Protein AF-A0AAD5X8Q6-F1 (afdb_monomer)

Foldseek 3Di:
DDKDAADPQKWKWKDFDPDPATDIGRIDDHDPRIAIAIEGQAFDWDWAWEWEAALVRFIKIKTKTWGKGFPPPPDPCLVRLQCRPQVVPDRYHVSSVVVVNVVLNVLLNVLRHVQRSVHHPVCCQVCVVVLQVLLQDDDDDDPDDDPPDSSNVSSVSSQVVQVSRSMGIHGMDTPHMGRPDPLDFDKDAADPQKWKWKDADPDPATDIDRIDTRHRGMDIFMDGQDWDKDWAWAWAAALVRAIWTKTKIWTKGQDPPDPVLVRLQCRPQTPDDPVVSVVVVNVVLRVQLNVLLRVLRSHHHPVCCVVVVVVSQVSSQVSSQVVVSSSRMGTPDMDIDDMGHDVPDCVVVVVVVVVVVVVVVVVVVVVVVVVVVVVVVVVVVVVVVVVVVVVVVVVVVVVVVVVVVVVVVVVVVVVVVVVVVVVVVVVVCVVVVVVVVVVVVVVVVVVVVVVVVVVVVVVVVVVVVVVVVVVVVVVVVVVVVVVVVVVVVVVVVVVVVVVVVVVVVVVVVVVVVLVVLCVVDPDNVVSVVVVCVVVVVVVVVVVVVVVVVVPDDDDDDDDDDDDDDDDDPPPVVVVVVVVVPVVVVVCCVVPVDDDDDVPDDDDDDDDDDDPDPPLVVLVVVCVLLVWDWPPVQSDDDPPDQKGKTWTWDAPPPRKTKIKIWIWGQDPPPGIDIDIFMDIPDPVVRVVSVVSVD

Solvent-accessible surface area (backbone atoms only — not comparable to full-atom values): 39535 Å² total; per-residue (Å²): 116,46,81,48,74,44,55,96,68,32,37,31,42,38,40,42,79,97,48,95,60,76,45,75,39,53,60,47,80,40,47,89,74,37,49,75,39,68,42,69,68,60,71,43,80,41,81,45,80,37,79,38,42,22,50,72,68,45,30,26,34,40,38,32,41,36,29,38,25,61,37,82,86,85,42,96,55,20,68,55,37,30,36,64,76,42,50,72,83,40,90,45,54,66,57,29,52,51,53,53,49,53,51,50,51,52,54,52,47,56,49,45,58,66,49,35,46,78,37,50,52,65,59,55,62,74,41,39,65,59,48,20,52,60,47,42,64,86,83,88,89,77,98,79,73,76,96,79,54,73,68,61,53,58,42,53,51,52,45,59,58,32,49,75,46,15,34,37,71,57,39,42,47,62,48,84,70,41,72,51,72,62,78,64,69,45,79,47,73,45,56,96,61,30,36,30,42,35,36,42,77,96,49,95,71,75,48,79,36,54,59,49,75,40,50,73,70,43,49,76,47,78,48,73,42,68,72,44,78,45,81,45,80,32,74,36,34,27,53,83,68,53,60,35,33,41,40,30,39,37,29,40,24,48,36,84,87,42,73,65,27,47,47,44,29,42,74,74,47,64,91,54,57,75,70,54,36,54,50,53,48,50,54,49,52,48,53,49,50,39,49,54,44,30,58,55,34,38,73,36,48,69,64,53,56,68,73,42,45,65,62,53,50,52,56,44,49,56,54,45,34,59,60,34,44,75,49,11,31,34,69,79,46,77,46,75,53,75,78,38,60,41,98,90,54,62,61,61,63,53,50,52,52,51,52,52,52,49,52,54,52,50,52,51,50,53,50,52,51,50,50,52,52,50,54,48,55,52,51,52,52,50,52,53,50,51,52,52,49,53,51,50,50,51,51,51,49,52,52,49,50,54,50,50,53,53,49,51,56,54,47,53,56,50,47,55,57,47,47,62,57,44,58,66,54,47,66,68,48,54,77,65,49,66,72,56,60,71,64,56,62,67,65,56,65,62,59,56,59,62,54,54,59,56,53,57,54,52,54,54,55,53,52,53,54,50,56,52,54,52,55,51,52,52,52,52,52,52,52,51,52,52,51,51,52,50,53,52,52,51,51,51,52,51,52,51,50,53,51,52,52,52,50,52,52,53,52,49,54,50,50,52,54,51,50,52,53,46,68,75,34,97,44,70,70,58,42,50,53,50,52,38,57,74,70,40,45,64,58,52,50,51,51,52,53,50,53,68,53,66,82,69,82,84,82,84,82,84,86,82,83,87,84,87,90,80,93,71,85,68,59,68,57,49,59,53,60,68,58,44,60,66,57,52,48,53,48,29,74,74,66,73,57,81,78,66,86,90,76,71,84,84,84,89,88,85,92,86,93,79,85,71,74,63,61,58,51,50,53,49,52,37,64,75,68,71,37,48,62,43,92,66,35,75,63,77,64,92,88,60,53,61,51,66,36,39,32,43,40,68,46,99,86,76,48,60,35,41,35,42,37,39,37,38,62,42,97,87,81,46,75,48,76,50,78,47,60,50,47,94,48,70,70,61,29,53,54,60,58,60,73,77,110

Sequence (693 aa):
MRYVIADPNQFLAVSGQGIRTVRVSKKALVWPTQRCVRFTALRLPHQINMDAISKDRVTFNMPCALTIGLDTESQADALGMYVANFVAGHSSQDAINAAVKANIVVIVQGAVNRFCPELPFQDIFEKRQQLAAKVGFLYYECNAWSLTSPPTQLANEIEQQLVQYGLRLFETNIQDIRPTGGKTLGYVNAHPDQFLAVTGNGIEDILIAKSHFKWPNQEVAVFSVEPITYEIDIEAMSQEKLAFYLPAVFTVSVDATSHDSLRLFARRFVGSDPSSIRQKMMVLIKGVAEGETRVLAASISIEELFQSRKAFQENVSGHIESELSKYGLKLENANIKELKDISGSEYFKYLRQKAHSAAINQSKVDVAEVDAKGTVGERERKLATEQTVARLDAETQAAKNVQTQAVVKSQAALDVLNAECNRQVLLAKLVTSNEVKIKETELQREVEKKRAEVNTERLRAENLAKTTVEAESIKLMATAKAFARQAEAEAELFVATKKAEAVKLTYKAQSEGLHEVLKAFDNPALAMQYLMLEKGLFQELAAQNAKAIQGLNPKISVWNTEGSSGSDSGKTLRDIFQTLPPLLATVTDQTSYVPPSWLQGGGQQAAIDVPPVAETAVTQIIDVLGMEACDNTATVKDKATTHTLLLAGIFVGGASVLVRCRMAYDAGSGVTLEIAARSLDAEVCERIVNSIV

Organism: NCBI:txid109957

Nearest PDB structures (foldseek):
  9bq2-assembly1_B  TM=3.849E-01  e=3.150E-14  Homo sapiens
  1win-assembly1_A  TM=8.628E-01  e=3.501E-07  Mus musc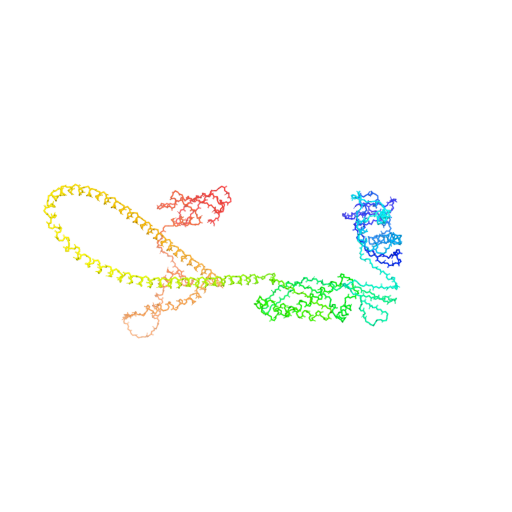ulus
  4fvj-assembly2_B  TM=7.955E-01  e=1.141E-05  Mus musculus
  1pzd-assembly1_A  TM=9.731E-01  e=7.552E-04  Bos taurus

InterPro domains:
  IPR001107 Band 7 domain [PF01145] (204-371)
  IPR009028 Coatomer/calthrin adaptor appendage, C-terminal subdomain [SSF55711] (615-692)
  IPR012295 TBP domain superfamily [G3DSA:3.30.310.10] (606-693)
  IPR027705 Flotillin family [PTHR13806] (187-493)
  IPR032154 Coatomer subunit gamma, C-terminal [PF16381] (615-692)
  IPR036013 Band 7/SPFH domain superfamily [G3DSA:3.30.479.30] (223-342)
  IPR036013 Band 7/SPFH domain superfamily [SSF117892] (215-355)

Secondary structure (DSSP, 8-state):
-EEEE--TTEEEEEEETT-SSPEEESEEEE-TTEEEEEEE---EEEEEEEEEE-TT--EEEEEEEEEEEE-TTT-TTHHHHHIIIIITT-SSHHHHHHHHHHHHHHHHHHHHHHHGGGS-HHHHHHTHHHHHHHHH--SS----S-TT-HHHHHHHHHHHHHHTTTEEEEEEEE---EE------EEEE--TTEEEEEEETT-SS-EEESEEEE-TTEEEEEEE---EEEEEEEEEE-TT--EEEEEEEEEEEE-SS-HHHHHHHHHHHBTB-HHHHHHHHHHHHHHHHHHHHHHHHHHS-HHHHHH-HHHHHHHHHHHHHHHHHTTTEEEEEEEE---EE-TT--HHHHHHHHHHHHHHHHHHHHHHHHHHHHHHHHHHHHHHHHHHHHHHHHHHHHHHHHHHHHHHHHHHHHHHHHHHHHHHHHHHHHHHHTTTHHHHHHHHHHHHHHHHHHHHHHHHHHHHHHHHHHHHHHHHHHHHHHHHHHHHHHHHHHHHHHHHHHHHHHHHHHHHHHHHHHHH-S-HHHHHHHHHHHTTHHHHHHHHHHHHHTT----------S------TTTHHHHHHHHHHHHHHHHHHHH-----TTS-------------HHHHHHHHHHHHHT-EESTTTTSPPTT-SEEEEEEEEE-TTS-EEEEEEEEEEETTTEEEEEEEEE-SSHHHHHHHHHTT-

pLDDT: mean 74.95, std 15.55, range [23.08, 94.69]

Radius of gyration: 59.09 Å; Cα contacts (8 Å, |Δi|>4): 735; chains: 1; bounding box: 150×82×158 Å

Mean predicted aligned error: 23.66 Å

Structure (mmCIF, N/CA/C/O backbone):
data_AF-A0AAD5X8Q6-F1
#
_entry.id   AF-A0AAD5X8Q6-F1
#
loop_
_atom_site.group_PDB
_atom_site.id
_atom_site.type_symbol
_atom_site.label_atom_id
_atom_site.label_alt_id
_atom_site.label_comp_id
_atom_site.label_asym_id
_atom_site.label_entity_id
_atom_site.label_seq_id
_atom_site.pdbx_PDB_ins_code
_atom_site.Cartn_x
_atom_site.Cartn_y
_atom_site.Cartn_z
_atom_site.occupancy
_atom_site.B_iso_or_equiv
_atom_site.auth_seq_id
_atom_site.auth_comp_id
_atom_site.auth_asym_id
_atom_site.auth_atom_id
_atom_site.pdbx_PDB_model_num
ATOM 1 N N . MET A 1 1 ? 48.170 -50.054 -26.835 1.00 79.19 1 MET A N 1
ATOM 2 C CA . MET A 1 1 ? 46.748 -49.800 -27.160 1.00 79.19 1 MET A CA 1
ATOM 3 C C . MET A 1 1 ? 46.139 -48.952 -26.066 1.00 79.19 1 MET A C 1
ATOM 5 O O . MET A 1 1 ? 46.602 -49.046 -24.937 1.00 79.19 1 MET A O 1
ATOM 9 N N . ARG A 1 2 ? 45.143 -48.124 -26.381 1.00 85.44 2 ARG A N 1
ATOM 10 C CA . ARG A 1 2 ? 44.417 -47.323 -25.387 1.00 85.44 2 ARG A CA 1
ATOM 11 C C . ARG A 1 2 ? 42.944 -47.704 -25.421 1.00 85.44 2 ARG A C 1
ATOM 13 O O . ARG A 1 2 ? 42.343 -47.697 -26.490 1.00 85.44 2 ARG A O 1
ATOM 20 N N . TYR A 1 3 ? 42.382 -48.058 -24.271 1.00 88.31 3 TYR A N 1
ATOM 21 C CA . TYR A 1 3 ? 40.942 -48.245 -24.133 1.00 88.31 3 TYR A CA 1
ATOM 22 C C . TYR A 1 3 ? 40.310 -46.894 -23.809 1.00 88.31 3 TYR A C 1
ATOM 24 O O . TYR A 1 3 ? 40.706 -46.240 -22.846 1.00 88.31 3 TYR A O 1
ATOM 32 N N . VAL A 1 4 ? 39.383 -46.451 -24.651 1.00 85.69 4 VAL A N 1
ATOM 33 C CA . VAL A 1 4 ? 38.754 -45.134 -24.549 1.00 85.69 4 VAL A CA 1
ATOM 34 C C . VAL A 1 4 ? 37.253 -45.330 -24.403 1.00 85.69 4 VAL A C 1
ATOM 36 O O . VAL A 1 4 ? 36.642 -46.087 -25.157 1.00 85.69 4 VAL A O 1
ATOM 39 N N . ILE A 1 5 ? 36.668 -44.639 -23.430 1.00 86.31 5 ILE A N 1
ATOM 40 C CA . ILE A 1 5 ? 35.226 -44.567 -23.195 1.00 86.31 5 ILE A CA 1
ATOM 41 C C . ILE A 1 5 ? 34.799 -43.124 -23.493 1.00 86.31 5 ILE A C 1
ATOM 43 O O . ILE A 1 5 ? 35.538 -42.187 -23.177 1.00 86.31 5 ILE A O 1
ATOM 47 N N . ALA A 1 6 ? 33.665 -42.955 -24.167 1.00 83.06 6 ALA A N 1
ATOM 48 C CA . ALA A 1 6 ? 33.033 -41.660 -24.385 1.00 83.06 6 ALA A CA 1
ATOM 49 C C . ALA A 1 6 ? 32.001 -41.359 -23.296 1.00 83.06 6 ALA A C 1
ATOM 51 O O . ALA A 1 6 ? 31.344 -42.264 -22.780 1.00 83.06 6 ALA A O 1
ATOM 52 N N . ASP A 1 7 ? 31.831 -40.071 -23.018 1.00 81.75 7 ASP A N 1
ATOM 53 C CA . ASP A 1 7 ? 30.790 -39.563 -22.131 1.00 81.75 7 ASP A CA 1
ATOM 54 C C . ASP A 1 7 ? 29.380 -39.853 -22.687 1.00 81.75 7 ASP A C 1
ATOM 56 O O . ASP A 1 7 ? 29.222 -40.087 -23.895 1.00 81.75 7 ASP A O 1
ATOM 60 N N . PRO A 1 8 ? 28.320 -39.802 -21.854 1.00 77.62 8 PRO A N 1
ATOM 61 C CA . PRO A 1 8 ? 26.951 -40.121 -22.276 1.00 77.62 8 PRO A CA 1
ATOM 62 C C . PRO A 1 8 ? 26.493 -39.376 -23.539 1.00 77.62 8 PRO A C 1
ATOM 64 O O . PRO A 1 8 ? 25.847 -39.968 -24.405 1.00 77.62 8 PRO A O 1
ATOM 67 N N . ASN A 1 9 ? 26.932 -38.126 -23.713 1.00 76.25 9 ASN A N 1
ATOM 68 C CA . ASN A 1 9 ? 26.558 -37.264 -24.840 1.00 76.25 9 ASN A CA 1
ATOM 69 C C . ASN A 1 9 ? 27.573 -37.283 -26.004 1.00 76.25 9 ASN A C 1
ATOM 71 O O . ASN A 1 9 ? 27.384 -36.586 -27.002 1.00 76.25 9 ASN A O 1
ATOM 75 N N . GLN A 1 10 ? 28.640 -38.083 -25.904 1.00 81.31 10 GLN A N 1
ATOM 76 C CA . GLN A 1 10 ? 29.717 -38.168 -26.895 1.00 81.31 10 GLN A CA 1
ATOM 77 C C . GLN A 1 10 ? 29.806 -39.548 -27.551 1.00 81.31 10 GLN A C 1
ATOM 79 O O . GLN A 1 10 ? 29.418 -40.565 -26.978 1.00 81.31 10 GLN A O 1
ATOM 84 N N . PHE A 1 11 ? 30.362 -39.593 -28.754 1.00 84.19 11 PHE A N 1
ATOM 85 C CA . PHE A 1 11 ? 30.679 -40.808 -29.492 1.00 84.19 11 PHE A CA 1
ATOM 86 C C . PHE A 1 11 ? 32.157 -40.815 -29.886 1.00 84.19 11 PHE A C 1
ATOM 88 O O . PHE A 1 11 ? 32.777 -39.768 -30.063 1.00 84.19 11 PHE A O 1
ATOM 95 N N . LEU A 1 12 ? 32.731 -42.012 -30.008 1.00 84.06 12 LEU A N 1
ATOM 96 C CA . LEU A 1 12 ? 34.085 -42.218 -30.511 1.00 84.06 12 LEU A CA 1
ATOM 97 C C . LEU A 1 12 ? 34.007 -42.620 -31.976 1.00 84.06 12 LEU A C 1
ATOM 99 O O . LEU A 1 12 ? 33.410 -43.649 -32.290 1.00 84.06 12 LEU A O 1
ATOM 103 N N . ALA A 1 13 ? 34.646 -41.848 -32.847 1.00 84.31 13 ALA A N 1
ATOM 104 C CA . ALA A 1 13 ? 34.925 -42.230 -34.223 1.00 84.31 13 ALA A CA 1
ATOM 105 C C . ALA A 1 13 ? 36.361 -42.755 -34.313 1.00 84.31 13 ALA A C 1
ATOM 107 O O . ALA A 1 13 ? 37.311 -42.016 -34.048 1.00 84.31 13 ALA A O 1
ATOM 108 N N . VAL A 1 14 ? 36.521 -44.029 -34.675 1.00 84.44 14 VAL A N 1
ATOM 109 C CA . VAL A 1 14 ? 37.829 -44.676 -34.841 1.00 84.44 14 VAL A CA 1
ATOM 110 C C . VAL A 1 14 ? 38.092 -44.944 -36.319 1.00 84.44 14 VAL A C 1
ATOM 112 O O . VAL A 1 14 ? 37.301 -45.609 -36.990 1.00 84.44 14 VAL A O 1
ATOM 115 N N . SER A 1 15 ? 39.220 -44.447 -36.818 1.00 80.75 15 SER A N 1
ATOM 116 C CA . SER A 1 15 ? 39.680 -44.614 -38.199 1.00 80.75 15 SER A CA 1
ATOM 117 C C . SER A 1 15 ? 41.157 -45.024 -38.234 1.00 80.75 15 SER A C 1
ATOM 119 O O . SER A 1 15 ? 41.902 -44.777 -37.288 1.00 80.75 15 SER A O 1
ATOM 121 N N . GLY A 1 16 ? 41.611 -45.685 -39.302 1.00 78.50 16 GLY A N 1
ATOM 122 C CA . GLY A 1 16 ? 43.019 -46.067 -39.472 1.00 78.50 16 GLY A CA 1
ATOM 123 C C . GLY A 1 16 ? 43.219 -47.505 -39.945 1.00 78.50 16 GLY A C 1
ATOM 124 O O . GLY A 1 16 ? 42.324 -48.126 -40.513 1.00 78.50 16 GLY A O 1
ATOM 125 N N . GLN A 1 17 ? 44.422 -48.039 -39.728 1.00 73.88 17 GLN A N 1
ATOM 126 C CA . GLN A 1 17 ? 44.832 -49.330 -40.282 1.00 73.88 17 GLN A CA 1
ATOM 127 C C . GLN A 1 17 ? 43.925 -50.483 -39.801 1.00 73.88 17 GLN A C 1
ATOM 129 O O . GLN A 1 17 ? 43.665 -50.630 -38.604 1.00 73.88 17 GLN A O 1
ATOM 134 N N . GLY A 1 18 ? 43.436 -51.292 -40.751 1.00 69.88 18 GLY A N 1
ATOM 135 C CA . GLY A 1 18 ? 42.524 -52.421 -40.507 1.00 69.88 18 GLY A CA 1
ATOM 136 C C . GLY A 1 18 ? 41.030 -52.068 -40.488 1.00 69.88 18 GLY A C 1
ATOM 137 O O . GLY A 1 18 ? 40.200 -52.964 -40.365 1.00 69.88 18 GLY A O 1
ATOM 138 N N . ILE A 1 19 ? 40.672 -50.791 -40.639 1.00 72.12 19 ILE A N 1
ATOM 139 C CA . ILE A 1 19 ? 39.292 -50.300 -40.618 1.00 72.12 19 ILE A CA 1
ATOM 140 C C . ILE A 1 19 ? 38.987 -49.658 -41.985 1.00 72.12 19 ILE A C 1
ATOM 142 O O . ILE A 1 19 ? 39.560 -48.626 -42.321 1.00 72.12 19 ILE A O 1
ATOM 146 N N . ARG A 1 20 ? 38.117 -50.287 -42.797 1.00 62.72 20 ARG A N 1
ATOM 147 C CA . ARG A 1 20 ? 37.765 -49.799 -44.154 1.00 62.72 20 ARG A CA 1
ATOM 148 C C . ARG A 1 20 ? 36.814 -48.593 -44.142 1.00 62.72 20 ARG A C 1
ATOM 150 O O . ARG A 1 20 ? 36.899 -47.757 -45.030 1.00 62.72 20 ARG A O 1
ATOM 157 N N . THR A 1 21 ? 35.939 -48.501 -43.143 1.00 71.31 21 THR A N 1
ATOM 158 C CA . THR A 1 21 ? 34.989 -47.397 -42.911 1.00 71.31 21 THR A CA 1
ATOM 159 C C . THR A 1 21 ? 35.084 -46.940 -41.463 1.00 71.31 21 THR A C 1
ATOM 161 O O . THR A 1 21 ? 35.412 -47.741 -40.596 1.00 71.31 21 THR A O 1
ATOM 164 N N . VAL A 1 22 ? 34.811 -45.668 -41.164 1.00 75.25 22 VAL A N 1
ATOM 165 C CA . VAL A 1 22 ? 34.949 -45.157 -39.791 1.00 75.25 22 VAL A CA 1
ATOM 166 C C . VAL A 1 22 ? 34.022 -45.911 -38.832 1.00 75.25 22 VAL A C 1
ATOM 168 O O . VAL A 1 22 ? 32.821 -46.016 -39.066 1.00 75.25 22 VAL A O 1
ATOM 171 N N . ARG A 1 23 ? 34.577 -46.430 -37.731 1.00 79.12 23 ARG A N 1
ATOM 172 C CA . ARG A 1 23 ? 33.820 -47.175 -36.719 1.00 79.12 23 ARG A CA 1
ATOM 173 C C . ARG A 1 23 ? 33.366 -46.237 -35.603 1.00 79.12 23 ARG A C 1
ATOM 175 O O . ARG A 1 23 ? 34.208 -45.678 -34.902 1.00 79.12 23 ARG A O 1
ATOM 182 N N . VAL A 1 24 ? 32.054 -46.123 -35.394 1.00 82.88 24 VAL A N 1
ATOM 183 C CA . VAL A 1 24 ? 31.457 -45.318 -34.314 1.00 82.88 24 VAL A CA 1
ATOM 184 C C . VAL A 1 24 ? 31.116 -46.207 -33.118 1.00 82.88 24 VAL A C 1
ATOM 186 O O . VAL A 1 24 ? 30.528 -47.273 -33.279 1.00 82.88 24 VAL A O 1
ATOM 189 N N . SER A 1 25 ? 31.502 -45.813 -31.903 1.00 82.00 25 SER A N 1
ATOM 190 C CA . SER A 1 25 ? 31.177 -46.569 -30.682 1.00 82.00 25 SER A CA 1
ATOM 191 C C . SER A 1 25 ? 31.221 -45.696 -29.424 1.00 82.00 25 SER A C 1
ATOM 193 O O . SER A 1 25 ? 31.864 -44.652 -29.407 1.00 82.00 25 SER A O 1
ATOM 195 N N . LYS A 1 26 ? 30.560 -46.123 -28.340 1.00 84.69 26 LYS A N 1
ATOM 196 C CA . LYS A 1 26 ? 30.690 -45.484 -27.012 1.00 84.69 26 LYS A CA 1
ATOM 197 C C . LYS A 1 26 ? 31.966 -45.892 -26.270 1.00 84.69 26 LYS A C 1
ATOM 199 O O . LYS A 1 26 ? 32.408 -45.200 -25.361 1.00 84.69 26 LYS A O 1
ATOM 204 N N . LYS A 1 27 ? 32.552 -47.027 -26.645 1.00 86.00 27 LYS A N 1
ATOM 205 C CA . LYS A 1 27 ? 33.776 -47.575 -26.061 1.00 86.00 27 LYS A CA 1
ATOM 206 C C . LYS A 1 27 ? 34.576 -48.276 -27.149 1.00 86.00 27 LYS A C 1
ATOM 208 O O . LYS A 1 27 ? 34.015 -49.081 -27.892 1.00 86.00 27 LYS A O 1
ATOM 213 N N . ALA A 1 28 ? 35.865 -47.976 -27.239 1.00 83.75 28 ALA A N 1
ATOM 214 C CA . ALA A 1 28 ? 36.737 -48.528 -28.265 1.00 83.75 28 ALA A CA 1
ATOM 215 C C . ALA A 1 28 ? 38.128 -48.841 -27.721 1.00 83.75 28 ALA A C 1
ATOM 217 O O . ALA A 1 28 ? 38.700 -48.085 -26.935 1.00 83.75 28 ALA A O 1
ATOM 218 N N . LEU A 1 29 ? 38.695 -49.945 -28.203 1.00 86.12 29 LEU A N 1
ATOM 219 C CA . LEU A 1 29 ? 40.112 -50.244 -28.059 1.00 86.12 29 LEU A CA 1
ATOM 220 C C . LEU A 1 29 ? 40.849 -49.680 -29.277 1.00 86.12 29 LEU A C 1
ATOM 222 O O . LEU A 1 29 ? 40.627 -50.132 -30.398 1.00 86.12 29 LEU A O 1
ATOM 226 N N . VAL A 1 30 ? 41.704 -48.685 -29.051 1.00 84.31 30 VAL A N 1
ATOM 227 C CA . VAL A 1 30 ? 42.394 -47.932 -30.103 1.00 84.31 30 VAL A CA 1
ATOM 228 C C . VAL A 1 30 ? 43.845 -48.395 -30.204 1.00 84.31 30 VAL A C 1
ATOM 230 O O . VAL A 1 30 ? 44.607 -48.377 -29.223 1.00 84.31 30 VAL A O 1
ATOM 233 N N . TRP A 1 31 ? 44.235 -48.821 -31.403 1.00 85.62 31 TRP A N 1
ATOM 234 C CA . TRP A 1 31 ? 45.608 -49.214 -31.716 1.00 85.62 31 TRP A CA 1
ATOM 235 C C . TRP A 1 31 ? 46.506 -47.987 -31.957 1.00 85.62 31 TRP A C 1
ATOM 237 O O . TRP A 1 31 ? 45.997 -46.943 -32.350 1.00 85.62 31 TRP A O 1
ATOM 247 N N . PRO A 1 32 ? 47.838 -48.071 -31.759 1.00 82.12 32 PRO A N 1
ATOM 248 C CA . PRO A 1 32 ? 48.743 -46.932 -31.979 1.00 82.12 32 PRO A CA 1
ATOM 249 C C . PRO A 1 32 ? 48.704 -46.352 -33.403 1.00 82.12 32 PRO A C 1
ATOM 251 O O . PRO A 1 32 ? 48.961 -45.170 -33.589 1.00 82.12 32 PRO A O 1
ATOM 254 N N . THR A 1 33 ? 48.367 -47.176 -34.399 1.00 82.69 33 THR A N 1
ATOM 255 C CA . THR A 1 33 ? 48.218 -46.782 -35.810 1.00 82.69 33 THR A CA 1
ATOM 256 C C . THR A 1 33 ? 46.799 -46.317 -36.167 1.00 82.69 33 THR A C 1
ATOM 258 O O . THR A 1 33 ? 46.525 -46.001 -37.326 1.00 82.69 33 THR A O 1
ATOM 261 N N . GLN A 1 34 ? 45.884 -46.273 -35.193 1.00 84.69 34 GLN A N 1
ATOM 262 C CA . GLN A 1 34 ? 44.506 -45.816 -35.360 1.00 84.69 34 GLN A CA 1
ATOM 263 C C . GLN A 1 34 ? 44.300 -44.451 -34.702 1.00 84.69 34 GLN A C 1
ATOM 265 O O . GLN A 1 34 ? 44.846 -44.146 -33.643 1.00 84.69 34 GLN A O 1
ATOM 270 N N . ARG A 1 35 ? 43.472 -43.626 -35.339 1.00 81.12 35 ARG A N 1
ATOM 271 C CA . ARG A 1 35 ? 43.008 -42.337 -34.833 1.00 81.12 35 ARG A CA 1
ATOM 272 C C . ARG A 1 35 ? 41.651 -42.526 -34.172 1.00 81.12 35 ARG A C 1
ATOM 274 O O . ARG A 1 35 ? 40.803 -43.249 -34.684 1.00 81.12 35 ARG A O 1
ATOM 281 N N . CYS A 1 36 ? 41.452 -41.871 -33.036 1.00 84.19 36 CYS A N 1
ATOM 282 C CA . CYS A 1 36 ? 40.184 -41.858 -32.320 1.00 84.19 36 CYS A CA 1
ATOM 283 C C . CYS A 1 36 ? 39.815 -40.412 -32.009 1.00 84.19 36 CYS A C 1
ATOM 285 O O . CYS A 1 36 ? 40.567 -39.727 -31.316 1.00 84.19 36 CYS A O 1
ATOM 287 N N . VAL A 1 37 ? 38.661 -39.972 -32.500 1.00 83.94 37 VAL A N 1
ATOM 288 C CA . VAL A 1 37 ? 38.129 -38.625 -32.278 1.00 83.94 37 VAL A CA 1
ATOM 289 C C . VAL A 1 37 ? 36.862 -38.740 -31.442 1.00 83.94 37 VAL A C 1
ATOM 291 O O . VAL A 1 37 ? 35.986 -39.552 -31.746 1.00 83.94 37 VAL A O 1
ATOM 294 N N . ARG A 1 38 ? 36.777 -37.952 -30.365 1.00 85.06 38 ARG A N 1
ATOM 295 C CA . ARG A 1 38 ? 35.533 -37.792 -29.607 1.00 85.06 38 ARG A CA 1
ATOM 296 C C . ARG A 1 38 ? 34.710 -36.708 -30.276 1.00 85.06 38 ARG A C 1
ATOM 298 O O . ARG A 1 38 ? 35.248 -35.633 -30.525 1.00 85.06 38 ARG A O 1
ATOM 305 N N . PHE A 1 39 ? 33.437 -36.981 -30.527 1.00 83.00 39 PHE A N 1
ATOM 306 C CA . PHE A 1 39 ? 32.521 -35.966 -31.020 1.00 83.00 39 PHE A CA 1
ATOM 307 C C . PHE A 1 39 ? 31.185 -35.997 -30.294 1.00 83.00 39 PHE A C 1
ATOM 309 O O . PHE A 1 39 ? 30.732 -37.043 -29.828 1.00 83.00 39 PHE A O 1
ATOM 316 N N . THR A 1 40 ? 30.565 -34.830 -30.178 1.00 79.12 40 THR A N 1
ATOM 317 C CA . THR A 1 40 ? 29.311 -34.646 -29.444 1.00 79.12 40 THR A CA 1
ATOM 318 C C . THR A 1 40 ? 28.139 -34.615 -30.416 1.00 79.12 40 THR A C 1
ATOM 320 O O . THR A 1 40 ? 28.202 -33.920 -31.426 1.00 79.12 40 THR A O 1
ATOM 323 N N . ALA A 1 41 ? 27.062 -35.336 -30.102 1.00 66.38 41 ALA A N 1
ATOM 324 C CA . ALA A 1 41 ? 25.862 -35.415 -30.941 1.00 66.38 41 ALA A CA 1
ATOM 325 C C . ALA A 1 41 ? 24.751 -34.432 -30.517 1.00 66.38 41 ALA A C 1
ATOM 327 O O . ALA A 1 41 ? 23.567 -34.741 -30.618 1.00 66.38 41 ALA A O 1
ATOM 328 N N . LEU A 1 42 ? 25.123 -33.269 -29.977 1.00 66.19 42 LEU A N 1
ATOM 329 C CA . LEU A 1 42 ? 24.161 -32.270 -29.508 1.00 66.19 42 LEU A CA 1
ATOM 330 C C . LEU A 1 42 ? 23.581 -31.475 -30.680 1.00 66.19 42 LEU A C 1
ATOM 332 O O . LEU A 1 42 ? 24.275 -31.180 -31.652 1.00 66.19 42 LEU A O 1
ATOM 336 N N . ARG A 1 43 ? 22.316 -31.076 -30.535 1.00 77.31 43 ARG A N 1
ATOM 337 C CA . ARG A 1 43 ? 21.697 -30.039 -31.364 1.00 77.31 43 ARG A CA 1
ATOM 338 C C . ARG A 1 43 ? 22.384 -28.717 -31.033 1.00 77.31 43 ARG A C 1
ATOM 340 O O . ARG A 1 43 ? 22.344 -28.285 -29.881 1.00 77.31 43 ARG A O 1
ATOM 347 N N . LEU A 1 44 ? 23.050 -28.111 -32.008 1.00 75.50 44 LEU A N 1
ATOM 348 C CA . LEU A 1 44 ? 23.796 -26.874 -31.808 1.00 75.50 44 LEU A CA 1
ATOM 349 C C . LEU A 1 44 ? 23.073 -25.717 -32.507 1.00 75.50 44 LEU A C 1
ATOM 351 O O . LEU A 1 44 ? 22.738 -25.837 -33.688 1.00 75.50 44 LEU A O 1
ATOM 355 N N . PRO A 1 45 ? 22.851 -24.587 -31.814 1.00 80.19 45 PRO A N 1
ATOM 356 C CA . PRO A 1 45 ? 22.348 -23.383 -32.451 1.00 80.19 45 PRO A CA 1
ATOM 357 C C . PRO A 1 45 ? 23.460 -22.742 -33.286 1.00 80.19 45 PRO A C 1
ATOM 359 O O . PRO A 1 45 ? 24.608 -22.609 -32.851 1.00 80.19 45 PRO A O 1
ATOM 362 N N . HIS A 1 46 ? 23.136 -22.347 -34.508 1.00 81.31 46 HIS A N 1
ATOM 363 C CA . HIS A 1 46 ? 24.030 -21.686 -35.445 1.00 81.31 46 HIS A CA 1
ATOM 364 C C . HIS A 1 46 ? 23.407 -20.365 -35.872 1.00 81.31 46 HIS A C 1
ATOM 366 O O . HIS A 1 46 ? 22.337 -20.338 -36.473 1.00 81.31 46 HIS A O 1
ATOM 372 N N . GLN A 1 47 ? 24.094 -19.268 -35.562 1.00 80.94 47 GLN A N 1
ATOM 373 C CA . GLN A 1 47 ? 23.751 -17.948 -36.079 1.00 80.94 47 GLN A CA 1
ATOM 374 C C . GLN A 1 47 ? 24.470 -17.727 -37.408 1.00 80.94 47 GLN A C 1
ATOM 376 O O . GLN A 1 47 ? 25.701 -17.847 -37.490 1.00 80.94 47 GLN A O 1
ATOM 381 N N . ILE A 1 48 ? 23.688 -17.440 -38.443 1.00 81.56 48 ILE A N 1
ATOM 382 C CA . ILE A 1 48 ? 24.144 -17.243 -39.813 1.00 81.56 48 ILE A CA 1
ATOM 383 C C . ILE A 1 48 ? 23.516 -15.956 -40.331 1.00 81.56 48 ILE A C 1
ATOM 385 O O . ILE A 1 48 ? 22.303 -15.797 -40.276 1.00 81.56 48 ILE A O 1
ATOM 389 N N . ASN A 1 49 ? 24.343 -15.062 -40.861 1.00 79.94 49 ASN A N 1
ATOM 390 C CA . ASN A 1 49 ? 23.869 -13.884 -41.574 1.00 79.94 49 ASN A CA 1
ATOM 391 C C . ASN A 1 49 ? 23.904 -14.192 -43.063 1.00 79.94 49 ASN A C 1
ATOM 393 O O . ASN A 1 49 ? 24.940 -14.621 -43.574 1.00 79.94 49 ASN A O 1
ATOM 397 N N . MET A 1 50 ? 22.773 -14.001 -43.727 1.00 77.94 50 MET A N 1
ATOM 398 C CA . MET A 1 50 ? 22.586 -14.374 -45.121 1.00 77.94 50 MET A CA 1
ATOM 399 C C . MET A 1 50 ? 22.249 -13.144 -45.938 1.00 77.94 50 MET A C 1
ATOM 401 O O . MET A 1 50 ? 21.359 -12.394 -45.553 1.00 77.94 50 MET A O 1
ATOM 405 N N . ASP A 1 51 ? 22.904 -12.951 -47.074 1.00 79.88 51 ASP A N 1
ATOM 406 C CA . ASP A 1 51 ? 22.586 -11.838 -47.969 1.00 79.88 51 ASP A CA 1
ATOM 407 C C . ASP A 1 51 ? 21.777 -12.354 -49.155 1.00 79.88 51 ASP A C 1
ATOM 409 O O . ASP A 1 51 ? 22.190 -13.299 -49.820 1.00 79.88 51 ASP A O 1
ATOM 413 N N . ALA A 1 52 ? 20.623 -11.756 -49.428 1.00 78.12 52 ALA A N 1
ATOM 414 C CA . ALA A 1 52 ? 19.724 -12.204 -50.483 1.00 78.12 52 ALA A CA 1
ATOM 415 C C . ALA A 1 52 ? 19.154 -11.029 -51.278 1.00 78.12 52 ALA A C 1
ATOM 417 O O . ALA A 1 52 ? 19.195 -9.872 -50.852 1.00 78.12 52 ALA A O 1
ATOM 418 N N . ILE A 1 53 ? 18.627 -11.339 -52.461 1.00 81.56 53 ILE A N 1
ATOM 419 C CA . ILE A 1 53 ? 17.997 -10.373 -53.360 1.00 81.56 53 ILE A CA 1
ATOM 420 C C . ILE A 1 53 ? 16.553 -10.810 -53.578 1.00 81.56 53 ILE A C 1
ATOM 422 O O . ILE A 1 53 ? 16.302 -11.944 -53.981 1.00 81.56 53 ILE A O 1
ATOM 426 N N . SER A 1 54 ? 15.608 -9.913 -53.302 1.00 80.12 54 SER A N 1
ATOM 427 C CA . SER A 1 54 ? 14.190 -10.116 -53.615 1.00 80.12 54 SER A CA 1
ATOM 428 C C . SER A 1 54 ? 13.914 -9.898 -55.109 1.00 80.12 54 SER A C 1
ATOM 430 O O . SER A 1 54 ? 14.678 -9.214 -55.795 1.00 80.12 54 SER A O 1
ATOM 432 N N . LYS A 1 55 ? 12.772 -10.390 -55.607 1.00 79.00 55 LYS A N 1
ATOM 433 C CA . LYS A 1 55 ? 12.202 -10.035 -56.919 1.00 79.00 55 LYS A CA 1
ATOM 434 C C . LYS A 1 55 ? 12.206 -8.528 -57.201 1.00 79.00 55 LYS A C 1
ATOM 436 O O . LYS A 1 55 ? 12.464 -8.117 -58.331 1.00 79.00 55 LYS A O 1
ATOM 441 N N . ASP A 1 56 ? 12.016 -7.710 -56.165 1.00 76.94 56 ASP A N 1
ATOM 442 C CA . ASP A 1 56 ? 12.009 -6.242 -56.254 1.00 76.94 56 ASP A CA 1
ATOM 443 C C . ASP A 1 56 ? 13.420 -5.630 -56.362 1.00 76.94 56 ASP A C 1
ATOM 445 O O . ASP A 1 56 ? 13.597 -4.418 -56.253 1.00 76.94 56 ASP A O 1
ATOM 449 N N . ARG A 1 57 ? 14.452 -6.465 -56.554 1.00 74.31 57 ARG A N 1
ATOM 450 C CA . ARG A 1 57 ? 15.880 -6.099 -56.548 1.00 74.31 57 ARG A CA 1
ATOM 451 C C . ARG A 1 57 ? 16.343 -5.428 -55.253 1.00 74.31 57 ARG A C 1
ATOM 453 O O . ARG A 1 57 ? 17.375 -4.759 -55.230 1.00 74.31 57 ARG A O 1
ATOM 460 N N . VAL A 1 58 ? 15.606 -5.639 -54.165 1.00 72.06 58 VAL A N 1
ATOM 461 C CA . VAL A 1 58 ? 16.014 -5.224 -52.824 1.00 72.06 58 VAL A CA 1
ATOM 462 C C . VAL A 1 58 ? 17.018 -6.243 -52.303 1.00 72.06 58 VAL A C 1
ATOM 464 O O . VAL A 1 58 ? 16.683 -7.415 -52.130 1.00 72.06 58 VAL A O 1
ATOM 467 N N . THR A 1 59 ? 18.246 -5.791 -52.066 1.00 78.12 59 THR A N 1
ATOM 468 C CA . THR A 1 59 ? 19.254 -6.529 -51.304 1.00 78.12 59 THR A CA 1
ATOM 469 C C . THR A 1 59 ? 18.913 -6.442 -49.823 1.00 78.12 59 THR A C 1
ATOM 471 O O . THR A 1 59 ? 18.693 -5.353 -49.290 1.00 78.12 59 THR A O 1
ATOM 474 N N . PHE A 1 60 ? 18.864 -7.578 -49.138 1.00 77.69 60 PHE A N 1
ATOM 475 C CA . PHE A 1 60 ? 18.584 -7.638 -47.709 1.00 77.69 60 PHE A CA 1
ATOM 476 C C . PHE A 1 60 ? 19.457 -8.673 -47.011 1.00 77.69 60 PHE A C 1
ATOM 478 O O . PHE A 1 60 ? 19.792 -9.707 -47.584 1.00 77.69 60 PHE A O 1
ATOM 485 N N . ASN A 1 61 ? 19.818 -8.373 -45.769 1.00 80.62 61 ASN A N 1
ATOM 486 C CA . ASN A 1 61 ? 20.442 -9.304 -44.855 1.00 80.62 61 ASN A CA 1
ATOM 487 C C . ASN A 1 61 ? 19.350 -9.962 -44.010 1.00 80.62 61 ASN A C 1
ATOM 489 O O . ASN A 1 61 ? 18.496 -9.293 -43.419 1.00 80.62 61 ASN A O 1
ATOM 493 N N . MET A 1 62 ? 19.389 -11.283 -43.977 1.00 78.94 62 MET A N 1
ATOM 494 C CA . MET A 1 62 ? 18.512 -12.149 -43.219 1.00 78.94 62 MET A CA 1
ATOM 495 C C . MET A 1 62 ? 19.359 -12.882 -42.167 1.00 78.94 62 MET A C 1
ATOM 497 O O . MET A 1 62 ? 19.987 -13.899 -42.475 1.00 78.94 62 MET A O 1
ATOM 501 N N . PRO A 1 63 ? 19.421 -12.363 -40.930 1.00 79.88 63 PRO A N 1
ATOM 502 C CA . PRO A 1 63 ? 20.015 -13.090 -39.820 1.00 79.88 63 PRO A CA 1
ATOM 503 C C . PRO A 1 63 ? 19.110 -14.264 -39.422 1.00 79.88 63 PRO A C 1
ATOM 505 O O . PRO A 1 63 ? 17.946 -14.088 -39.063 1.00 79.88 63 PRO A O 1
ATOM 508 N N . CYS A 1 64 ? 19.651 -15.476 -39.468 1.00 78.31 64 CYS A N 1
ATOM 509 C CA . CYS A 1 64 ? 18.962 -16.723 -39.157 1.00 78.31 64 CYS A CA 1
ATOM 510 C C . CYS A 1 64 ? 19.652 -17.429 -37.988 1.00 78.31 64 CYS A C 1
ATOM 512 O O . CYS A 1 64 ? 20.865 -17.646 -38.002 1.00 78.31 64 CYS A O 1
ATOM 514 N N . ALA A 1 65 ? 18.872 -17.839 -36.989 1.00 81.19 65 ALA A N 1
ATOM 515 C CA . ALA A 1 65 ? 19.297 -18.776 -35.959 1.00 81.19 65 ALA A CA 1
ATOM 516 C C . ALA A 1 65 ? 18.707 -20.156 -36.273 1.00 81.19 65 ALA A C 1
ATOM 518 O O . ALA A 1 65 ? 17.492 -20.339 -36.253 1.00 81.19 65 ALA A O 1
ATOM 519 N N . LEU A 1 66 ? 19.573 -21.115 -36.595 1.00 81.50 66 LEU A N 1
ATOM 520 C CA . LEU A 1 66 ? 19.199 -22.476 -36.977 1.00 81.50 66 LEU A CA 1
ATOM 521 C C . LEU A 1 66 ? 19.690 -23.454 -35.911 1.00 81.50 66 LEU A C 1
ATOM 523 O O . LEU A 1 66 ? 20.877 -23.464 -35.593 1.00 81.50 66 LEU A O 1
ATOM 527 N N . THR A 1 67 ? 18.815 -24.305 -35.391 1.00 82.69 67 THR A N 1
ATOM 528 C CA . THR A 1 67 ? 19.204 -25.406 -34.506 1.00 82.69 67 THR A CA 1
ATOM 529 C C . THR A 1 67 ? 19.334 -26.669 -35.341 1.00 82.69 67 THR A C 1
ATOM 531 O O . THR A 1 67 ? 18.333 -27.231 -35.786 1.00 82.69 67 THR A O 1
ATOM 534 N N . ILE A 1 68 ? 20.570 -27.113 -35.572 1.00 80.75 68 ILE A N 1
ATOM 535 C CA . ILE A 1 68 ? 20.875 -28.267 -36.426 1.00 80.75 68 ILE A CA 1
ATOM 536 C C . ILE A 1 68 ? 21.563 -29.338 -35.584 1.00 80.75 68 ILE A C 1
ATOM 538 O O . ILE A 1 68 ? 22.366 -29.045 -34.696 1.00 80.75 68 ILE A O 1
ATOM 542 N N . GLY A 1 69 ? 21.226 -30.596 -35.839 1.00 80.12 69 GLY A N 1
ATOM 543 C CA . GLY A 1 69 ? 21.822 -31.729 -35.144 1.00 80.12 69 GLY A CA 1
ATOM 544 C C . GLY A 1 69 ? 21.766 -33.005 -35.969 1.00 80.12 69 GLY A C 1
ATOM 545 O O . GLY A 1 69 ? 21.263 -33.019 -37.088 1.00 80.12 69 GLY A O 1
ATOM 546 N N . LEU A 1 70 ? 22.293 -34.082 -35.399 1.00 77.06 70 LEU A N 1
ATOM 547 C CA . LEU A 1 70 ? 22.229 -35.415 -35.990 1.00 77.06 70 LEU A CA 1
ATOM 548 C C . LEU A 1 70 ? 20.798 -35.957 -35.954 1.00 77.06 70 LEU A C 1
ATOM 550 O O . LEU A 1 70 ? 20.125 -35.869 -34.925 1.00 77.06 70 LEU A O 1
ATOM 554 N N . ASP A 1 71 ? 20.361 -36.557 -37.058 1.00 71.19 71 ASP A N 1
ATOM 555 C CA . ASP A 1 71 ? 19.056 -37.213 -37.141 1.00 71.19 71 ASP A CA 1
ATOM 556 C C . ASP A 1 71 ? 19.124 -38.633 -36.569 1.00 71.19 71 ASP A C 1
ATOM 558 O O . ASP A 1 71 ? 19.295 -39.617 -37.287 1.00 71.19 71 ASP A O 1
ATOM 562 N N . THR A 1 72 ? 19.058 -38.747 -35.244 1.00 64.31 72 THR A N 1
ATOM 563 C CA . THR A 1 72 ? 19.134 -40.048 -34.560 1.00 64.31 72 THR A CA 1
ATOM 564 C C . THR A 1 72 ? 17.819 -40.828 -34.576 1.00 64.31 72 THR A C 1
ATOM 566 O O . THR A 1 72 ? 17.808 -41.983 -34.162 1.00 64.31 72 THR A O 1
ATOM 569 N N . GLU A 1 73 ? 16.717 -40.210 -35.007 1.00 63.12 73 GLU A N 1
ATOM 570 C CA . GLU A 1 73 ? 15.364 -40.777 -34.917 1.00 63.12 73 GLU A CA 1
ATOM 571 C C . GLU A 1 73 ? 14.870 -41.357 -36.252 1.00 63.12 73 GLU A C 1
ATOM 573 O O . GLU A 1 73 ? 14.160 -42.360 -36.243 1.00 63.12 73 GLU A O 1
ATOM 578 N N . SER A 1 74 ? 15.252 -40.765 -37.392 1.00 57.75 74 SER A N 1
ATOM 579 C CA . SER A 1 74 ? 14.683 -41.111 -38.708 1.00 57.75 74 SER A CA 1
ATOM 580 C C . SER A 1 74 ? 15.525 -42.094 -39.537 1.00 57.75 74 SER A C 1
ATOM 582 O O . SER A 1 74 ? 14.975 -42.904 -40.284 1.00 57.75 74 SER A O 1
ATOM 584 N N . GLN A 1 75 ? 16.861 -42.065 -39.427 1.00 60.22 75 GLN A N 1
ATOM 585 C CA . GLN A 1 75 ? 17.747 -42.879 -40.273 1.00 60.22 75 GLN A CA 1
ATOM 586 C C . GLN A 1 75 ? 18.851 -43.591 -39.486 1.00 60.22 75 GLN A C 1
ATOM 588 O O . GLN A 1 75 ? 19.675 -42.970 -38.819 1.00 60.22 75 GLN A O 1
ATOM 593 N N . ALA A 1 76 ? 18.928 -44.915 -39.651 1.00 57.81 76 ALA A N 1
ATOM 594 C CA . ALA A 1 76 ? 19.910 -45.765 -38.975 1.00 57.81 76 ALA A CA 1
ATOM 595 C C . ALA A 1 76 ? 21.377 -45.475 -39.369 1.00 57.81 76 ALA A C 1
ATOM 597 O O . ALA A 1 76 ? 22.279 -45.809 -38.602 1.00 57.81 76 ALA A O 1
ATOM 598 N N . ASP A 1 77 ? 21.622 -44.843 -40.526 1.00 68.75 77 ASP A N 1
ATOM 599 C CA . ASP A 1 77 ? 22.970 -44.580 -41.067 1.00 68.75 77 ASP A CA 1
ATOM 600 C C . ASP A 1 77 ? 23.381 -43.088 -41.041 1.00 68.75 77 ASP A C 1
ATOM 602 O O . ASP A 1 77 ? 24.469 -42.722 -41.488 1.00 68.75 77 ASP A O 1
ATOM 606 N N . ALA A 1 78 ? 22.561 -42.202 -40.454 1.00 73.81 78 ALA A N 1
ATOM 607 C CA . ALA A 1 78 ? 22.858 -40.763 -40.372 1.00 73.81 78 ALA A CA 1
ATOM 608 C C . ALA A 1 78 ? 24.181 -40.477 -39.636 1.00 73.81 78 ALA A C 1
ATOM 610 O O . ALA A 1 78 ? 24.973 -39.621 -40.037 1.00 73.81 78 ALA A O 1
ATOM 611 N N . LEU A 1 79 ? 24.468 -41.258 -38.588 1.00 75.50 79 LEU A N 1
ATOM 612 C CA . LEU A 1 79 ? 25.740 -41.203 -37.866 1.00 75.50 79 LEU A CA 1
ATOM 613 C C . LEU A 1 79 ? 26.930 -41.601 -38.750 1.00 75.50 79 LEU A C 1
ATOM 615 O O . LEU A 1 79 ? 28.000 -41.009 -38.619 1.00 75.50 79 LEU A O 1
ATOM 619 N N . GLY A 1 80 ? 26.760 -42.578 -39.645 1.00 75.38 80 GLY A N 1
ATOM 620 C CA . GLY A 1 80 ? 27.797 -43.004 -40.584 1.00 75.38 80 GLY A CA 1
ATOM 621 C C . GLY A 1 80 ? 28.130 -41.905 -41.591 1.00 75.38 80 GLY A C 1
ATOM 622 O O . GLY A 1 80 ? 29.302 -41.571 -41.775 1.00 75.38 80 GLY A O 1
ATOM 623 N N . MET A 1 81 ? 27.100 -41.281 -42.166 1.00 77.62 81 MET A N 1
ATOM 624 C CA . MET A 1 81 ? 27.231 -40.190 -43.139 1.00 77.62 81 MET A CA 1
ATOM 625 C C . MET A 1 81 ? 27.890 -38.946 -42.532 1.00 77.62 81 MET A C 1
ATOM 627 O O . MET A 1 81 ? 28.839 -38.402 -43.102 1.00 77.62 81 MET A O 1
ATOM 631 N N . TYR A 1 82 ? 27.461 -38.533 -41.337 1.00 82.38 82 TYR A N 1
ATOM 632 C CA . TYR A 1 82 ? 28.063 -37.400 -40.632 1.00 82.38 82 TYR A CA 1
ATOM 633 C C . TYR A 1 82 ? 29.536 -37.648 -40.293 1.00 82.38 82 TYR A C 1
ATOM 635 O O . TYR A 1 82 ? 30.398 -36.781 -40.465 1.00 82.38 82 TYR A O 1
ATOM 643 N N . VAL A 1 83 ? 29.851 -38.862 -39.838 1.00 79.62 83 VAL A N 1
ATOM 644 C CA . VAL A 1 83 ? 31.218 -39.229 -39.476 1.00 79.62 83 VAL A CA 1
ATOM 645 C C . VAL A 1 83 ? 32.119 -39.320 -40.706 1.00 79.62 83 VAL A C 1
ATOM 647 O O . VAL A 1 83 ? 33.261 -38.864 -40.639 1.00 79.62 83 VAL A O 1
ATOM 650 N N . ALA A 1 84 ? 31.619 -39.841 -41.827 1.00 78.56 84 ALA A N 1
ATOM 651 C CA . ALA A 1 84 ? 32.352 -39.888 -43.088 1.00 78.56 84 ALA A CA 1
ATOM 652 C C . ALA A 1 84 ? 32.651 -38.484 -43.641 1.00 78.56 84 ALA A C 1
ATOM 654 O O . ALA A 1 84 ? 33.779 -38.227 -44.059 1.00 78.56 84 ALA A O 1
ATOM 655 N N . ASN A 1 85 ? 31.675 -37.574 -43.590 1.00 80.56 85 ASN A N 1
ATOM 656 C CA . ASN A 1 85 ? 31.788 -36.242 -44.186 1.00 80.56 85 ASN A CA 1
ATOM 657 C C . ASN A 1 85 ? 32.550 -35.234 -43.311 1.00 80.56 85 ASN A C 1
ATOM 659 O O . ASN A 1 85 ? 33.310 -34.424 -43.839 1.0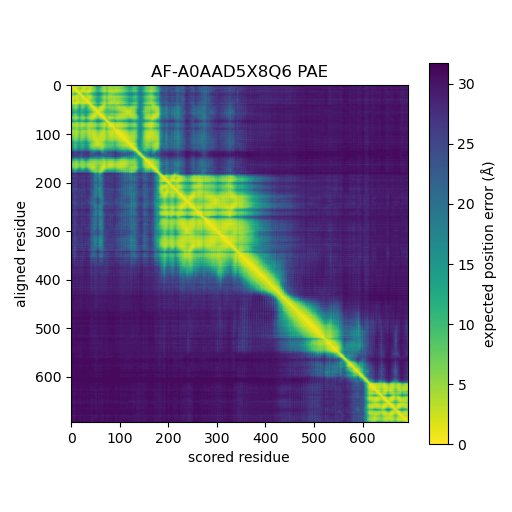0 80.56 85 ASN A O 1
ATOM 663 N N . PHE A 1 86 ? 32.377 -35.274 -41.985 1.00 82.31 86 PHE A N 1
ATOM 664 C CA . PHE A 1 86 ? 32.935 -34.250 -41.092 1.00 82.31 86 PHE A CA 1
ATOM 665 C C . PHE A 1 86 ? 33.978 -34.782 -40.112 1.00 82.31 86 PHE A C 1
ATOM 667 O O . PHE A 1 86 ? 35.000 -34.136 -39.899 1.00 82.31 86 PHE A O 1
ATOM 674 N N . VAL A 1 87 ? 33.768 -35.955 -39.513 1.00 79.75 87 VAL A N 1
ATOM 675 C CA . VAL A 1 87 ? 34.621 -36.424 -38.403 1.00 79.75 87 VAL A CA 1
ATOM 676 C C . VAL A 1 87 ? 35.902 -37.105 -38.898 1.00 79.75 87 VAL A C 1
ATOM 678 O O . VAL A 1 87 ? 36.952 -36.965 -38.278 1.00 79.75 87 VAL A O 1
ATOM 681 N N . ALA A 1 88 ? 35.860 -37.806 -40.035 1.00 71.56 88 ALA A N 1
ATOM 682 C CA . ALA A 1 88 ? 36.994 -38.573 -40.562 1.00 71.56 88 ALA A CA 1
ATOM 683 C C . ALA A 1 88 ? 38.224 -37.714 -40.920 1.00 71.56 88 ALA A C 1
ATOM 685 O O . ALA A 1 88 ? 39.357 -38.193 -40.832 1.00 71.56 88 ALA A O 1
ATOM 686 N N . GLY A 1 89 ? 37.997 -36.460 -41.326 1.00 72.19 89 GLY A N 1
ATOM 687 C CA . GLY A 1 89 ? 39.031 -35.535 -41.800 1.00 72.19 89 GLY A CA 1
ATOM 688 C C . GLY A 1 89 ? 39.580 -34.562 -40.751 1.00 72.19 89 GLY A C 1
ATOM 689 O O . GLY A 1 89 ? 40.584 -33.907 -41.018 1.00 72.19 89 GLY A O 1
ATOM 690 N N . HIS A 1 90 ? 38.969 -34.470 -39.566 1.00 80.69 90 HIS A N 1
ATOM 691 C CA . HIS A 1 90 ? 39.264 -33.418 -38.587 1.00 80.69 90 HIS A CA 1
ATOM 692 C C . HIS A 1 90 ? 39.729 -33.996 -37.245 1.00 80.69 90 HIS A C 1
ATOM 694 O O . HIS A 1 90 ? 39.247 -35.027 -36.784 1.00 80.69 90 HIS A O 1
ATOM 700 N N . SER A 1 91 ? 40.699 -33.334 -36.611 1.00 71.38 91 SER A N 1
ATOM 701 C CA . SER A 1 91 ? 41.349 -33.813 -35.382 1.00 71.38 91 SER A CA 1
ATOM 702 C C . SER A 1 91 ? 40.710 -33.301 -34.084 1.00 71.38 91 SER A C 1
ATOM 704 O O . SER A 1 91 ? 40.973 -33.877 -33.029 1.00 71.38 91 SER A O 1
ATOM 706 N N . SER A 1 92 ? 39.881 -32.252 -34.137 1.00 79.44 92 SER A N 1
ATOM 707 C CA . SER A 1 92 ? 39.245 -31.624 -32.970 1.00 79.44 92 SER A CA 1
ATOM 708 C C . SER A 1 92 ? 37.751 -31.363 -33.185 1.00 79.44 92 SER A C 1
ATOM 710 O O . SER A 1 92 ? 37.296 -31.178 -34.315 1.00 79.44 92 SER A O 1
ATOM 712 N N . GLN A 1 93 ? 36.989 -31.306 -32.086 1.00 79.31 93 GLN A N 1
ATOM 713 C CA . GLN A 1 93 ? 35.556 -30.993 -32.118 1.00 79.31 93 GLN A CA 1
ATOM 714 C C . GLN A 1 93 ? 35.280 -29.593 -32.682 1.00 79.31 93 GLN A C 1
ATOM 716 O O . GLN A 1 93 ? 34.316 -29.417 -33.420 1.00 79.31 93 GLN A O 1
ATOM 721 N N . ASP A 1 94 ? 36.134 -28.611 -32.393 1.00 78.75 94 ASP A N 1
ATOM 722 C CA . ASP A 1 94 ? 35.963 -27.246 -32.902 1.00 78.75 94 ASP A CA 1
ATOM 723 C C . ASP A 1 94 ? 36.153 -27.176 -34.419 1.00 78.75 94 ASP A C 1
ATOM 725 O O . ASP A 1 94 ? 35.411 -26.472 -35.102 1.00 78.75 94 ASP A O 1
ATOM 729 N N . ALA A 1 95 ? 37.088 -27.961 -34.966 1.00 80.69 95 ALA A N 1
ATOM 730 C CA . ALA A 1 95 ? 37.280 -28.069 -36.408 1.00 80.69 95 ALA A CA 1
ATOM 731 C C . ALA A 1 95 ? 36.081 -28.750 -37.089 1.00 80.69 95 ALA A C 1
ATOM 733 O O . ALA A 1 95 ? 35.646 -28.305 -38.149 1.00 80.69 95 ALA A O 1
ATOM 734 N N . ILE A 1 96 ? 35.500 -29.774 -36.451 1.00 81.25 96 ILE A N 1
ATOM 735 C CA . ILE A 1 96 ? 34.263 -30.421 -36.913 1.00 81.25 96 ILE A CA 1
ATOM 736 C C . ILE A 1 96 ? 33.107 -29.412 -36.908 1.00 81.25 96 ILE A C 1
ATOM 738 O O . ILE A 1 96 ? 32.443 -29.246 -37.926 1.00 81.25 96 ILE A O 1
ATOM 742 N N . ASN A 1 97 ? 32.902 -28.687 -35.804 1.00 82.88 97 ASN A N 1
ATOM 743 C CA . ASN A 1 97 ? 31.846 -27.680 -35.684 1.00 82.88 97 ASN A CA 1
ATOM 744 C C . ASN A 1 97 ? 32.009 -26.551 -36.719 1.00 82.88 97 ASN A C 1
ATOM 746 O O . ASN A 1 97 ? 31.024 -26.100 -37.299 1.00 82.88 97 ASN A O 1
ATOM 750 N N . ALA A 1 98 ? 33.242 -26.108 -36.981 1.00 82.06 98 ALA A N 1
ATOM 751 C CA . ALA A 1 98 ? 33.530 -25.095 -37.992 1.00 82.06 98 ALA A CA 1
ATOM 752 C C . ALA A 1 98 ? 33.241 -25.597 -39.418 1.00 82.06 98 ALA A C 1
ATOM 754 O O . ALA A 1 98 ? 32.629 -24.871 -40.201 1.00 82.06 98 ALA A O 1
ATOM 755 N N . ALA A 1 99 ? 33.624 -26.837 -39.742 1.00 82.75 99 ALA A N 1
ATOM 756 C CA . ALA A 1 99 ? 33.344 -27.455 -41.039 1.00 82.75 99 ALA A CA 1
ATOM 757 C C . ALA A 1 99 ? 31.836 -27.669 -41.265 1.00 82.75 99 ALA A C 1
ATOM 759 O O . ALA A 1 99 ? 31.316 -27.369 -42.340 1.00 82.75 99 ALA A O 1
ATOM 760 N N . VAL A 1 100 ? 31.122 -28.122 -40.231 1.00 84.19 100 VAL A N 1
ATOM 761 C CA . VAL A 1 100 ? 29.658 -28.256 -40.236 1.00 84.19 100 VAL A CA 1
ATOM 762 C C . VAL A 1 100 ? 29.001 -26.896 -40.457 1.00 84.19 100 VAL A C 1
ATOM 764 O O . VAL A 1 100 ? 28.191 -26.752 -41.373 1.00 84.19 100 VAL A O 1
ATOM 767 N N . LYS A 1 101 ? 29.411 -25.867 -39.702 1.00 84.31 101 LYS A N 1
ATOM 768 C CA . LYS A 1 101 ? 28.911 -24.498 -39.873 1.00 84.31 101 LYS A CA 1
ATOM 769 C C . LYS A 1 101 ? 29.153 -23.979 -41.293 1.00 84.31 101 LYS A C 1
ATOM 771 O O . LYS A 1 101 ? 28.232 -23.429 -41.885 1.00 84.31 101 LYS A O 1
ATOM 776 N N . ALA A 1 102 ? 30.348 -24.168 -41.853 1.00 84.44 102 ALA A N 1
ATOM 777 C CA . ALA A 1 102 ? 30.676 -23.712 -43.204 1.00 84.44 102 ALA A CA 1
ATOM 778 C C . ALA A 1 102 ? 29.777 -24.358 -44.275 1.00 84.44 102 ALA A C 1
ATOM 780 O O . ALA A 1 102 ? 29.230 -23.648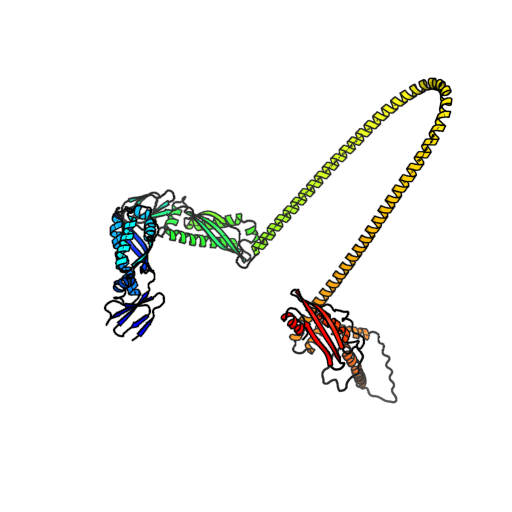 -45.117 1.00 84.44 102 ALA A O 1
ATOM 781 N N . ASN A 1 103 ? 29.557 -25.675 -44.206 1.00 85.50 103 ASN A N 1
ATOM 782 C CA . ASN A 1 103 ? 28.685 -26.371 -45.158 1.00 85.50 103 ASN A CA 1
ATOM 783 C C . ASN A 1 103 ? 27.215 -25.965 -45.008 1.00 85.50 103 ASN A C 1
ATOM 785 O O . ASN A 1 103 ? 26.540 -25.755 -46.012 1.00 8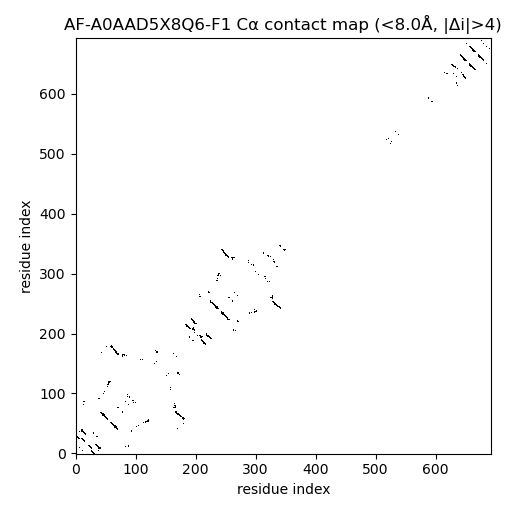5.50 103 ASN A O 1
ATOM 789 N N . ILE A 1 104 ? 26.727 -25.789 -43.776 1.00 84.00 104 ILE A N 1
ATOM 790 C CA . ILE A 1 104 ? 25.361 -25.308 -43.526 1.00 84.00 104 ILE A CA 1
ATOM 791 C C . ILE A 1 104 ? 25.166 -23.915 -44.131 1.00 84.00 104 ILE A C 1
ATOM 793 O O . ILE A 1 104 ? 24.171 -23.688 -44.812 1.00 84.00 104 ILE A O 1
ATOM 797 N N . VAL A 1 105 ? 26.119 -22.996 -43.937 1.00 83.94 105 VAL A N 1
ATOM 798 C CA . VAL A 1 105 ? 26.049 -21.651 -44.532 1.00 83.94 105 VAL A CA 1
ATOM 799 C C . VAL A 1 105 ? 25.908 -21.748 -46.050 1.00 83.94 105 VAL A C 1
ATOM 801 O O . VAL A 1 105 ? 25.030 -21.103 -46.610 1.00 83.94 105 VAL A O 1
ATOM 804 N N . VAL A 1 106 ? 26.707 -22.588 -46.715 1.00 85.06 106 VAL A N 1
ATOM 805 C CA . VAL A 1 106 ? 26.646 -22.762 -48.177 1.00 85.06 106 VAL A CA 1
ATOM 806 C C . VAL A 1 106 ? 25.305 -23.344 -48.635 1.00 85.06 106 VAL A C 1
ATOM 808 O O . VAL A 1 106 ? 24.715 -22.822 -49.579 1.00 85.06 106 VAL A O 1
ATOM 811 N N . ILE A 1 107 ? 24.808 -24.389 -47.966 1.00 82.94 107 ILE A N 1
ATOM 812 C CA . ILE A 1 107 ? 23.534 -25.057 -48.286 1.00 82.94 107 ILE A CA 1
ATOM 813 C C . ILE A 1 107 ? 22.372 -24.070 -48.174 1.00 82.94 107 ILE A C 1
ATOM 815 O O . ILE A 1 107 ? 21.627 -23.852 -49.132 1.00 82.94 107 ILE A O 1
ATOM 819 N N . VAL A 1 108 ? 22.252 -23.419 -47.016 1.00 80.12 108 VAL A N 1
ATOM 820 C CA . VAL A 1 108 ? 21.137 -22.513 -46.739 1.00 80.12 108 VAL A CA 1
ATOM 821 C C . VAL A 1 108 ? 21.247 -21.279 -47.643 1.00 80.12 108 VAL A C 1
ATOM 823 O O . VAL A 1 108 ? 20.251 -20.877 -48.238 1.00 80.12 108 VAL A O 1
ATOM 826 N N . GLN A 1 109 ? 22.449 -20.719 -47.848 1.00 81.94 109 GLN A N 1
ATOM 827 C CA . GLN A 1 109 ? 22.663 -19.562 -48.733 1.00 81.94 109 GLN A CA 1
ATOM 828 C C . GLN A 1 109 ? 22.347 -19.891 -50.191 1.00 81.94 109 GLN A C 1
ATOM 830 O O . GLN A 1 109 ? 21.753 -19.075 -50.893 1.00 81.94 109 GLN A O 1
ATOM 835 N N . GLY A 1 110 ? 22.694 -21.095 -50.645 1.00 81.50 110 GLY A N 1
ATOM 836 C CA . GLY A 1 110 ? 22.361 -21.581 -51.978 1.00 81.50 110 GLY A CA 1
ATOM 837 C C . GLY A 1 110 ? 20.858 -21.768 -52.196 1.00 81.50 110 GLY A C 1
ATOM 838 O O . GLY A 1 110 ? 20.380 -21.519 -53.303 1.00 81.50 110 GLY A O 1
ATOM 839 N N . ALA A 1 111 ? 20.110 -22.191 -51.174 1.00 76.94 111 ALA A N 1
ATOM 840 C CA . ALA A 1 111 ? 18.650 -22.296 -51.230 1.00 76.94 111 ALA A CA 1
ATOM 841 C C . ALA A 1 111 ? 17.982 -20.908 -51.227 1.00 76.94 111 ALA A C 1
ATOM 843 O O . ALA A 1 111 ? 17.162 -20.601 -52.092 1.00 76.94 111 ALA A O 1
ATOM 844 N N . VAL A 1 112 ? 18.409 -20.026 -50.320 1.00 77.06 112 VAL A N 1
ATOM 845 C CA . VAL A 1 112 ? 17.912 -18.645 -50.210 1.00 77.06 112 VAL A CA 1
ATOM 846 C C . VAL A 1 112 ? 18.166 -17.855 -51.499 1.00 77.06 112 VAL A C 1
ATOM 848 O O . VAL A 1 112 ? 17.253 -17.210 -52.010 1.00 77.06 112 VAL A O 1
ATOM 851 N N . ASN A 1 113 ? 19.355 -17.970 -52.100 1.00 80.56 113 ASN A N 1
ATOM 852 C CA . ASN A 1 113 ? 19.684 -17.288 -53.358 1.00 80.56 113 ASN A CA 1
ATOM 853 C C . ASN A 1 113 ? 18.868 -17.769 -54.563 1.00 80.56 113 ASN A C 1
ATOM 855 O O . ASN A 1 113 ? 18.731 -17.023 -55.529 1.00 80.56 113 ASN A O 1
ATOM 859 N N . ARG A 1 114 ? 18.348 -19.000 -54.533 1.00 77.88 114 ARG A N 1
ATOM 860 C CA . ARG A 1 114 ? 17.492 -19.530 -55.602 1.00 77.88 114 ARG A CA 1
ATOM 861 C C . ARG A 1 114 ? 16.034 -19.116 -55.426 1.00 77.88 114 ARG A C 1
ATOM 863 O O . ARG A 1 114 ? 15.368 -18.840 -56.412 1.00 77.88 114 ARG A O 1
ATOM 870 N N . PHE A 1 115 ? 15.573 -19.010 -54.184 1.00 74.44 115 PHE A N 1
ATOM 871 C CA . PHE A 1 115 ? 14.166 -18.775 -53.869 1.00 74.44 115 PHE A CA 1
ATOM 872 C C . PHE A 1 115 ? 13.795 -17.295 -53.697 1.00 74.44 115 PHE A C 1
ATOM 874 O O . PHE A 1 115 ? 12.760 -16.846 -54.186 1.00 74.44 115 PHE A O 1
ATOM 881 N N . CYS A 1 116 ? 14.633 -16.499 -53.023 1.00 73.81 116 CYS A N 1
ATOM 882 C CA . CYS A 1 116 ? 14.342 -15.083 -52.765 1.00 73.81 116 CYS A CA 1
ATOM 883 C C . CYS A 1 116 ? 14.100 -14.231 -54.027 1.00 73.81 116 CYS A C 1
ATOM 885 O O . CYS A 1 116 ? 13.227 -13.360 -53.966 1.00 73.81 116 CYS A O 1
ATOM 887 N N . PRO A 1 117 ? 14.764 -14.476 -55.177 1.00 79.56 117 PRO A N 1
ATOM 888 C CA . PRO A 1 117 ? 14.491 -13.733 -56.408 1.00 79.56 117 PRO A CA 1
ATOM 889 C C . PRO A 1 117 ? 13.083 -13.935 -56.989 1.00 79.56 117 PRO A C 1
ATOM 891 O O . PRO A 1 117 ? 12.654 -13.144 -57.829 1.00 79.56 117 PRO A O 1
ATOM 894 N N . GLU A 1 118 ? 12.348 -14.968 -56.568 1.00 76.44 118 GLU A N 1
ATOM 895 C CA . GLU A 1 118 ? 11.007 -15.265 -57.086 1.00 76.44 118 GLU A CA 1
ATOM 896 C C . GLU A 1 118 ? 9.890 -14.506 -56.347 1.00 76.44 118 GLU A C 1
ATOM 898 O O . GLU A 1 118 ? 8.780 -14.371 -56.873 1.00 76.44 118 GLU A O 1
ATOM 903 N N . LEU A 1 119 ? 10.179 -13.961 -55.158 1.00 73.50 119 LEU A N 1
ATOM 904 C CA . LEU A 1 119 ? 9.195 -13.344 -54.264 1.00 73.50 119 LEU A CA 1
ATOM 905 C C . LEU A 1 119 ? 9.429 -11.837 -54.059 1.00 73.50 119 LEU A C 1
ATOM 907 O O . LEU A 1 119 ? 10.580 -11.407 -53.904 1.00 73.50 119 LEU A O 1
ATOM 911 N N . PRO A 1 120 ? 8.355 -11.022 -54.018 1.00 78.50 120 PRO A N 1
ATOM 912 C CA . PRO A 1 120 ? 8.459 -9.609 -53.664 1.00 78.50 120 PRO A CA 1
ATOM 913 C C . PRO A 1 120 ? 8.861 -9.445 -52.191 1.00 78.50 120 PRO A C 1
ATOM 915 O O . PRO A 1 120 ? 8.573 -10.297 -51.347 1.00 78.50 120 PRO A O 1
ATOM 918 N N . PHE A 1 121 ? 9.542 -8.346 -51.871 1.00 74.75 121 PHE A N 1
ATOM 919 C CA . PHE A 1 121 ? 10.185 -8.148 -50.569 1.00 74.75 121 PHE A CA 1
ATOM 920 C C . PHE A 1 121 ? 9.152 -8.056 -49.446 1.00 74.75 121 PHE A C 1
ATOM 922 O O . PHE A 1 121 ? 9.359 -8.595 -48.361 1.00 74.75 121 PHE A O 1
ATOM 929 N N . GLN A 1 122 ? 8.007 -7.438 -49.737 1.00 75.75 122 GLN A N 1
ATOM 930 C CA . GLN A 1 122 ? 6.905 -7.302 -48.790 1.00 75.75 122 GLN A CA 1
ATOM 931 C C . GLN A 1 122 ? 6.354 -8.665 -48.344 1.00 75.75 122 GLN A C 1
ATOM 933 O O . GLN A 1 122 ? 6.169 -8.882 -47.150 1.00 75.75 122 GLN A O 1
ATOM 938 N N . ASP A 1 123 ? 6.175 -9.613 -49.273 1.00 74.38 123 ASP A N 1
ATOM 939 C CA . ASP A 1 123 ? 5.725 -10.971 -48.940 1.00 74.38 123 ASP A CA 1
ATOM 940 C C . ASP A 1 123 ? 6.747 -11.707 -48.068 1.00 74.38 123 ASP A C 1
ATOM 942 O O . ASP A 1 123 ? 6.373 -12.407 -47.125 1.00 74.38 123 ASP A O 1
ATOM 946 N N . ILE A 1 124 ? 8.039 -11.538 -48.369 1.00 71.25 124 ILE A N 1
ATOM 947 C CA . ILE A 1 124 ? 9.135 -12.126 -47.588 1.00 71.25 124 ILE A CA 1
ATOM 948 C C . ILE A 1 124 ? 9.124 -11.558 -46.163 1.00 71.25 124 ILE A C 1
ATOM 950 O O . ILE A 1 124 ? 9.267 -12.309 -45.197 1.00 71.25 124 ILE A O 1
ATOM 954 N N . PHE A 1 125 ? 8.920 -10.247 -46.020 1.00 72.62 125 PHE A N 1
ATOM 955 C CA . PHE A 1 125 ? 8.893 -9.575 -44.727 1.00 72.62 125 PHE A CA 1
ATOM 956 C C . PHE A 1 125 ? 7.666 -9.971 -43.900 1.00 72.62 125 PHE A C 1
ATOM 958 O O . PHE A 1 125 ? 7.811 -10.363 -42.742 1.00 72.62 125 PHE A O 1
ATOM 965 N N . GLU A 1 126 ? 6.462 -9.929 -44.471 1.00 71.06 126 GLU A N 1
ATOM 966 C CA . GLU A 1 126 ? 5.220 -10.250 -43.756 1.00 71.06 126 GLU A CA 1
ATOM 967 C C . GLU A 1 126 ? 5.152 -11.724 -43.344 1.00 71.06 126 GLU A C 1
ATOM 969 O O . GLU A 1 126 ? 4.769 -12.042 -42.217 1.00 71.06 126 GLU A O 1
ATOM 974 N N . LYS A 1 127 ? 5.590 -12.639 -44.215 1.00 69.50 127 LYS A N 1
ATOM 975 C CA . LYS A 1 127 ? 5.494 -14.086 -43.971 1.00 69.50 127 LYS A CA 1
ATOM 976 C C . LYS A 1 127 ? 6.730 -14.673 -43.286 1.00 69.50 127 LYS A C 1
ATOM 978 O O . LYS A 1 127 ? 6.795 -15.888 -43.122 1.00 69.50 127 LYS A O 1
ATOM 983 N N . ARG A 1 128 ? 7.683 -13.856 -42.814 1.00 67.81 128 ARG A N 1
ATOM 984 C CA . ARG A 1 128 ? 8.951 -14.323 -42.208 1.00 67.81 128 ARG A CA 1
ATO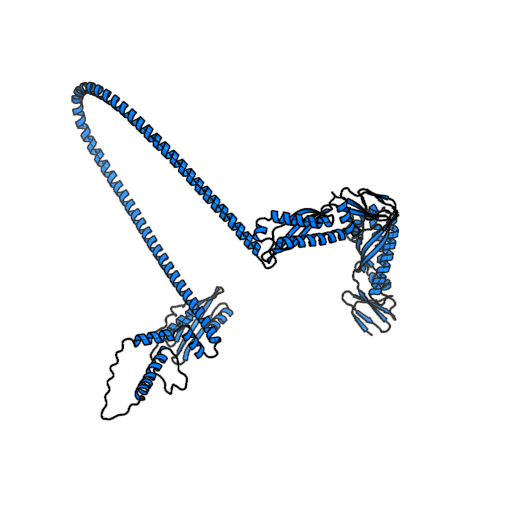M 985 C C . ARG A 1 128 ? 8.770 -15.276 -41.023 1.00 67.81 128 ARG A C 1
ATOM 987 O O . ARG A 1 128 ? 9.455 -16.290 -40.944 1.00 67.81 128 ARG A O 1
ATOM 994 N N . GLN A 1 129 ? 7.805 -15.006 -40.140 1.00 62.25 129 GLN A N 1
ATOM 995 C CA . GLN A 1 129 ? 7.508 -15.886 -39.001 1.00 62.25 129 GLN A CA 1
ATOM 996 C C . GLN A 1 129 ? 6.816 -17.183 -39.434 1.00 62.25 129 GLN A C 1
ATOM 998 O O . GLN A 1 129 ? 7.097 -18.239 -38.878 1.00 62.25 129 GLN A O 1
ATOM 1003 N N . GLN A 1 130 ? 5.957 -17.132 -40.456 1.00 62.41 130 GLN A N 1
ATOM 1004 C CA . GLN A 1 130 ? 5.327 -18.330 -41.024 1.00 62.41 130 GLN A CA 1
ATOM 1005 C C . GLN A 1 130 ? 6.354 -19.215 -41.739 1.00 62.41 130 GLN A C 1
ATOM 1007 O O . GLN A 1 130 ? 6.260 -20.438 -41.684 1.00 62.41 130 GLN A O 1
ATOM 1012 N N . LEU A 1 131 ? 7.346 -18.595 -42.380 1.00 60.69 131 LEU A N 1
ATOM 1013 C CA . LEU A 1 131 ? 8.469 -19.259 -43.033 1.00 60.69 131 LEU A CA 1
ATOM 1014 C C . LEU A 1 131 ? 9.373 -19.939 -41.992 1.00 60.69 131 LEU A C 1
ATOM 1016 O O . LEU A 1 131 ? 9.714 -21.101 -42.166 1.00 60.69 131 LEU A O 1
ATOM 1020 N N . ALA A 1 132 ? 9.651 -19.272 -40.868 1.00 57.12 132 ALA A N 1
ATOM 1021 C CA . ALA A 1 132 ? 10.381 -19.844 -39.734 1.00 57.12 132 ALA A CA 1
ATOM 1022 C C . ALA A 1 132 ? 9.612 -20.985 -39.026 1.00 57.12 132 ALA A C 1
ATOM 1024 O O . ALA A 1 132 ? 10.200 -22.000 -38.660 1.00 57.12 132 ALA A O 1
ATOM 1025 N N . ALA A 1 133 ? 8.290 -20.857 -38.871 1.00 50.84 133 ALA A N 1
ATOM 1026 C CA . ALA A 1 133 ? 7.458 -21.860 -38.200 1.00 50.84 133 ALA A CA 1
ATOM 1027 C C . ALA A 1 133 ? 7.264 -23.139 -39.036 1.00 50.84 133 ALA A C 1
ATOM 1029 O O . ALA A 1 133 ? 7.307 -24.241 -38.492 1.00 50.84 133 ALA A O 1
ATOM 1030 N N . LYS A 1 134 ? 7.098 -23.018 -40.363 1.00 53.28 134 LYS A N 1
ATOM 1031 C CA . LYS A 1 134 ? 6.942 -24.176 -41.269 1.00 53.28 134 LYS A CA 1
ATOM 1032 C C . LYS A 1 134 ? 8.194 -25.046 -41.377 1.00 53.28 134 LYS A C 1
ATOM 1034 O O . LYS A 1 134 ? 8.078 -26.212 -41.726 1.00 53.28 134 LYS A O 1
ATOM 1039 N N . VAL A 1 135 ? 9.364 -24.485 -41.087 1.00 49.16 135 VAL A N 1
ATOM 1040 C CA . VAL A 1 135 ? 10.654 -25.184 -41.138 1.00 49.16 135 VAL A CA 1
ATOM 1041 C C . VAL A 1 135 ? 10.939 -25.954 -39.830 1.00 49.16 135 VAL A C 1
ATOM 1043 O O . VAL A 1 135 ? 11.767 -26.854 -39.820 1.00 49.16 135 VAL A O 1
ATOM 1046 N N . GLY A 1 136 ? 10.233 -25.655 -38.729 1.00 41.38 136 GLY A N 1
ATOM 1047 C CA . GLY A 1 136 ? 10.380 -26.362 -37.445 1.00 41.38 136 GLY A CA 1
ATOM 1048 C C . GLY A 1 136 ? 9.418 -27.538 -37.217 1.00 41.38 136 GLY A C 1
ATOM 1049 O O . GLY A 1 136 ? 9.644 -28.339 -36.315 1.00 41.38 136 GLY A O 1
ATOM 1050 N N . PHE A 1 137 ? 8.347 -27.668 -38.009 1.00 40.06 137 PHE A N 1
ATOM 1051 C CA . PHE A 1 137 ? 7.282 -28.654 -37.776 1.00 40.06 137 PHE A CA 1
ATOM 1052 C C . PHE A 1 137 ? 6.865 -29.378 -39.056 1.00 40.06 137 PHE A C 1
ATOM 1054 O O . PHE A 1 137 ? 5.839 -29.053 -39.644 1.00 40.06 137 PHE A O 1
ATOM 1061 N N . LEU A 1 138 ? 7.609 -30.411 -39.457 1.00 35.31 138 LEU A N 1
ATOM 1062 C CA . LEU A 1 138 ? 7.088 -31.449 -40.352 1.00 35.31 138 LEU A CA 1
ATOM 1063 C C . LEU A 1 138 ? 7.660 -32.824 -39.978 1.00 35.31 138 LEU A C 1
ATOM 1065 O O . LEU A 1 138 ? 8.685 -33.262 -40.480 1.00 35.31 138 LEU A O 1
ATOM 1069 N N . TYR A 1 139 ? 6.983 -33.507 -39.059 1.00 35.22 139 TYR A N 1
ATOM 1070 C CA . TYR A 1 139 ? 6.392 -34.829 -39.290 1.00 35.22 139 TYR A CA 1
ATOM 1071 C C . TYR A 1 139 ? 5.433 -35.078 -38.121 1.00 35.22 139 TYR A C 1
ATOM 1073 O O . TYR A 1 139 ? 5.826 -34.914 -36.973 1.00 35.22 139 TYR A O 1
ATOM 1081 N N . TYR A 1 140 ? 4.203 -35.471 -38.440 1.00 32.81 140 TYR A N 1
ATOM 1082 C CA . TYR A 1 140 ? 3.017 -35.589 -37.580 1.00 32.81 140 TYR A CA 1
ATOM 1083 C C . TYR A 1 140 ? 2.154 -34.319 -37.494 1.00 32.81 140 TYR A C 1
ATOM 1085 O O . TYR A 1 140 ? 2.488 -33.334 -36.855 1.00 32.81 140 TYR A O 1
ATOM 1093 N N . GLU A 1 141 ? 1.007 -34.427 -38.173 1.00 34.50 141 GLU A N 1
ATOM 1094 C CA . GLU A 1 141 ? -0.157 -33.533 -38.180 1.00 34.50 141 GLU A CA 1
ATOM 1095 C C . GLU A 1 141 ? -0.057 -32.244 -39.005 1.00 34.50 141 GLU A C 1
ATOM 1097 O O . GLU A 1 141 ? 0.131 -31.159 -38.477 1.00 34.50 141 GLU A O 1
ATOM 1102 N N . CYS A 1 142 ? -0.304 -32.357 -40.317 1.00 26.59 142 CYS A N 1
ATOM 1103 C CA . CYS A 1 142 ? -1.066 -31.351 -41.075 1.00 26.59 142 CYS A CA 1
ATOM 1104 C C . CYS A 1 142 ? -1.564 -31.942 -42.410 1.00 26.59 142 CYS A C 1
ATOM 1106 O O . CYS A 1 142 ? -1.130 -31.568 -43.497 1.00 26.59 142 CYS A O 1
ATOM 1108 N N . ASN A 1 143 ? -2.530 -32.863 -42.330 1.00 33.50 143 ASN A N 1
ATOM 1109 C CA . ASN A 1 143 ? -3.471 -33.109 -43.425 1.00 33.50 143 ASN A CA 1
ATOM 1110 C C . ASN A 1 143 ? -4.502 -31.972 -43.434 1.00 33.50 143 ASN A C 1
ATOM 1112 O O . ASN A 1 143 ? -5.605 -32.163 -42.942 1.00 33.50 143 ASN A O 1
ATOM 1116 N N . ALA A 1 144 ? -4.126 -30.787 -43.921 1.00 33.47 144 ALA A N 1
ATOM 1117 C CA . ALA A 1 144 ? -5.043 -29.759 -44.431 1.00 33.47 144 ALA A CA 1
ATOM 1118 C C . ALA A 1 144 ? -4.264 -28.482 -44.781 1.00 33.47 144 ALA A C 1
ATOM 1120 O O . ALA A 1 144 ? -4.261 -27.529 -44.016 1.00 33.47 144 ALA A O 1
ATOM 1121 N N . TRP A 1 145 ? -3.601 -28.464 -45.937 1.00 29.61 145 TRP A N 1
ATOM 1122 C CA . TRP A 1 145 ? -3.497 -27.312 -46.846 1.00 29.61 145 TRP A CA 1
ATOM 1123 C C . TRP A 1 145 ? -2.646 -27.724 -48.048 1.00 29.61 145 TRP A C 1
ATOM 1125 O O . TRP A 1 145 ? -1.671 -28.459 -47.918 1.00 29.61 145 TRP A O 1
ATOM 1135 N N . SER A 1 146 ? -3.072 -27.308 -49.237 1.00 32.53 146 SER A N 1
ATOM 1136 C CA . SER A 1 146 ? -2.515 -27.708 -50.530 1.00 32.53 146 SER A CA 1
ATOM 1137 C C . SER A 1 146 ? -0.986 -27.614 -50.577 1.00 32.53 146 SER A C 1
ATOM 1139 O O . SER A 1 146 ? -0.415 -26.572 -50.253 1.00 32.53 146 SER A O 1
ATOM 1141 N N . LEU A 1 147 ? -0.348 -28.682 -51.068 1.00 35.59 147 LEU A N 1
ATOM 1142 C CA . LEU A 1 147 ? 1.097 -28.872 -51.291 1.00 35.59 147 LEU A CA 1
ATOM 1143 C C . LEU A 1 147 ? 1.785 -27.830 -52.215 1.00 35.59 147 LEU A C 1
ATOM 1145 O O . LEU A 1 147 ? 2.911 -28.033 -52.657 1.00 35.59 147 LEU A O 1
ATOM 1149 N N . THR A 1 148 ? 1.129 -26.717 -52.534 1.00 40.72 148 THR A N 1
ATOM 1150 C CA . THR A 1 148 ? 1.509 -25.753 -53.577 1.00 40.72 148 THR A CA 1
ATOM 1151 C C . THR A 1 148 ? 1.850 -24.359 -53.047 1.00 40.72 148 THR A C 1
ATOM 1153 O O . THR A 1 148 ? 1.993 -23.429 -53.836 1.00 40.72 148 THR A O 1
ATOM 1156 N N . SER A 1 149 ? 2.012 -24.173 -51.730 1.00 48.56 149 SER A N 1
ATOM 1157 C CA . SER A 1 149 ? 2.510 -22.893 -51.207 1.00 48.56 149 SER A CA 1
ATOM 1158 C C . SER A 1 149 ? 4.049 -22.823 -51.278 1.00 48.56 149 SER A C 1
ATOM 1160 O O . SER A 1 149 ? 4.702 -23.711 -50.718 1.00 48.56 149 SER A O 1
ATOM 1162 N N . PRO A 1 150 ? 4.638 -21.755 -51.851 1.00 49.19 150 PRO A N 1
ATOM 1163 C CA . PRO A 1 150 ? 6.084 -21.619 -52.053 1.00 49.19 150 PRO A CA 1
ATOM 1164 C C . PRO A 1 150 ? 6.971 -21.774 -50.791 1.00 49.19 150 PRO A C 1
ATOM 1166 O O . PRO A 1 150 ? 8.026 -22.393 -50.911 1.00 49.19 150 PRO A O 1
ATOM 1169 N N . PRO A 1 151 ? 6.598 -21.340 -49.561 1.00 49.09 151 PRO A N 1
ATOM 1170 C CA . PRO A 1 151 ? 7.504 -21.451 -48.405 1.00 49.09 151 PRO A CA 1
ATOM 1171 C C . PRO A 1 151 ? 7.766 -22.893 -47.940 1.00 49.09 151 PRO A C 1
ATOM 1173 O O . PRO A 1 151 ? 8.764 -23.149 -47.276 1.00 49.09 151 PRO A O 1
ATOM 1176 N N . THR A 1 152 ? 6.900 -23.848 -48.289 1.00 55.44 152 THR A N 1
ATOM 1177 C CA . THR A 1 152 ? 7.074 -25.260 -47.911 1.00 55.44 152 THR A CA 1
ATOM 1178 C C . THR A 1 152 ? 8.121 -25.964 -48.786 1.00 55.44 152 THR A C 1
ATOM 1180 O O . THR A 1 152 ? 8.714 -26.950 -48.364 1.00 55.44 152 THR A O 1
ATOM 1183 N N . GLN A 1 153 ? 8.393 -25.446 -49.989 1.00 62.34 153 GLN A N 1
ATOM 1184 C CA . GLN A 1 153 ? 9.375 -26.025 -50.912 1.00 62.34 153 GLN A CA 1
ATOM 1185 C C . GLN A 1 153 ? 10.819 -25.741 -50.476 1.00 62.34 153 GLN A C 1
ATOM 1187 O O . GLN A 1 153 ? 11.642 -26.651 -50.509 1.00 62.34 153 GLN A O 1
ATOM 1192 N N . LEU A 1 154 ? 11.108 -24.524 -49.995 1.00 63.66 154 LEU A N 1
ATOM 1193 C CA . LEU A 1 154 ? 12.441 -24.150 -49.502 1.00 63.66 154 LEU A CA 1
ATOM 1194 C C . LEU A 1 154 ? 12.854 -24.971 -48.271 1.00 63.66 154 LEU A C 1
ATOM 1196 O O . LEU A 1 154 ? 13.991 -25.429 -48.194 1.00 63.66 154 LEU A O 1
ATOM 1200 N N . ALA A 1 155 ? 11.925 -25.194 -47.336 1.00 63.56 155 ALA A N 1
ATOM 1201 C CA . ALA A 1 155 ? 12.161 -26.034 -46.161 1.00 63.56 155 ALA A CA 1
ATOM 1202 C C . ALA A 1 155 ? 12.537 -27.469 -46.569 1.00 63.56 155 ALA A C 1
ATOM 1204 O O . ALA A 1 155 ? 13.571 -27.987 -46.148 1.00 63.56 155 ALA A O 1
ATOM 1205 N N . ASN A 1 156 ? 11.747 -28.061 -47.471 1.00 67.38 156 ASN A N 1
ATOM 1206 C CA . ASN A 1 156 ? 11.972 -29.413 -47.976 1.00 67.38 156 ASN A CA 1
ATOM 1207 C C . ASN A 1 156 ? 13.294 -29.540 -48.751 1.00 67.38 156 ASN A C 1
ATOM 1209 O O . ASN A 1 156 ? 13.958 -30.569 -48.652 1.00 67.38 156 ASN A O 1
ATOM 1213 N N . GLU A 1 157 ? 13.699 -28.521 -49.516 1.00 72.12 157 GLU A N 1
ATOM 1214 C CA . GLU A 1 157 ? 14.975 -28.544 -50.242 1.00 72.12 157 GLU A CA 1
ATOM 1215 C C . GLU A 1 157 ? 16.177 -28.499 -49.288 1.00 72.12 157 GLU A C 1
ATOM 1217 O O . GLU A 1 157 ? 17.119 -29.280 -49.446 1.00 72.12 157 GLU A O 1
ATOM 1222 N N . ILE A 1 158 ? 16.140 -27.628 -48.272 1.00 74.75 158 ILE A N 1
ATOM 1223 C CA . ILE A 1 158 ? 17.208 -27.532 -47.267 1.00 74.75 158 ILE A CA 1
ATOM 1224 C C . ILE A 1 158 ? 17.320 -28.846 -46.490 1.00 74.75 158 ILE A C 1
ATOM 1226 O O . ILE A 1 158 ? 18.426 -29.360 -46.318 1.00 74.75 158 ILE A O 1
ATOM 1230 N N . GLU A 1 159 ? 16.196 -29.426 -46.065 1.00 73.94 159 GLU A N 1
ATOM 1231 C CA . GLU A 1 159 ? 16.192 -30.725 -45.389 1.00 73.94 159 GLU A CA 1
ATOM 1232 C C . GLU A 1 159 ? 16.762 -31.837 -46.277 1.00 73.94 159 GLU A C 1
ATOM 1234 O O . GLU A 1 159 ? 17.636 -32.581 -45.833 1.00 73.94 159 GLU A O 1
ATOM 1239 N N . GLN A 1 160 ? 16.361 -31.919 -47.551 1.00 78.88 160 GLN A N 1
ATOM 1240 C CA . GLN A 1 160 ? 16.901 -32.912 -48.488 1.00 78.88 160 GLN A CA 1
ATOM 1241 C C . GLN A 1 160 ? 18.420 -32.797 -48.662 1.00 78.88 160 GLN A C 1
ATOM 1243 O O . GLN A 1 160 ? 19.108 -33.817 -48.745 1.00 78.88 160 GLN A O 1
ATOM 1248 N N . GLN A 1 161 ? 18.957 -31.574 -48.703 1.00 81.38 161 GLN A N 1
ATOM 1249 C CA . GLN A 1 161 ? 20.399 -31.352 -48.796 1.00 81.38 161 GLN A CA 1
ATOM 1250 C C . GLN A 1 161 ? 21.121 -31.703 -47.487 1.00 81.38 161 GLN A C 1
ATOM 1252 O O . GLN A 1 161 ? 22.191 -32.306 -47.533 1.00 81.38 161 GLN A O 1
ATOM 1257 N N . LEU A 1 162 ? 20.541 -31.397 -46.322 1.00 82.50 162 LEU A N 1
ATOM 1258 C CA . LEU A 1 162 ? 21.132 -31.716 -45.015 1.00 82.50 162 LEU A CA 1
ATOM 1259 C C . LEU A 1 162 ? 21.161 -33.224 -44.718 1.00 82.50 162 LEU A C 1
ATOM 1261 O O . LEU A 1 162 ? 22.138 -33.713 -44.142 1.00 82.50 162 LEU A O 1
ATOM 1265 N N . VAL A 1 163 ? 20.158 -33.979 -45.178 1.00 81.25 163 VAL A N 1
ATOM 1266 C CA . VAL A 1 163 ? 20.099 -35.442 -45.010 1.00 81.25 163 VAL A CA 1
ATOM 1267 C C . VAL A 1 163 ? 21.290 -36.139 -45.681 1.00 81.25 163 VAL A C 1
ATOM 1269 O O . VAL A 1 163 ? 21.827 -37.095 -45.124 1.00 81.25 163 VAL A O 1
ATOM 1272 N N . GLN A 1 164 ? 21.805 -35.618 -46.804 1.00 80.94 164 GLN A N 1
ATOM 1273 C CA . GLN A 1 164 ? 23.022 -36.143 -47.458 1.00 80.94 164 GLN A CA 1
ATOM 1274 C C . GLN A 1 164 ? 24.281 -36.045 -46.579 1.00 80.94 164 GLN A C 1
ATOM 1276 O O . GLN A 1 164 ? 25.279 -36.729 -46.817 1.00 80.94 164 GLN A O 1
ATOM 1281 N N . TYR A 1 165 ? 24.227 -35.218 -45.538 1.00 82.75 165 TYR A N 1
ATOM 1282 C CA . TYR A 1 165 ? 25.289 -35.025 -44.563 1.00 82.75 165 TYR A CA 1
ATOM 1283 C C . TYR A 1 165 ? 24.984 -35.665 -43.198 1.00 82.75 165 TYR A C 1
ATOM 1285 O O . TYR A 1 165 ? 25.783 -35.520 -42.272 1.00 82.75 165 TYR A O 1
ATOM 1293 N N . GLY A 1 166 ? 23.861 -36.384 -43.064 1.00 78.25 166 GLY A N 1
ATOM 1294 C CA . GLY A 1 166 ? 23.399 -36.965 -41.799 1.00 78.25 166 GLY A CA 1
ATOM 1295 C C . GLY A 1 166 ? 22.872 -35.932 -40.794 1.00 78.25 166 GLY A C 1
ATOM 1296 O O . GLY A 1 166 ? 22.826 -36.208 -39.594 1.00 78.25 166 GLY A O 1
ATOM 1297 N N . LEU A 1 167 ? 22.518 -34.731 -41.261 1.00 83.50 167 LEU A N 1
ATOM 1298 C CA . LEU A 1 167 ? 22.057 -33.612 -40.440 1.00 83.50 167 LEU A CA 1
ATOM 1299 C C . LEU A 1 167 ? 20.556 -33.377 -40.616 1.00 83.50 167 LEU A C 1
ATOM 1301 O O . LEU A 1 167 ? 20.010 -33.570 -41.700 1.00 83.50 167 LEU A O 1
ATOM 1305 N N . ARG A 1 168 ? 19.912 -32.884 -39.558 1.00 80.25 168 ARG A N 1
ATOM 1306 C CA . ARG A 1 168 ? 18.518 -32.440 -39.558 1.00 80.25 168 ARG A CA 1
ATOM 1307 C C . ARG A 1 168 ? 18.376 -31.072 -38.910 1.00 80.25 168 ARG A C 1
ATOM 1309 O O . ARG A 1 168 ? 19.063 -30.739 -37.940 1.00 80.25 168 ARG A O 1
ATOM 1316 N N . LEU A 1 169 ? 17.466 -30.291 -39.476 1.00 77.50 169 LEU A N 1
ATOM 1317 C CA . LEU A 1 169 ? 17.042 -28.997 -38.973 1.00 77.50 169 LEU A CA 1
ATOM 1318 C C . LEU A 1 169 ? 15.912 -29.210 -37.957 1.00 77.50 169 LEU A C 1
ATOM 1320 O O . LEU A 1 169 ? 14.938 -29.890 -38.257 1.00 77.50 169 LEU A O 1
ATOM 1324 N N . PHE A 1 170 ? 16.074 -28.697 -36.739 1.00 74.88 170 PHE A N 1
ATOM 1325 C CA . PHE A 1 170 ? 15.099 -28.876 -35.654 1.00 74.88 170 PHE A CA 1
ATOM 1326 C C . PHE A 1 170 ? 14.285 -27.617 -35.387 1.00 74.88 170 PHE A C 1
ATOM 1328 O O . PHE A 1 170 ? 13.105 -27.695 -35.073 1.00 74.88 170 PHE A O 1
ATOM 1335 N N . GLU A 1 171 ? 14.923 -26.455 -35.477 1.00 69.94 171 GLU A N 1
ATOM 1336 C CA . GLU A 1 171 ? 14.269 -25.179 -35.231 1.00 69.94 171 GLU A CA 1
ATOM 1337 C C . GLU A 1 171 ? 14.918 -24.110 -36.097 1.00 69.94 171 GLU A C 1
ATOM 1339 O O . GLU A 1 171 ? 16.140 -24.095 -36.277 1.00 69.94 171 GLU A O 1
ATOM 1344 N N . THR A 1 172 ? 14.099 -23.198 -36.609 1.00 71.00 172 THR A N 1
ATOM 1345 C CA . THR A 1 172 ? 14.585 -22.006 -37.293 1.00 71.00 172 THR A CA 1
ATOM 1346 C C . THR A 1 172 ? 13.902 -20.780 -36.758 1.00 71.00 172 THR A C 1
ATOM 1348 O O . THR A 1 172 ? 12.677 -20.718 -36.690 1.00 71.00 172 THR A O 1
ATOM 1351 N N . ASN A 1 173 ? 14.708 -19.782 -36.440 1.00 70.94 173 ASN A N 1
ATOM 1352 C CA . ASN A 1 173 ? 14.243 -18.469 -36.066 1.00 70.94 173 ASN A CA 1
ATOM 1353 C C . ASN A 1 173 ? 14.895 -17.449 -36.997 1.00 70.94 173 ASN A C 1
ATOM 1355 O O . ASN A 1 173 ? 16.106 -17.218 -36.948 1.00 70.94 173 ASN A O 1
ATOM 1359 N N . ILE A 1 174 ? 14.083 -16.875 -37.879 1.00 69.69 174 ILE A N 1
ATOM 1360 C CA . ILE A 1 174 ? 14.500 -15.784 -38.752 1.00 69.69 174 ILE A CA 1
ATOM 1361 C C . ILE A 1 174 ? 14.352 -14.494 -37.944 1.00 69.69 174 ILE A C 1
ATOM 1363 O O . ILE A 1 174 ? 13.243 -14.111 -37.566 1.00 69.69 174 ILE A O 1
ATOM 1367 N N . GLN A 1 175 ? 15.479 -13.847 -37.659 1.00 67.56 175 GLN A N 1
ATOM 1368 C CA . GLN A 1 175 ? 15.515 -12.549 -36.996 1.00 67.56 175 GLN A CA 1
ATOM 1369 C C . GLN A 1 175 ? 15.144 -11.431 -37.983 1.00 67.56 175 GLN A C 1
ATOM 1371 O O . GLN A 1 175 ? 14.879 -11.670 -39.161 1.00 67.56 175 GLN A O 1
ATOM 1376 N N . ASP A 1 176 ? 15.068 -10.197 -37.487 1.00 66.19 176 ASP A N 1
ATOM 1377 C CA . ASP A 1 176 ? 14.543 -9.078 -38.264 1.00 66.19 176 ASP A CA 1
ATOM 1378 C C . ASP A 1 176 ? 15.366 -8.836 -39.541 1.00 66.19 176 ASP A C 1
ATOM 1380 O O . ASP A 1 176 ? 16.577 -8.597 -39.487 1.00 66.19 176 ASP A O 1
ATOM 1384 N N . ILE A 1 177 ? 14.694 -8.939 -40.690 1.00 67.75 177 ILE A N 1
ATOM 1385 C CA . ILE A 1 177 ? 15.302 -8.815 -42.015 1.00 67.75 177 ILE A CA 1
ATOM 1386 C C . ILE A 1 177 ? 15.607 -7.342 -42.248 1.00 67.75 177 ILE A C 1
ATOM 1388 O O . ILE A 1 177 ? 14.707 -6.502 -42.222 1.00 67.75 177 ILE A O 1
ATOM 1392 N N . ARG A 1 178 ? 16.873 -7.022 -42.512 1.00 65.19 178 ARG A N 1
ATOM 1393 C CA . ARG A 1 178 ? 17.299 -5.646 -42.770 1.00 65.19 178 ARG A CA 1
ATOM 1394 C C . ARG A 1 178 ? 17.574 -5.477 -44.254 1.00 65.19 178 ARG A C 1
ATOM 1396 O O . ARG A 1 178 ? 18.381 -6.230 -44.789 1.00 65.19 178 ARG A O 1
ATOM 1403 N N . PRO A 1 179 ? 16.980 -4.494 -44.944 1.00 66.38 179 PRO A N 1
ATOM 1404 C CA . PRO A 1 179 ? 17.420 -4.162 -46.289 1.00 66.38 179 PRO A CA 1
ATOM 1405 C C . PRO A 1 179 ? 18.868 -3.657 -46.230 1.00 66.38 179 PRO A C 1
ATOM 1407 O O . PRO A 1 179 ? 19.168 -2.623 -45.632 1.00 66.38 179 PRO A O 1
ATOM 1410 N N . THR A 1 180 ? 19.777 -4.392 -46.859 1.00 57.34 180 THR A N 1
ATOM 1411 C CA . THR A 1 180 ? 21.187 -4.037 -46.981 1.00 57.34 180 THR A CA 1
ATOM 1412 C C . THR A 1 180 ? 21.312 -3.141 -48.191 1.00 57.34 180 THR A C 1
ATOM 1414 O O . THR A 1 180 ? 21.620 -3.591 -49.289 1.00 57.34 180 THR A O 1
ATOM 1417 N N . GLY A 1 181 ? 20.988 -1.866 -47.991 1.00 48.66 181 GLY A N 1
ATOM 1418 C CA . GLY A 1 181 ? 21.441 -0.760 -48.827 1.00 48.66 181 GLY A CA 1
ATOM 1419 C C . GLY A 1 181 ? 21.432 -0.993 -50.339 1.00 48.66 181 GLY A C 1
ATOM 1420 O O . GLY A 1 181 ? 22.478 -0.901 -50.976 1.00 48.66 181 GLY A O 1
ATOM 1421 N N . GLY A 1 182 ? 20.254 -1.148 -50.940 1.00 43.00 182 GLY A N 1
ATOM 1422 C CA . GLY A 1 182 ? 20.057 -0.551 -52.256 1.00 43.00 182 GLY A CA 1
ATOM 1423 C C . GLY A 1 182 ? 20.082 0.970 -52.081 1.00 43.00 182 GLY A C 1
ATOM 1424 O O . GLY A 1 182 ? 19.241 1.519 -51.369 1.00 43.00 182 GLY A O 1
ATOM 1425 N N . LYS A 1 183 ? 21.043 1.674 -52.694 1.00 47.50 183 LYS A N 1
ATOM 1426 C CA . LYS A 1 183 ? 21.033 3.146 -52.822 1.00 47.50 183 LYS A CA 1
ATOM 1427 C C . LYS A 1 183 ? 19.922 3.576 -53.789 1.00 47.50 183 LYS A C 1
ATOM 1429 O O . LYS A 1 183 ? 20.186 4.165 -54.832 1.00 47.50 183 LYS A O 1
ATOM 1434 N N . THR A 1 184 ? 18.683 3.210 -53.501 1.00 49.16 184 THR A N 1
ATOM 1435 C CA . THR A 1 184 ? 17.538 3.535 -54.342 1.00 49.16 184 THR A CA 1
ATOM 1436 C C . THR A 1 184 ? 17.004 4.902 -53.949 1.00 49.16 184 THR A C 1
ATOM 1438 O O . THR A 1 184 ? 16.629 5.129 -52.797 1.00 49.16 184 THR A O 1
ATOM 1441 N N . LEU A 1 185 ? 16.983 5.801 -54.932 1.00 54.97 185 LEU A N 1
ATOM 1442 C CA . LEU A 1 185 ? 16.167 7.011 -54.925 1.00 54.97 185 LEU A CA 1
ATOM 1443 C C . LEU A 1 185 ? 14.707 6.615 -54.706 1.00 54.97 185 LEU A C 1
ATOM 1445 O O . LEU A 1 185 ? 14.202 5.726 -55.392 1.00 54.97 185 LEU A O 1
ATOM 1449 N N . GLY A 1 186 ? 14.033 7.258 -53.761 1.00 65.56 186 GLY A N 1
ATOM 1450 C CA . GLY A 1 186 ? 12.648 6.928 -53.456 1.00 65.56 186 GLY A CA 1
ATOM 1451 C C . GLY A 1 186 ? 12.011 7.918 -52.496 1.00 65.56 186 GLY A C 1
ATOM 1452 O O . GLY A 1 186 ? 12.682 8.521 -51.659 1.00 65.56 186 GLY A O 1
ATOM 1453 N N . TYR A 1 187 ? 10.702 8.089 -52.632 1.00 73.00 187 TYR A N 1
ATOM 1454 C CA . TYR A 1 187 ? 9.904 8.878 -51.705 1.00 73.00 187 TYR A CA 1
ATOM 1455 C C . TYR A 1 187 ? 9.511 8.002 -50.513 1.00 73.00 187 TYR A C 1
ATOM 1457 O O . TYR A 1 187 ? 8.973 6.912 -50.704 1.00 73.00 187 TYR A O 1
ATOM 1465 N N . VAL A 1 188 ? 9.820 8.454 -49.297 1.00 75.12 188 VAL A N 1
ATOM 1466 C CA . VAL A 1 188 ? 9.540 7.721 -48.058 1.00 75.12 188 VAL A CA 1
ATOM 1467 C C . VAL A 1 188 ? 8.519 8.511 -47.251 1.00 75.12 188 VAL A C 1
ATOM 1469 O O . VAL A 1 188 ? 8.724 9.694 -46.979 1.00 75.12 188 VAL A O 1
ATOM 1472 N N . ASN A 1 189 ? 7.436 7.842 -46.857 1.00 78.75 189 ASN A N 1
ATOM 1473 C CA . ASN A 1 189 ? 6.362 8.405 -46.042 1.00 78.75 189 ASN A CA 1
ATOM 1474 C C . ASN A 1 189 ? 6.325 7.717 -44.680 1.00 78.75 189 ASN A C 1
ATOM 1476 O O . ASN A 1 189 ? 6.403 6.491 -44.610 1.00 78.75 189 ASN A O 1
ATOM 1480 N N . ALA A 1 190 ? 6.176 8.499 -43.613 1.00 81.62 190 ALA A N 1
ATOM 1481 C CA . ALA A 1 190 ? 5.914 7.988 -42.276 1.00 81.62 190 ALA A CA 1
ATOM 1482 C C . ALA A 1 190 ? 4.410 7.808 -42.029 1.00 81.62 190 ALA A C 1
ATOM 1484 O O . ALA A 1 190 ? 3.581 8.553 -42.560 1.00 81.62 190 ALA A O 1
ATOM 1485 N N . HIS A 1 191 ? 4.070 6.841 -41.175 1.00 79.12 191 HIS A N 1
ATOM 1486 C CA . HIS A 1 191 ? 2.724 6.702 -40.617 1.00 79.12 191 HIS A CA 1
ATOM 1487 C C . HIS A 1 191 ? 2.347 7.958 -39.798 1.00 79.12 191 HIS A C 1
ATOM 1489 O O . HIS A 1 191 ? 3.250 8.625 -39.281 1.00 79.12 191 HIS A O 1
ATOM 1495 N N . PRO A 1 192 ? 1.051 8.291 -39.622 1.00 82.00 192 PRO A N 1
ATOM 1496 C CA . PRO A 1 192 ? 0.605 9.385 -38.753 1.00 82.00 192 PRO A CA 1
ATOM 1497 C C . PRO A 1 192 ? 1.302 9.467 -37.386 1.00 82.00 192 PRO A C 1
ATOM 1499 O O . PRO A 1 192 ? 1.647 10.567 -36.960 1.00 82.00 192 PRO A O 1
ATOM 1502 N N . ASP A 1 193 ? 1.628 8.331 -36.774 1.00 82.88 193 ASP A N 1
ATOM 1503 C CA . ASP A 1 193 ? 2.228 8.247 -35.429 1.00 82.88 193 ASP A CA 1
ATOM 1504 C C . ASP A 1 193 ? 3.769 8.219 -35.442 1.00 82.88 193 ASP A C 1
ATOM 1506 O O . ASP A 1 193 ? 4.421 8.101 -34.406 1.00 82.88 193 ASP A O 1
ATOM 1510 N N . GLN A 1 194 ? 4.374 8.324 -36.628 1.00 86.06 194 GLN A N 1
ATOM 1511 C CA . GLN A 1 194 ? 5.813 8.195 -36.845 1.00 86.06 194 GLN A CA 1
ATOM 1512 C C . GLN A 1 194 ? 6.407 9.447 -37.488 1.00 86.06 194 GLN A C 1
ATOM 1514 O O . GLN A 1 194 ? 5.723 10.221 -38.162 1.00 86.06 194 GLN A O 1
ATOM 1519 N N . PHE A 1 195 ? 7.708 9.640 -37.302 1.00 88.44 195 PHE A N 1
ATOM 1520 C CA . PHE A 1 195 ? 8.487 10.666 -37.987 1.00 88.44 195 PHE A CA 1
ATOM 1521 C C . PHE A 1 195 ? 9.734 10.056 -38.621 1.00 88.44 195 PHE A C 1
ATOM 1523 O O . PHE A 1 195 ? 10.269 9.045 -38.159 1.00 88.44 195 PHE A O 1
ATOM 1530 N N . LEU A 1 196 ? 10.183 10.683 -39.704 1.00 87.44 196 LEU A N 1
ATOM 1531 C CA . LEU A 1 196 ? 11.429 10.353 -40.379 1.00 87.44 196 LEU A CA 1
ATOM 1532 C C . LEU A 1 196 ? 12.523 11.263 -39.832 1.00 87.44 196 LEU A C 1
ATOM 1534 O O . LEU A 1 196 ? 12.372 12.480 -39.883 1.00 87.44 196 LEU A O 1
ATOM 1538 N N . ALA A 1 197 ? 13.621 10.683 -39.363 1.00 88.00 197 ALA A N 1
ATOM 1539 C CA . ALA A 1 197 ? 14.888 11.375 -39.177 1.00 88.00 197 ALA A CA 1
ATOM 1540 C C . ALA A 1 197 ? 15.777 11.089 -40.388 1.00 88.00 197 ALA A C 1
ATOM 1542 O O . ALA A 1 197 ? 16.064 9.930 -40.701 1.00 88.00 197 ALA A O 1
ATOM 1543 N N . VAL A 1 198 ? 16.194 12.145 -41.076 1.00 87.00 198 VAL A N 1
ATOM 1544 C CA . VAL A 1 198 ? 17.015 12.063 -42.281 1.00 87.00 198 VAL A CA 1
ATOM 1545 C C . VAL A 1 198 ? 18.393 12.635 -41.993 1.00 87.00 198 VAL A C 1
ATOM 1547 O O . VAL A 1 198 ? 18.519 13.757 -41.497 1.00 87.00 198 VAL A O 1
ATOM 1550 N N . THR A 1 199 ? 19.419 11.864 -42.334 1.00 83.62 199 THR A N 1
ATOM 1551 C CA . THR A 1 199 ? 20.834 12.222 -42.207 1.00 83.62 199 THR A CA 1
ATOM 1552 C C . THR A 1 199 ? 21.562 11.957 -43.527 1.00 83.62 199 THR A C 1
ATOM 1554 O O . THR A 1 199 ? 21.085 11.211 -44.384 1.00 83.62 199 THR A O 1
ATOM 1557 N N . GLY A 1 200 ? 22.720 12.584 -43.733 1.00 81.00 200 GLY A N 1
ATOM 1558 C CA . GLY A 1 200 ? 23.570 12.347 -44.904 1.00 81.00 200 GLY A CA 1
ATOM 1559 C C . GLY A 1 200 ? 23.754 13.574 -45.792 1.00 81.00 200 GLY A C 1
ATOM 1560 O O . GLY A 1 200 ? 23.629 14.712 -45.346 1.00 81.00 200 GLY A O 1
ATOM 1561 N N . ASN A 1 201 ? 24.111 13.347 -47.058 1.00 78.94 201 ASN A N 1
ATOM 1562 C CA . ASN A 1 201 ? 24.612 14.410 -47.931 1.00 78.94 201 ASN A CA 1
ATOM 1563 C C . ASN A 1 201 ? 23.599 15.567 -48.103 1.00 78.94 201 ASN A C 1
ATOM 1565 O O . ASN A 1 201 ? 22.447 15.333 -48.477 1.00 78.94 201 ASN A O 1
ATOM 1569 N N . GLY A 1 202 ? 24.044 16.804 -47.847 1.00 74.81 202 GLY A N 1
ATOM 1570 C CA . GLY A 1 202 ? 23.229 18.026 -47.919 1.00 74.81 202 GLY A CA 1
ATOM 1571 C C . GLY A 1 202 ? 22.447 18.389 -46.647 1.00 74.81 202 GLY A C 1
ATOM 1572 O O . GLY A 1 202 ? 21.692 19.357 -46.676 1.00 74.81 202 GLY A O 1
ATOM 1573 N N . ILE A 1 203 ? 22.607 17.643 -45.548 1.00 82.06 203 ILE A N 1
ATOM 1574 C CA . ILE A 1 203 ? 21.974 17.920 -44.249 1.00 82.06 203 ILE A CA 1
ATOM 1575 C C . ILE A 1 203 ? 23.080 18.020 -43.192 1.00 82.06 203 ILE A C 1
ATOM 1577 O O . ILE A 1 203 ? 23.862 17.087 -43.033 1.00 82.06 203 ILE A O 1
ATOM 1581 N N . GLU A 1 204 ? 23.159 19.148 -42.481 1.00 71.44 204 GLU A N 1
ATOM 1582 C CA . GLU A 1 204 ? 24.263 19.419 -41.541 1.00 71.44 204 GLU A CA 1
ATOM 1583 C C . GLU A 1 204 ? 24.143 18.686 -40.196 1.00 71.44 204 GLU A C 1
ATOM 1585 O O . GLU A 1 204 ? 25.157 18.435 -39.554 1.00 71.44 204 GLU A O 1
ATOM 1590 N N . ASP A 1 205 ? 22.932 18.330 -39.758 1.00 79.19 205 ASP A N 1
ATOM 1591 C CA . ASP A 1 205 ? 22.719 17.647 -38.474 1.00 79.19 205 ASP A CA 1
ATOM 1592 C C . ASP A 1 205 ? 21.655 16.547 -38.627 1.00 79.19 205 ASP A C 1
ATOM 1594 O O . ASP A 1 205 ? 21.987 15.413 -38.964 1.00 79.19 205 ASP A O 1
ATOM 1598 N N . ILE A 1 206 ? 20.365 16.861 -38.454 1.00 85.06 206 ILE A N 1
ATOM 1599 C CA . ILE A 1 206 ? 19.249 15.924 -38.656 1.00 85.06 206 ILE A CA 1
ATOM 1600 C C . ILE A 1 206 ? 18.038 16.711 -39.158 1.00 85.06 206 ILE A C 1
ATOM 1602 O O . ILE A 1 206 ? 17.679 17.730 -38.567 1.00 85.06 206 ILE A O 1
ATOM 1606 N N . LEU A 1 207 ? 17.396 16.230 -40.225 1.00 86.62 207 LEU A N 1
ATOM 1607 C CA . LEU A 1 207 ? 16.128 16.766 -40.723 1.00 86.62 207 LEU A CA 1
ATOM 1608 C C . LEU A 1 207 ? 14.977 15.855 -40.289 1.00 86.62 207 LEU A C 1
ATOM 1610 O O . LEU A 1 207 ? 15.052 14.643 -40.484 1.00 86.62 207 LEU A O 1
ATOM 1614 N N . ILE A 1 208 ? 13.904 16.432 -39.744 1.00 88.44 208 ILE A N 1
ATOM 1615 C CA . ILE A 1 208 ? 12.720 15.675 -39.320 1.00 88.44 208 ILE A CA 1
ATOM 1616 C C . ILE A 1 208 ? 11.551 15.995 -40.233 1.00 88.44 208 ILE A C 1
ATOM 1618 O O . ILE A 1 208 ? 11.191 17.158 -40.402 1.00 88.44 208 ILE A O 1
ATOM 1622 N N . ALA A 1 209 ? 10.942 14.965 -40.810 1.00 86.69 209 ALA A N 1
ATOM 1623 C CA . ALA A 1 209 ? 9.837 15.138 -41.741 1.00 86.69 209 ALA A CA 1
ATOM 1624 C C . ALA A 1 209 ? 8.806 14.009 -41.624 1.00 86.69 209 ALA A C 1
ATOM 1626 O O . ALA A 1 209 ? 9.122 12.891 -41.220 1.00 86.69 209 ALA A O 1
ATOM 1627 N N . LYS A 1 210 ? 7.555 14.291 -42.007 1.00 85.56 210 LYS A N 1
ATOM 1628 C CA . LYS A 1 210 ? 6.517 13.258 -42.198 1.00 85.56 210 LYS A CA 1
ATOM 1629 C C . LYS A 1 210 ? 6.669 12.529 -43.531 1.00 85.56 210 LYS A C 1
ATOM 1631 O O . LYS A 1 210 ? 6.318 11.361 -43.649 1.00 85.56 210 LYS A O 1
ATOM 1636 N N . SER A 1 211 ? 7.208 13.215 -44.526 1.00 82.69 211 SER A N 1
ATOM 1637 C CA . SER A 1 211 ? 7.554 12.646 -45.819 1.00 82.69 211 SER A CA 1
ATOM 1638 C C . SER A 1 211 ? 8.836 13.292 -46.314 1.00 82.69 211 SER A C 1
ATOM 1640 O O . SER A 1 211 ? 9.045 14.490 -46.124 1.00 82.69 211 SER A O 1
ATOM 1642 N N . HIS A 1 212 ? 9.722 12.499 -46.908 1.00 82.75 212 HIS A N 1
ATOM 1643 C CA . HIS A 1 212 ? 10.975 13.013 -47.448 1.00 82.75 212 HIS A CA 1
ATOM 1644 C C . HIS A 1 212 ? 11.409 12.226 -48.674 1.00 82.75 212 HIS A C 1
ATOM 1646 O O . HIS A 1 212 ? 11.255 11.004 -48.753 1.00 82.75 212 HIS A O 1
ATOM 1652 N N . PHE A 1 213 ? 11.981 12.938 -49.640 1.00 82.88 213 PHE A N 1
ATOM 1653 C CA . PHE A 1 213 ? 12.581 12.317 -50.808 1.00 82.88 213 PHE A CA 1
ATOM 1654 C C . PHE A 1 213 ? 14.016 11.899 -50.482 1.00 82.88 213 PHE A C 1
ATOM 1656 O O . PHE A 1 213 ? 14.888 12.743 -50.273 1.00 82.88 213 PHE A O 1
ATOM 1663 N N . LYS A 1 214 ? 14.260 10.588 -50.423 1.00 80.69 214 LYS A N 1
ATOM 1664 C CA . LYS A 1 214 ? 15.563 10.026 -50.071 1.00 80.69 214 LYS A CA 1
ATOM 1665 C C . LYS A 1 214 ? 16.523 10.132 -51.253 1.00 80.69 214 LYS A C 1
ATOM 1667 O O . LYS A 1 214 ? 16.353 9.446 -52.265 1.00 80.69 214 LYS A O 1
ATOM 1672 N N . TRP A 1 215 ? 17.561 10.951 -51.099 1.00 79.56 215 TRP A N 1
ATOM 1673 C CA . TRP A 1 215 ? 18.641 11.061 -52.080 1.00 79.56 215 TRP A CA 1
ATOM 1674 C C . TRP A 1 215 ? 19.702 9.954 -51.912 1.00 79.56 215 TRP A C 1
ATOM 1676 O O . TRP A 1 215 ? 19.852 9.388 -50.825 1.00 79.56 215 TRP A O 1
ATOM 1686 N N . PRO A 1 216 ? 20.483 9.631 -52.962 1.00 67.38 216 PRO A N 1
ATOM 1687 C CA . PRO A 1 216 ? 21.619 8.725 -52.856 1.00 67.38 216 PRO A CA 1
ATOM 1688 C C . PRO A 1 216 ? 22.616 9.251 -51.815 1.00 67.38 216 PRO A C 1
ATOM 1690 O O . PRO A 1 216 ? 23.022 10.408 -51.877 1.00 67.38 216 PRO A O 1
ATOM 1693 N N . ASN A 1 217 ? 23.027 8.390 -50.880 1.00 73.69 217 ASN A N 1
ATOM 1694 C CA . ASN A 1 217 ? 23.845 8.729 -49.701 1.00 73.69 217 ASN A CA 1
ATOM 1695 C C . ASN A 1 217 ? 23.120 9.549 -48.607 1.00 73.69 217 ASN A C 1
ATOM 1697 O O . ASN A 1 217 ? 23.784 10.191 -47.792 1.00 73.69 217 ASN A O 1
ATOM 1701 N N . GLN A 1 218 ? 21.784 9.519 -48.569 1.00 79.56 218 GLN A N 1
ATOM 1702 C CA . GLN A 1 218 ? 21.010 9.873 -47.376 1.00 79.56 218 GLN A CA 1
ATOM 1703 C C . GLN A 1 218 ? 20.506 8.612 -46.670 1.00 79.56 218 GLN A C 1
ATOM 1705 O O . GLN A 1 218 ? 20.059 7.652 -47.308 1.00 79.56 218 GLN A O 1
ATOM 1710 N N . GLU A 1 219 ? 20.560 8.629 -45.346 1.00 78.38 219 GLU A N 1
ATOM 1711 C CA . GLU A 1 219 ? 19.969 7.627 -44.473 1.00 78.38 219 GLU A CA 1
ATOM 1712 C C . GLU A 1 219 ? 18.663 8.181 -43.906 1.00 78.38 219 GLU A C 1
ATOM 1714 O O . GLU A 1 219 ? 18.572 9.342 -43.515 1.00 78.38 219 GLU A O 1
ATOM 1719 N N . VAL A 1 220 ? 17.621 7.353 -43.925 1.00 79.75 220 VAL A N 1
ATOM 1720 C CA . VAL A 1 220 ? 16.299 7.703 -43.402 1.00 79.75 220 VAL A CA 1
ATOM 1721 C C . VAL A 1 220 ? 15.964 6.660 -42.359 1.00 79.75 220 VAL A C 1
ATOM 1723 O O . VAL A 1 220 ? 15.906 5.472 -42.680 1.00 79.75 220 VAL A O 1
ATOM 1726 N N . ALA A 1 221 ? 15.751 7.105 -41.131 1.00 81.44 221 ALA A N 1
ATOM 1727 C CA . ALA A 1 221 ? 15.367 6.260 -40.019 1.00 81.44 221 ALA A CA 1
ATOM 1728 C C . ALA A 1 221 ? 13.998 6.694 -39.493 1.00 81.44 221 ALA A C 1
ATOM 1730 O O . ALA A 1 221 ? 13.725 7.881 -39.323 1.00 81.44 221 ALA A O 1
ATOM 1731 N N . VAL A 1 222 ? 13.125 5.719 -39.263 1.00 82.94 222 VAL A N 1
ATOM 1732 C CA . VAL A 1 222 ? 11.757 5.941 -38.791 1.00 82.94 222 VAL A CA 1
ATOM 1733 C C . VAL A 1 222 ? 11.728 5.750 -37.279 1.00 82.94 222 VAL A C 1
ATOM 1735 O O . VAL A 1 222 ? 12.264 4.760 -36.780 1.00 82.94 222 VAL A O 1
ATOM 1738 N N . PHE A 1 223 ? 11.087 6.660 -36.549 1.00 85.81 223 PHE A N 1
ATOM 1739 C CA . PHE A 1 223 ? 10.813 6.486 -35.121 1.00 85.81 223 PHE A CA 1
ATOM 1740 C C . PHE A 1 223 ? 9.353 6.812 -34.788 1.00 85.81 223 PHE A C 1
ATOM 1742 O O . PHE A 1 223 ? 8.729 7.644 -35.448 1.00 85.81 223 PHE A O 1
ATOM 1749 N N . SER A 1 224 ? 8.807 6.115 -33.787 1.00 84.75 224 SER A N 1
ATOM 1750 C CA . SER A 1 224 ? 7.428 6.290 -33.310 1.00 84.75 224 SER A CA 1
ATOM 1751 C C . SER A 1 224 ? 7.367 7.307 -32.175 1.00 84.75 224 SER A C 1
ATOM 1753 O O . SER A 1 224 ? 8.293 7.385 -31.366 1.00 84.75 224 SER A O 1
ATOM 1755 N N . VAL A 1 225 ? 6.269 8.059 -32.122 1.00 87.19 225 VAL A N 1
ATOM 1756 C CA . VAL A 1 225 ? 5.953 9.029 -31.060 1.00 87.19 225 VAL A CA 1
ATOM 1757 C C . VAL A 1 225 ? 4.901 8.482 -30.086 1.00 87.19 225 VAL A C 1
ATOM 1759 O O . VAL A 1 225 ? 4.537 9.143 -29.119 1.00 87.19 225 VAL A O 1
ATOM 1762 N N . GLU A 1 226 ? 4.439 7.251 -30.307 1.00 86.56 226 GLU A N 1
ATOM 1763 C CA . GLU A 1 226 ? 3.455 6.587 -29.454 1.00 86.56 226 GLU A CA 1
ATOM 1764 C C . GLU A 1 226 ? 3.884 6.574 -27.969 1.00 86.56 226 GLU A C 1
ATOM 1766 O O . GLU A 1 226 ? 5.048 6.275 -27.671 1.00 86.56 226 GLU A O 1
ATOM 1771 N N . PRO A 1 227 ? 2.969 6.895 -27.033 1.00 90.50 227 PRO A N 1
ATOM 1772 C CA . PRO A 1 227 ? 3.263 6.882 -25.608 1.00 90.50 227 PRO A CA 1
ATOM 1773 C C . PRO A 1 227 ? 3.572 5.467 -25.122 1.00 90.50 227 PRO A C 1
ATOM 1775 O O . PRO A 1 227 ? 2.839 4.516 -25.389 1.00 90.50 227 PRO A O 1
ATOM 1778 N N . ILE A 1 228 ? 4.653 5.337 -24.354 1.00 89.75 228 ILE A N 1
ATOM 1779 C CA . ILE A 1 228 ? 5.075 4.068 -23.764 1.00 89.75 228 ILE A CA 1
ATOM 1780 C C . ILE A 1 228 ? 4.952 4.167 -22.248 1.00 89.75 228 ILE A C 1
ATOM 1782 O O . ILE A 1 228 ? 5.433 5.115 -21.623 1.00 89.75 228 ILE A O 1
ATOM 1786 N N . THR A 1 229 ? 4.325 3.157 -21.654 1.00 93.00 229 THR A N 1
ATOM 1787 C CA . THR A 1 229 ? 4.199 3.031 -20.205 1.00 93.00 229 THR A CA 1
ATOM 1788 C C . THR A 1 229 ? 5.371 2.242 -19.624 1.00 93.00 229 THR A C 1
ATOM 1790 O O . THR A 1 229 ? 5.668 1.130 -20.060 1.00 93.00 229 THR A O 1
ATOM 1793 N N . TYR A 1 230 ? 6.013 2.810 -18.608 1.00 91.19 230 TYR A N 1
ATOM 1794 C CA . TYR A 1 230 ? 7.115 2.227 -17.856 1.00 91.19 230 TYR A CA 1
ATOM 1795 C C . TYR A 1 230 ? 6.696 2.051 -16.400 1.00 91.19 230 TYR A C 1
ATOM 1797 O O . TYR A 1 230 ? 6.318 3.015 -15.733 1.00 91.19 230 TYR A O 1
ATOM 1805 N N . GLU A 1 231 ? 6.784 0.823 -15.899 1.00 92.12 231 GLU A N 1
ATOM 1806 C CA . GLU A 1 231 ? 6.639 0.537 -14.473 1.00 92.12 231 GLU A CA 1
ATOM 1807 C C . GLU A 1 231 ? 8.022 0.520 -13.824 1.00 92.12 231 GLU A C 1
ATOM 1809 O O . GLU A 1 231 ? 8.922 -0.193 -14.275 1.00 92.12 231 GLU A O 1
ATOM 1814 N N . ILE A 1 232 ? 8.206 1.343 -12.795 1.00 90.81 232 ILE A N 1
ATOM 1815 C CA . ILE A 1 232 ? 9.491 1.543 -12.133 1.00 90.81 232 ILE A CA 1
ATOM 1816 C C . ILE A 1 232 ? 9.271 1.491 -10.628 1.00 90.81 232 ILE A C 1
ATOM 1818 O O . ILE A 1 232 ? 8.486 2.262 -10.077 1.00 90.81 232 ILE A O 1
ATOM 1822 N N . ASP A 1 233 ? 10.001 0.603 -9.965 1.00 90.62 233 ASP A N 1
ATOM 1823 C CA . ASP A 1 233 ? 10.071 0.558 -8.511 1.00 90.62 233 ASP A CA 1
ATOM 1824 C C . ASP A 1 233 ? 11.266 1.394 -8.054 1.00 90.62 233 ASP A C 1
ATOM 1826 O O . ASP A 1 233 ? 12.417 1.042 -8.317 1.00 90.62 233 ASP A O 1
ATOM 1830 N N . ILE A 1 234 ? 10.985 2.525 -7.408 1.00 90.44 234 ILE A N 1
ATOM 1831 C CA . ILE A 1 234 ? 12.002 3.474 -6.952 1.00 90.44 234 ILE A CA 1
ATOM 1832 C C . ILE A 1 234 ? 12.293 3.225 -5.474 1.00 90.44 234 ILE A C 1
ATOM 1834 O O . ILE A 1 234 ? 11.376 3.181 -4.655 1.00 90.44 234 ILE A O 1
ATOM 1838 N N . GLU A 1 235 ? 13.571 3.109 -5.122 1.00 90.25 235 GLU A N 1
ATOM 1839 C CA . GLU A 1 235 ? 14.024 3.030 -3.731 1.00 90.25 235 GLU A CA 1
ATOM 1840 C C . GLU A 1 235 ? 14.522 4.396 -3.241 1.00 90.25 235 GLU A C 1
ATOM 1842 O O . GLU A 1 235 ? 15.469 4.978 -3.798 1.00 90.25 235 GLU A O 1
ATOM 1847 N N . ALA A 1 236 ? 13.881 4.902 -2.186 1.00 89.50 236 ALA A N 1
ATOM 1848 C CA . ALA A 1 236 ? 14.153 6.213 -1.610 1.00 89.50 236 ALA A CA 1
ATOM 1849 C C . ALA A 1 236 ? 14.182 6.172 -0.074 1.00 89.50 236 ALA A C 1
ATOM 1851 O O . ALA A 1 236 ? 13.740 5.210 0.553 1.00 89.50 236 ALA A O 1
ATOM 1852 N N . MET A 1 237 ? 14.722 7.233 0.530 1.00 90.25 237 MET A N 1
ATOM 1853 C CA . MET A 1 237 ? 14.740 7.435 1.979 1.00 90.25 237 MET A CA 1
ATOM 1854 C C . MET A 1 237 ? 14.075 8.767 2.318 1.00 90.25 237 MET A C 1
ATOM 1856 O O . MET A 1 237 ? 14.315 9.754 1.624 1.00 90.25 237 MET A O 1
ATOM 1860 N N . SER A 1 238 ? 13.257 8.787 3.371 1.00 90.94 238 SER A N 1
ATOM 1861 C CA . SER A 1 238 ? 12.645 10.013 3.893 1.00 90.94 238 SER A CA 1
ATOM 1862 C C . SER A 1 238 ? 13.658 10.885 4.645 1.00 90.94 238 SER A C 1
ATOM 1864 O O . SER A 1 238 ? 14.777 10.450 4.943 1.00 90.94 238 SER A O 1
ATOM 1866 N N . GLN A 1 239 ? 13.242 12.094 5.034 1.00 93.38 239 GLN A N 1
ATOM 1867 C CA . GLN A 1 239 ? 14.017 12.977 5.918 1.00 93.38 239 GLN A CA 1
ATOM 1868 C C . GLN A 1 239 ? 14.443 12.295 7.236 1.00 93.38 239 GLN A C 1
ATOM 1870 O O . GLN A 1 239 ? 15.537 12.532 7.750 1.00 93.38 239 GLN A O 1
ATOM 1875 N N . GLU A 1 240 ? 13.610 11.393 7.757 1.00 89.88 240 GLU A N 1
ATOM 1876 C CA . GLU A 1 240 ? 13.847 10.631 8.993 1.00 89.88 240 GLU A CA 1
ATOM 1877 C C . GLU A 1 240 ? 14.733 9.393 8.785 1.00 89.88 240 GLU A C 1
ATOM 1879 O O . GLU A 1 240 ? 14.927 8.598 9.703 1.00 89.88 240 GLU A O 1
ATOM 1884 N N . LYS A 1 241 ? 15.291 9.225 7.578 1.00 88.75 241 LYS A N 1
ATOM 1885 C CA . LYS A 1 241 ? 16.090 8.064 7.156 1.00 88.75 241 LYS A CA 1
ATOM 1886 C C . LYS A 1 241 ? 15.307 6.750 7.141 1.00 88.75 241 LYS A C 1
ATOM 1888 O O . LYS A 1 241 ? 15.903 5.677 7.230 1.00 88.75 241 LYS A O 1
ATOM 1893 N N . LEU A 1 242 ? 13.985 6.820 6.991 1.00 88.88 242 LEU A N 1
ATOM 1894 C CA . LEU A 1 242 ? 13.173 5.636 6.749 1.00 88.88 242 LEU A CA 1
ATOM 1895 C C . LEU A 1 242 ? 13.217 5.302 5.260 1.00 88.88 242 LEU A C 1
ATOM 1897 O O . LEU A 1 242 ? 12.845 6.119 4.419 1.00 88.88 242 LEU A O 1
ATOM 1901 N N . ALA A 1 243 ? 13.698 4.107 4.943 1.00 89.50 243 ALA A N 1
ATOM 1902 C CA . ALA A 1 243 ? 13.827 3.637 3.576 1.00 89.50 243 ALA A CA 1
ATOM 1903 C C . ALA A 1 243 ? 12.523 2.963 3.112 1.00 89.50 243 ALA A C 1
ATOM 1905 O O . ALA A 1 243 ? 11.900 2.214 3.867 1.00 89.50 243 ALA A O 1
ATOM 1906 N N . PHE A 1 244 ? 12.089 3.255 1.885 1.00 90.12 244 PHE A N 1
ATOM 1907 C CA . PHE A 1 244 ? 10.814 2.790 1.340 1.00 90.12 244 PHE A CA 1
ATOM 1908 C C . PHE A 1 244 ? 10.864 2.562 -0.174 1.00 90.12 244 PHE A C 1
ATOM 1910 O O . PHE A 1 244 ? 11.672 3.157 -0.892 1.00 90.12 244 PHE A O 1
ATOM 1917 N N . TYR A 1 245 ? 9.949 1.720 -0.656 1.00 90.81 245 TYR A N 1
ATOM 1918 C CA . TYR A 1 245 ? 9.712 1.487 -2.076 1.00 90.81 245 TYR A CA 1
ATOM 1919 C C . TYR A 1 245 ? 8.526 2.309 -2.572 1.00 90.81 245 TYR A C 1
ATOM 1921 O O . TYR A 1 245 ? 7.418 2.241 -2.030 1.00 90.81 245 TYR A O 1
ATOM 1929 N N . LEU A 1 246 ? 8.760 3.047 -3.651 1.00 90.31 246 LEU A N 1
ATOM 1930 C CA . LEU A 1 246 ? 7.763 3.815 -4.375 1.00 90.31 246 LEU A CA 1
ATOM 1931 C C . LEU A 1 246 ? 7.540 3.185 -5.758 1.00 90.31 246 LEU A C 1
ATOM 1933 O O . LEU A 1 246 ? 8.270 3.495 -6.701 1.00 90.31 246 LEU A O 1
ATOM 1937 N N . PRO A 1 247 ? 6.542 2.301 -5.902 1.00 91.12 247 PRO A N 1
ATOM 1938 C CA . PRO A 1 247 ? 6.149 1.809 -7.210 1.00 91.12 247 PRO A CA 1
ATOM 1939 C C . PRO A 1 247 ? 5.481 2.943 -7.993 1.00 91.12 247 PRO A C 1
ATOM 1941 O O . PRO A 1 247 ? 4.495 3.521 -7.535 1.00 91.12 247 PRO A O 1
ATOM 1944 N N . ALA A 1 248 ? 5.989 3.266 -9.175 1.00 90.88 248 ALA A N 1
ATOM 1945 C CA . ALA A 1 248 ? 5.461 4.320 -10.030 1.00 90.88 248 ALA A CA 1
ATOM 1946 C C . ALA A 1 248 ? 5.272 3.822 -11.465 1.00 90.88 248 ALA A C 1
ATOM 1948 O O . ALA A 1 248 ? 6.005 2.969 -11.963 1.00 90.88 248 ALA A O 1
ATOM 1949 N N . VAL A 1 249 ? 4.247 4.349 -12.123 1.00 92.62 249 VAL A N 1
ATOM 1950 C CA . VAL A 1 249 ? 3.920 4.057 -13.515 1.00 92.62 249 VAL A CA 1
ATOM 1951 C C . VAL A 1 249 ? 3.972 5.365 -14.281 1.00 92.62 249 VAL A C 1
ATOM 1953 O O . VAL A 1 249 ? 3.149 6.254 -14.056 1.00 92.62 249 VAL A O 1
ATOM 1956 N N . PHE A 1 250 ? 4.942 5.483 -15.178 1.00 92.94 250 PHE A N 1
ATOM 1957 C CA . PHE A 1 250 ? 5.155 6.669 -15.995 1.00 92.94 250 PHE A CA 1
ATOM 1958 C C . PHE A 1 250 ? 4.768 6.373 -17.436 1.00 92.94 250 PHE A C 1
ATOM 1960 O O . PHE A 1 250 ? 5.230 5.397 -18.017 1.00 92.94 250 PHE A O 1
ATOM 1967 N N . THR A 1 251 ? 3.934 7.217 -18.025 1.00 93.38 251 THR A N 1
ATOM 1968 C CA . THR A 1 251 ? 3.627 7.192 -19.455 1.00 93.38 251 THR A CA 1
ATOM 1969 C C . THR A 1 251 ? 4.393 8.328 -20.106 1.00 93.38 251 THR A C 1
ATOM 1971 O O . THR A 1 251 ? 4.134 9.500 -19.823 1.00 93.38 251 THR A O 1
ATOM 1974 N N . VAL A 1 252 ? 5.383 7.965 -20.918 1.00 93.06 252 VAL A N 1
ATOM 1975 C CA . VAL A 1 252 ? 6.332 8.895 -21.533 1.00 93.06 252 VAL A CA 1
ATOM 1976 C C . VAL A 1 252 ? 6.223 8.774 -23.046 1.00 93.06 252 VAL A C 1
ATOM 1978 O O . VAL A 1 252 ? 6.255 7.668 -23.589 1.00 93.06 252 VAL A O 1
ATOM 1981 N N . SER A 1 253 ? 6.125 9.911 -23.721 1.00 90.69 253 SER A N 1
ATOM 1982 C CA . SER A 1 253 ? 6.104 10.022 -25.179 1.00 90.69 253 SER A CA 1
ATOM 1983 C C . SER A 1 253 ? 7.195 10.981 -25.652 1.00 90.69 253 SER A C 1
ATOM 1985 O O . SER A 1 253 ? 7.864 11.648 -24.858 1.00 90.69 253 SER A O 1
ATOM 1987 N N . VAL A 1 254 ? 7.435 11.018 -26.960 1.00 89.81 254 VAL A N 1
ATOM 1988 C CA . VAL A 1 254 ? 8.275 12.063 -27.559 1.00 89.81 254 VAL A CA 1
ATOM 1989 C C . VAL A 1 254 ? 7.404 13.304 -27.738 1.00 89.81 254 VAL A C 1
ATOM 1991 O O . VAL A 1 254 ? 6.266 13.195 -28.188 1.00 89.81 254 VAL A O 1
ATOM 1994 N N . ASP A 1 255 ? 7.904 14.492 -27.403 1.00 89.06 255 ASP A N 1
ATOM 1995 C CA . ASP A 1 255 ? 7.099 15.703 -27.577 1.00 89.06 255 ASP A CA 1
ATOM 1996 C C . ASP A 1 255 ? 6.914 16.025 -29.069 1.00 89.06 255 ASP A C 1
ATOM 1998 O O . ASP A 1 255 ? 7.847 16.456 -29.747 1.00 89.06 255 ASP A O 1
ATOM 2002 N N . ALA A 1 256 ? 5.697 15.823 -29.582 1.00 81.25 256 ALA A N 1
ATOM 2003 C CA . ALA A 1 256 ? 5.336 16.113 -30.970 1.00 81.25 256 ALA A CA 1
ATOM 2004 C C . ALA A 1 256 ? 5.131 17.614 -31.250 1.00 81.25 256 ALA A C 1
ATOM 2006 O O . ALA A 1 256 ? 5.033 18.010 -32.412 1.00 81.25 256 ALA A O 1
ATOM 2007 N N . THR A 1 257 ? 5.022 18.441 -30.204 1.00 82.50 257 THR A N 1
ATOM 2008 C CA . THR A 1 257 ? 4.641 19.859 -30.316 1.00 82.50 257 THR A CA 1
ATOM 2009 C C . THR A 1 257 ? 5.794 20.716 -30.830 1.00 82.50 257 THR A C 1
ATOM 2011 O O . THR A 1 257 ? 5.581 21.657 -31.594 1.00 82.50 257 THR A O 1
ATOM 2014 N N . SER A 1 258 ? 7.020 20.386 -30.417 1.00 85.88 258 SER A N 1
ATOM 2015 C CA . SER A 1 258 ? 8.227 21.136 -30.751 1.00 85.88 258 SER A CA 1
ATOM 2016 C C . SER A 1 258 ? 9.135 20.347 -31.689 1.00 85.88 258 SER A C 1
ATOM 2018 O O . SER A 1 258 ? 9.516 19.206 -31.422 1.00 85.88 258 SER A O 1
ATOM 2020 N N . HIS A 1 259 ? 9.543 20.993 -32.781 1.00 83.94 259 HIS A N 1
ATOM 2021 C CA . HIS A 1 259 ? 10.509 20.421 -33.717 1.00 83.94 259 HIS A CA 1
ATOM 2022 C C . HIS A 1 259 ? 11.889 20.208 -33.070 1.00 83.94 259 HIS A C 1
ATOM 2024 O O . HIS A 1 259 ? 12.594 19.258 -33.413 1.00 83.94 259 HIS A O 1
ATOM 2030 N N . ASP A 1 260 ? 12.254 21.044 -32.094 1.00 87.69 260 ASP A N 1
ATOM 2031 C CA . ASP A 1 260 ? 13.532 20.944 -31.387 1.00 87.69 260 ASP A CA 1
ATOM 2032 C C . ASP A 1 260 ? 13.578 19.718 -30.469 1.00 87.69 260 ASP A C 1
ATOM 2034 O O . ASP A 1 260 ? 14.582 19.004 -30.445 1.00 87.69 260 ASP A O 1
ATOM 2038 N N . SER A 1 261 ? 12.474 19.404 -29.783 1.00 88.12 261 SER A N 1
ATOM 2039 C CA . SER A 1 261 ? 12.353 18.198 -28.952 1.00 88.12 261 SER A CA 1
ATOM 2040 C C . SER A 1 261 ? 12.510 16.929 -29.791 1.00 88.12 261 SER A C 1
ATOM 2042 O O . SER A 1 261 ? 13.294 16.042 -29.447 1.00 88.12 261 SER A O 1
ATOM 2044 N N . LEU A 1 262 ? 11.850 16.877 -30.953 1.00 89.44 262 LEU A N 1
ATOM 2045 C CA . LEU A 1 262 ? 12.000 15.771 -31.900 1.00 89.44 262 LEU A CA 1
ATOM 2046 C C . LEU A 1 262 ? 13.459 15.624 -32.368 1.00 89.44 262 LEU A C 1
ATOM 2048 O O . LEU A 1 262 ? 13.942 14.502 -32.531 1.00 89.44 262 LEU A O 1
ATOM 2052 N N . ARG A 1 263 ? 14.187 16.734 -32.548 1.00 89.38 263 ARG A N 1
ATOM 2053 C CA . ARG A 1 263 ? 15.604 16.731 -32.954 1.00 89.38 263 ARG A CA 1
ATOM 2054 C C . ARG A 1 263 ? 16.527 16.242 -31.854 1.00 89.38 263 ARG A C 1
ATOM 2056 O O . ARG A 1 263 ? 17.411 15.432 -32.133 1.00 89.38 263 ARG A O 1
ATOM 2063 N N . LEU A 1 264 ? 16.311 16.684 -30.619 1.00 89.31 264 LEU A N 1
ATOM 2064 C CA . LEU A 1 264 ? 17.050 16.203 -29.451 1.00 89.31 264 LEU A CA 1
ATOM 2065 C C . LEU A 1 264 ? 16.864 14.694 -29.265 1.00 89.31 264 LEU A C 1
ATOM 2067 O O . LEU A 1 264 ? 17.848 13.967 -29.093 1.00 89.31 264 LEU A O 1
ATOM 2071 N N . PHE A 1 265 ? 15.625 14.216 -29.397 1.00 89.81 265 PHE A N 1
ATOM 2072 C CA . PHE A 1 265 ? 15.311 12.793 -29.349 1.00 89.81 265 PHE A CA 1
ATOM 2073 C C . PHE A 1 265 ? 15.999 12.026 -30.487 1.00 89.81 265 PHE A C 1
ATOM 2075 O O . PHE A 1 265 ? 16.722 11.052 -30.245 1.00 89.81 265 PHE A O 1
ATOM 2082 N N . ALA A 1 266 ? 15.846 12.496 -31.731 1.00 87.88 266 ALA A N 1
ATOM 2083 C CA . ALA A 1 266 ? 16.427 11.849 -32.901 1.00 87.88 266 ALA A CA 1
ATOM 2084 C C . ALA A 1 266 ? 17.951 11.714 -32.784 1.00 87.88 266 ALA A C 1
ATOM 2086 O O . ALA A 1 266 ? 18.497 10.636 -33.008 1.00 87.88 266 ALA A O 1
ATOM 2087 N N . ARG A 1 267 ? 18.638 12.765 -32.323 1.00 86.50 267 ARG A N 1
ATOM 2088 C CA . ARG A 1 267 ? 20.098 12.775 -32.159 1.00 86.50 267 ARG A CA 1
ATOM 2089 C C . ARG A 1 267 ? 20.617 11.726 -31.182 1.00 86.50 267 ARG A C 1
ATOM 2091 O O . ARG A 1 267 ? 21.753 11.271 -31.317 1.00 86.50 267 ARG A O 1
ATOM 2098 N N . ARG A 1 268 ? 19.825 11.361 -30.173 1.00 84.81 268 ARG A N 1
ATOM 2099 C CA . ARG A 1 268 ? 20.270 10.464 -29.103 1.00 84.81 268 ARG A CA 1
ATOM 2100 C C . ARG A 1 268 ? 19.854 9.014 -29.319 1.00 84.81 268 ARG A C 1
ATOM 2102 O O . ARG A 1 268 ? 20.601 8.112 -28.931 1.00 84.81 268 ARG A O 1
ATOM 2109 N N . PHE A 1 269 ? 18.681 8.798 -29.909 1.00 83.12 269 PHE A N 1
ATOM 2110 C CA . PHE A 1 269 ? 18.050 7.480 -29.968 1.00 83.12 269 PHE A CA 1
ATOM 2111 C C . PHE A 1 269 ? 17.971 6.893 -31.380 1.00 83.12 269 PHE A C 1
ATOM 2113 O O . PHE A 1 269 ? 17.997 5.669 -31.520 1.00 83.12 269 PHE A O 1
ATOM 2120 N N . VAL A 1 270 ? 17.930 7.719 -32.429 1.00 74.81 270 VAL A N 1
ATOM 2121 C CA . VAL A 1 270 ? 17.768 7.229 -33.802 1.00 74.81 270 VAL A CA 1
ATOM 2122 C C . VAL A 1 270 ? 19.112 6.743 -34.358 1.00 74.81 270 VAL A C 1
ATOM 2124 O O . VAL A 1 270 ? 20.118 7.440 -34.287 1.00 74.81 270 VAL A O 1
ATOM 2127 N N . GLY A 1 271 ? 19.135 5.502 -34.859 1.00 65.56 271 GLY A N 1
ATOM 2128 C CA . GLY A 1 271 ? 20.346 4.785 -35.300 1.00 65.56 271 GLY A CA 1
ATOM 2129 C C . GLY A 1 271 ? 20.654 3.514 -34.496 1.00 65.56 271 GLY A C 1
ATOM 2130 O O . GLY A 1 271 ? 21.567 2.770 -34.836 1.00 65.56 271 GLY A O 1
ATOM 2131 N N . SER A 1 272 ? 19.894 3.244 -33.430 1.00 62.16 272 SER A N 1
ATOM 2132 C CA . SER A 1 272 ? 19.915 1.965 -32.703 1.00 62.16 272 SER A CA 1
ATOM 2133 C C . SER A 1 272 ? 18.699 1.110 -33.060 1.00 62.16 272 SER A C 1
ATOM 2135 O O . SER A 1 272 ? 17.667 1.644 -33.457 1.00 62.16 272 SER A O 1
ATOM 2137 N N . ASP A 1 273 ? 18.796 -0.208 -32.874 1.00 64.81 273 ASP A N 1
ATOM 2138 C CA . ASP A 1 273 ? 17.663 -1.114 -33.089 1.00 64.81 273 ASP A CA 1
ATOM 2139 C C . ASP A 1 273 ? 16.451 -0.723 -32.211 1.00 64.81 273 ASP A C 1
ATOM 2141 O O . ASP A 1 273 ? 16.649 -0.289 -31.070 1.00 64.81 273 ASP A O 1
ATOM 2145 N N . PRO A 1 274 ? 15.195 -0.923 -32.665 1.00 66.69 274 PRO A N 1
ATOM 2146 C CA . PRO A 1 274 ? 13.993 -0.520 -31.920 1.00 66.69 274 PRO A CA 1
ATOM 2147 C C . PRO A 1 274 ? 13.926 -1.080 -30.491 1.00 66.69 274 PRO A C 1
ATOM 2149 O O . PRO A 1 274 ? 13.502 -0.398 -29.557 1.00 66.69 274 PRO A O 1
ATOM 2152 N N . SER A 1 275 ? 14.391 -2.316 -30.294 1.00 73.38 275 SER A N 1
ATOM 2153 C CA . SER A 1 275 ? 14.497 -2.935 -28.968 1.00 73.38 275 SER A CA 1
ATOM 2154 C C . SER A 1 275 ? 15.555 -2.257 -28.094 1.00 73.38 275 SER A C 1
ATOM 2156 O O . SER A 1 275 ? 15.335 -2.047 -26.902 1.00 73.38 275 SER A O 1
ATOM 2158 N N . SER A 1 276 ? 16.678 -1.847 -28.687 1.00 78.50 276 SER A N 1
ATOM 2159 C CA . SER A 1 276 ? 17.730 -1.106 -27.991 1.00 78.50 276 SER A CA 1
ATOM 2160 C C . SER A 1 276 ? 17.301 0.318 -27.636 1.00 78.50 276 SER A C 1
ATOM 2162 O O . SER A 1 276 ? 17.715 0.817 -26.592 1.00 78.50 276 SER A O 1
ATOM 2164 N N . ILE A 1 277 ? 16.459 0.969 -28.450 1.00 81.19 277 ILE A N 1
ATOM 2165 C CA . ILE A 1 277 ? 15.881 2.288 -28.135 1.00 81.19 277 ILE A CA 1
ATOM 2166 C C . ILE A 1 277 ? 15.050 2.201 -26.857 1.00 81.19 277 ILE A C 1
ATOM 2168 O O . ILE A 1 277 ? 15.312 2.949 -25.917 1.00 81.19 277 ILE A O 1
ATOM 2172 N N . ARG A 1 278 ? 14.121 1.237 -26.778 1.00 82.31 278 ARG A N 1
ATOM 2173 C CA . ARG A 1 278 ? 13.301 1.023 -25.574 1.00 82.31 278 ARG A CA 1
ATOM 2174 C C . ARG A 1 278 ? 14.155 0.764 -24.339 1.00 82.31 278 ARG A C 1
ATOM 2176 O O . ARG A 1 278 ? 13.897 1.338 -23.290 1.00 82.31 278 ARG A O 1
ATOM 2183 N N . GLN A 1 279 ? 15.204 -0.048 -24.464 1.00 85.25 279 GLN A N 1
ATOM 2184 C CA . GLN A 1 279 ? 16.102 -0.325 -23.345 1.00 85.25 279 GLN A CA 1
ATOM 2185 C C . GLN A 1 279 ? 16.883 0.924 -22.904 1.00 85.25 279 GLN A C 1
ATOM 2187 O O . GLN A 1 279 ? 16.983 1.189 -21.708 1.00 85.25 279 GLN A O 1
ATOM 2192 N N . LYS A 1 280 ? 17.402 1.722 -23.847 1.00 85.94 280 LYS A N 1
ATOM 2193 C CA . LYS A 1 280 ? 18.089 2.989 -23.543 1.00 85.94 280 LYS A CA 1
ATOM 2194 C C . LYS A 1 280 ? 17.152 4.000 -22.882 1.00 85.94 280 LYS A C 1
ATOM 2196 O O . LYS A 1 280 ? 17.549 4.631 -21.907 1.00 85.94 280 LYS A O 1
ATOM 2201 N N . MET A 1 281 ? 15.921 4.127 -23.381 1.00 88.25 281 MET A N 1
ATOM 2202 C CA . MET A 1 281 ? 14.890 4.972 -22.774 1.00 88.25 281 MET A CA 1
ATOM 2203 C C . MET A 1 281 ? 14.541 4.491 -21.369 1.00 88.25 281 MET A C 1
ATOM 2205 O O . MET A 1 281 ? 14.527 5.297 -20.450 1.00 88.25 281 MET A O 1
ATOM 2209 N N . MET A 1 282 ? 14.350 3.185 -21.174 1.00 89.44 282 MET A N 1
ATOM 2210 C CA . MET A 1 282 ? 14.060 2.609 -19.861 1.00 89.44 282 MET A CA 1
ATOM 2211 C C . MET A 1 282 ? 15.164 2.920 -18.847 1.00 89.44 282 MET A C 1
ATOM 2213 O O . MET A 1 282 ? 14.865 3.351 -17.739 1.00 89.44 282 MET A O 1
ATOM 2217 N N . VAL A 1 283 ? 16.436 2.749 -19.223 1.00 90.69 283 VAL A N 1
ATOM 2218 C CA . VAL A 1 283 ? 17.575 3.070 -18.347 1.00 90.69 283 VAL A CA 1
ATOM 2219 C C . VAL A 1 283 ? 17.615 4.562 -18.012 1.00 90.69 283 VAL A C 1
ATOM 2221 O O . VAL A 1 283 ? 17.845 4.918 -16.859 1.00 90.69 283 VAL A O 1
ATOM 2224 N N . LEU A 1 284 ? 17.365 5.431 -18.995 1.00 91.25 284 LEU A N 1
ATOM 2225 C CA . LEU A 1 284 ? 17.361 6.879 -18.795 1.00 91.25 284 LEU A CA 1
ATOM 2226 C C . LEU A 1 284 ? 16.209 7.335 -17.894 1.00 91.25 284 LEU A C 1
ATOM 2228 O O . LEU A 1 284 ? 16.450 8.034 -16.917 1.00 91.25 284 LEU A O 1
ATOM 2232 N N . ILE A 1 285 ? 14.979 6.909 -18.189 1.00 91.69 285 ILE A N 1
ATOM 2233 C CA . ILE A 1 285 ? 13.784 7.269 -17.416 1.00 91.69 285 ILE A CA 1
ATOM 2234 C C . ILE A 1 285 ? 13.917 6.740 -15.990 1.00 91.69 285 ILE A C 1
ATOM 2236 O O . ILE A 1 285 ? 13.651 7.479 -15.049 1.00 91.69 285 ILE A O 1
ATOM 2240 N N . LYS A 1 286 ? 14.398 5.503 -15.814 1.00 92.75 286 LYS A N 1
ATOM 2241 C CA . LYS A 1 286 ? 14.681 4.942 -14.489 1.00 92.75 286 LYS A CA 1
ATOM 2242 C C . LYS A 1 286 ? 15.711 5.775 -13.730 1.00 92.75 286 LYS A C 1
ATOM 2244 O O . LYS A 1 286 ? 15.446 6.144 -12.595 1.00 92.75 286 LYS A O 1
ATOM 2249 N N . GLY A 1 287 ? 16.837 6.120 -14.356 1.00 91.50 287 GLY A N 1
ATOM 2250 C CA . GLY A 1 287 ? 17.875 6.927 -13.712 1.00 91.50 287 GLY A CA 1
ATOM 2251 C C . GLY A 1 287 ? 17.395 8.324 -13.304 1.00 91.50 287 GLY A C 1
ATOM 2252 O O . GLY A 1 287 ? 17.688 8.769 -12.198 1.00 91.50 287 GLY A O 1
ATOM 2253 N N . VAL A 1 288 ? 16.624 8.994 -14.167 1.00 93.00 288 VAL A N 1
ATOM 2254 C CA . VAL A 1 288 ? 16.044 10.318 -13.877 1.00 93.00 288 VAL A CA 1
ATOM 2255 C C . VAL A 1 288 ? 14.993 10.223 -12.770 1.00 93.00 288 VAL A C 1
ATOM 2257 O O . VAL A 1 288 ? 15.061 10.967 -11.795 1.00 93.00 288 VAL A O 1
ATOM 2260 N N . ALA A 1 289 ? 14.050 9.283 -12.882 1.00 91.38 289 ALA A N 1
ATOM 2261 C CA . ALA A 1 289 ? 12.982 9.115 -11.904 1.00 91.38 289 ALA A CA 1
ATOM 2262 C C . ALA A 1 289 ? 13.528 8.728 -10.522 1.00 91.38 289 ALA A C 1
ATOM 2264 O O . ALA A 1 289 ? 13.097 9.298 -9.523 1.00 91.38 289 ALA A O 1
ATOM 2265 N N . GLU A 1 290 ? 14.499 7.810 -10.446 1.00 91.44 290 GLU A N 1
ATOM 2266 C CA . GLU A 1 290 ? 15.156 7.443 -9.185 1.00 91.44 290 GLU A CA 1
ATOM 2267 C C . GLU A 1 290 ? 15.935 8.615 -8.580 1.00 91.44 290 GLU A C 1
ATOM 2269 O O . GLU A 1 290 ? 15.876 8.818 -7.367 1.00 91.44 290 GLU A O 1
ATOM 2274 N N . GLY A 1 291 ? 16.642 9.391 -9.406 1.00 91.25 291 GLY A N 1
ATOM 2275 C CA . GLY A 1 291 ? 17.412 10.552 -8.964 1.00 91.25 291 GLY A CA 1
ATOM 2276 C C . GLY A 1 291 ? 16.529 11.639 -8.352 1.00 91.25 291 GLY A C 1
ATOM 2277 O O . GLY A 1 291 ? 16.674 11.954 -7.170 1.00 91.25 291 GLY A O 1
ATOM 2278 N N . GLU A 1 292 ? 15.581 12.165 -9.130 1.00 91.31 292 GLU A N 1
ATOM 2279 C CA . GLU A 1 292 ? 14.729 13.286 -8.706 1.00 91.31 292 GLU A CA 1
ATOM 2280 C C . GLU A 1 292 ? 13.806 12.901 -7.545 1.00 91.31 292 GLU A C 1
ATOM 2282 O O . GLU A 1 292 ? 13.694 13.627 -6.554 1.00 91.31 292 GLU A O 1
ATOM 2287 N N . THR A 1 293 ? 13.199 11.710 -7.603 1.00 90.44 293 THR A N 1
ATOM 2288 C CA . THR A 1 293 ? 12.323 11.234 -6.522 1.00 90.44 293 THR A CA 1
ATOM 2289 C C . THR A 1 293 ? 13.098 11.062 -5.217 1.00 90.44 293 THR A C 1
ATOM 2291 O O . THR A 1 293 ? 12.569 11.374 -4.153 1.00 90.44 293 THR A O 1
ATOM 2294 N N . ARG A 1 294 ? 14.358 10.606 -5.265 1.00 90.62 294 ARG A N 1
ATOM 2295 C CA . ARG A 1 294 ? 15.194 10.445 -4.067 1.00 90.62 294 ARG A CA 1
ATOM 2296 C C . ARG A 1 294 ? 15.544 11.783 -3.423 1.00 90.62 294 ARG A C 1
ATOM 2298 O O . ARG A 1 294 ? 15.526 11.871 -2.198 1.00 90.62 294 ARG A O 1
ATOM 2305 N N . VAL A 1 295 ? 15.849 12.806 -4.223 1.00 91.12 295 VAL A N 1
ATOM 2306 C CA . VAL A 1 295 ? 16.144 14.157 -3.716 1.00 91.12 295 VAL A CA 1
ATOM 2307 C C . VAL A 1 295 ? 14.921 14.738 -3.006 1.00 91.12 295 VAL A C 1
ATOM 2309 O O . VAL A 1 295 ? 15.039 15.226 -1.883 1.00 91.12 295 VAL A O 1
ATOM 2312 N N . LEU A 1 296 ? 13.740 14.622 -3.618 1.00 90.69 296 LEU A N 1
ATOM 2313 C CA . LEU A 1 296 ? 12.497 15.131 -3.036 1.00 90.69 296 LEU A CA 1
ATOM 2314 C C . LEU A 1 296 ? 12.071 14.337 -1.796 1.00 90.69 296 LEU A C 1
ATOM 2316 O O . LEU A 1 296 ? 11.734 14.935 -0.774 1.00 90.69 296 LEU A O 1
ATOM 2320 N N . ALA A 1 297 ? 12.155 13.005 -1.845 1.00 89.94 297 ALA A N 1
ATOM 2321 C CA . ALA A 1 297 ? 11.853 12.140 -0.706 1.00 89.94 297 ALA A CA 1
ATOM 2322 C C . ALA A 1 297 ? 12.735 12.450 0.513 1.00 89.94 297 ALA A C 1
ATOM 2324 O O . ALA A 1 297 ? 12.232 12.481 1.632 1.00 89.94 297 ALA A O 1
ATOM 2325 N N . ALA A 1 298 ? 14.019 12.756 0.306 1.00 90.88 298 ALA A N 1
ATOM 2326 C CA . ALA A 1 298 ? 14.936 13.099 1.392 1.00 90.88 298 ALA A CA 1
ATOM 2327 C C . ALA A 1 298 ? 14.581 14.422 2.099 1.00 90.88 298 ALA A C 1
ATOM 2329 O O . ALA A 1 298 ? 15.009 14.645 3.231 1.00 90.88 298 ALA A O 1
ATOM 2330 N N . SER A 1 299 ? 13.822 15.304 1.440 1.00 90.19 299 SER A N 1
ATOM 2331 C CA . SER A 1 299 ? 13.440 16.620 1.970 1.00 90.19 299 SER A CA 1
ATOM 2332 C C . SER A 1 299 ? 12.103 16.638 2.717 1.00 90.19 299 SER A 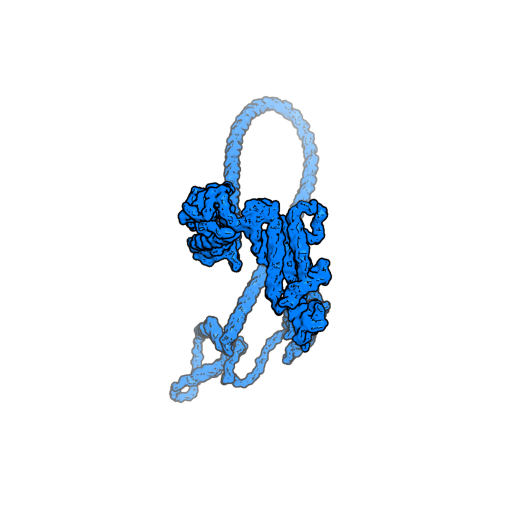C 1
ATOM 2334 O O . SER A 1 299 ? 11.837 17.592 3.444 1.00 90.19 299 SER A O 1
ATOM 2336 N N . ILE A 1 300 ? 11.282 15.597 2.555 1.00 90.25 300 ILE A N 1
ATOM 2337 C CA . ILE A 1 300 ? 9.902 15.531 3.051 1.00 90.25 300 ILE A CA 1
ATOM 2338 C C . ILE A 1 300 ? 9.810 14.498 4.183 1.00 90.25 300 ILE A C 1
ATOM 2340 O O . ILE A 1 300 ? 10.485 13.459 4.166 1.00 90.25 300 ILE A O 1
ATOM 2344 N N . SER A 1 301 ? 8.976 14.782 5.186 1.00 90.94 301 SER A N 1
ATOM 2345 C CA . SER A 1 301 ? 8.702 13.851 6.285 1.00 90.94 301 SER A CA 1
ATOM 2346 C C . SER A 1 301 ? 7.780 12.714 5.847 1.00 90.94 301 SER A C 1
ATOM 2348 O O . SER A 1 301 ? 7.056 12.800 4.851 1.00 90.94 301 SER A O 1
ATOM 2350 N N . ILE A 1 302 ? 7.783 11.612 6.595 1.00 86.94 302 ILE A N 1
ATOM 2351 C CA . ILE A 1 302 ? 6.976 10.450 6.224 1.00 86.94 302 ILE A CA 1
ATOM 2352 C C . ILE A 1 302 ? 5.473 10.711 6.383 1.00 86.94 302 ILE A C 1
ATOM 2354 O O . ILE A 1 302 ? 4.671 10.246 5.569 1.00 86.94 302 ILE A O 1
ATOM 2358 N N . GLU A 1 303 ? 5.088 11.510 7.378 1.00 84.06 303 GLU A N 1
ATOM 2359 C CA . GLU A 1 303 ? 3.711 11.937 7.601 1.00 84.06 303 GLU A CA 1
ATOM 2360 C C . GLU A 1 303 ? 3.204 12.813 6.460 1.00 84.06 303 GLU A C 1
ATOM 2362 O O . GLU A 1 303 ? 2.086 12.607 5.987 1.00 84.06 303 GLU A O 1
ATOM 2367 N N . GLU A 1 304 ? 4.013 13.766 5.992 1.00 86.81 304 GLU A N 1
ATOM 2368 C CA . GLU A 1 304 ? 3.630 14.662 4.900 1.00 86.81 304 GLU A CA 1
ATOM 2369 C C . GLU A 1 304 ? 3.493 13.899 3.578 1.00 86.81 304 GLU A C 1
ATOM 2371 O O . GLU A 1 304 ? 2.538 14.121 2.830 1.00 86.81 304 GLU A O 1
ATOM 2376 N N . LEU A 1 305 ? 4.370 12.920 3.334 1.00 85.88 305 LEU A N 1
ATOM 2377 C CA . LEU A 1 305 ? 4.285 12.032 2.174 1.00 85.88 305 LEU A CA 1
ATOM 2378 C C . LEU A 1 305 ? 2.979 11.213 2.186 1.00 85.88 305 LEU A C 1
ATOM 2380 O O . LEU A 1 305 ? 2.368 10.983 1.138 1.00 85.88 305 LEU A O 1
ATOM 2384 N N . PHE A 1 306 ? 2.513 10.821 3.375 1.00 83.19 306 PHE A N 1
ATOM 2385 C CA . PHE A 1 306 ? 1.264 10.080 3.547 1.00 83.19 306 PHE A CA 1
ATOM 2386 C C . PHE A 1 306 ? 0.012 10.973 3.462 1.00 83.19 306 PHE A C 1
ATOM 2388 O O . PHE A 1 306 ? -0.992 10.565 2.877 1.00 83.19 306 PHE A O 1
ATOM 2395 N N . GLN A 1 307 ? 0.055 12.187 4.019 1.00 83.50 307 GLN A N 1
ATOM 2396 C CA . GLN A 1 307 ? -1.082 13.119 4.058 1.00 83.50 307 GLN A CA 1
ATOM 2397 C C . GLN A 1 307 ? -1.291 13.861 2.730 1.00 83.50 307 GLN A C 1
ATOM 2399 O O . GLN A 1 307 ? -2.417 13.957 2.240 1.00 83.50 307 GLN A O 1
ATOM 2404 N N . SER A 1 308 ? -0.210 14.349 2.120 1.00 83.44 308 SER A N 1
ATOM 2405 C CA . SER A 1 308 ? -0.232 15.273 0.978 1.00 83.44 308 SER A CA 1
ATOM 2406 C C . SER A 1 308 ? 0.354 14.641 -0.285 1.00 83.44 308 SER A C 1
ATOM 2408 O O . SER A 1 308 ? 1.143 15.241 -1.016 1.00 83.44 308 SER A O 1
ATOM 2410 N N . ARG A 1 309 ? -0.088 13.418 -0.595 1.00 82.12 309 ARG A N 1
ATOM 2411 C CA . ARG A 1 309 ? 0.403 12.628 -1.736 1.00 82.12 309 ARG A CA 1
ATOM 2412 C C . ARG A 1 309 ? 0.325 13.351 -3.084 1.00 82.12 309 ARG A C 1
ATOM 2414 O O . ARG A 1 309 ? 1.211 13.183 -3.915 1.00 82.12 309 ARG A O 1
ATOM 2421 N N . LYS A 1 310 ? -0.729 14.140 -3.313 1.00 86.94 310 LYS A N 1
ATOM 2422 C CA . LYS A 1 310 ? -0.906 14.886 -4.571 1.00 86.94 310 LYS A CA 1
ATOM 2423 C C . LYS A 1 310 ? 0.166 15.958 -4.757 1.00 86.94 310 LYS A C 1
ATOM 2425 O O . LYS A 1 310 ? 0.735 16.047 -5.834 1.00 86.94 310 LYS A O 1
ATOM 2430 N N . ALA A 1 311 ? 0.483 16.702 -3.698 1.00 87.94 311 ALA A N 1
ATOM 2431 C CA . ALA A 1 311 ? 1.528 17.721 -3.742 1.00 87.94 311 ALA A CA 1
ATOM 2432 C C . ALA A 1 311 ? 2.900 17.089 -4.019 1.00 87.94 311 ALA A C 1
ATOM 2434 O O . ALA A 1 311 ? 3.659 17.576 -4.852 1.00 87.94 311 ALA A O 1
ATOM 2435 N N . PHE A 1 312 ? 3.185 15.943 -3.391 1.00 88.31 312 PHE A N 1
ATOM 2436 C CA . PHE A 1 312 ? 4.390 15.173 -3.693 1.00 88.31 312 PHE A CA 1
ATOM 2437 C C . PHE A 1 312 ? 4.432 14.717 -5.160 1.00 88.31 312 PHE A C 1
ATOM 2439 O O . PHE A 1 312 ? 5.447 14.885 -5.830 1.00 88.31 312 PHE A O 1
ATOM 2446 N N . GLN A 1 313 ? 3.322 14.185 -5.679 1.00 88.69 313 GLN A N 1
ATOM 2447 C CA . GLN A 1 313 ? 3.212 13.743 -7.069 1.00 88.69 313 GLN A CA 1
ATOM 2448 C C . GLN A 1 313 ? 3.426 14.887 -8.067 1.00 88.69 313 GLN A C 1
ATOM 2450 O O . GLN A 1 313 ? 4.136 14.689 -9.049 1.00 88.69 313 GLN A O 1
ATOM 2455 N N . GLU A 1 314 ? 2.856 16.068 -7.826 1.00 89.50 314 GLU A N 1
ATOM 2456 C CA . GLU A 1 314 ? 3.042 17.249 -8.679 1.00 89.50 314 GLU A CA 1
ATOM 2457 C C . GLU A 1 314 ? 4.499 17.729 -8.669 1.00 89.50 314 GLU A C 1
ATOM 2459 O O . GLU A 1 314 ? 5.077 17.941 -9.735 1.00 89.50 314 GLU A O 1
ATOM 2464 N N . ASN A 1 315 ? 5.128 17.797 -7.490 1.00 89.88 315 ASN A N 1
ATOM 2465 C CA . ASN A 1 315 ? 6.534 18.188 -7.359 1.00 89.88 315 ASN A CA 1
ATOM 2466 C C . ASN A 1 315 ? 7.469 17.209 -8.086 1.00 89.88 315 ASN A C 1
ATOM 2468 O O . ASN A 1 315 ? 8.326 17.628 -8.864 1.00 89.88 315 ASN A O 1
ATOM 2472 N N . VAL A 1 316 ? 7.278 15.901 -7.882 1.00 90.31 316 VAL A N 1
ATOM 2473 C CA . VAL A 1 316 ? 8.068 14.860 -8.561 1.00 90.31 316 VAL A CA 1
ATOM 2474 C C . VAL A 1 316 ? 7.844 14.906 -10.073 1.00 90.31 316 VAL A C 1
ATOM 2476 O O . VAL A 1 316 ? 8.804 14.837 -10.836 1.00 90.31 316 VAL A O 1
ATOM 2479 N N . SER A 1 317 ? 6.596 15.067 -10.520 1.00 91.69 317 SER A N 1
ATOM 2480 C CA . SER A 1 317 ? 6.271 15.103 -11.951 1.00 91.69 317 SER A CA 1
ATOM 2481 C C . SER A 1 317 ? 6.882 16.320 -12.644 1.00 91.69 317 SER A C 1
ATOM 2483 O O . SER A 1 317 ? 7.457 16.158 -13.715 1.00 91.69 317 SER A O 1
ATOM 2485 N N . GLY A 1 318 ? 6.841 17.505 -12.025 1.00 92.25 318 GLY A N 1
ATOM 2486 C CA . GLY A 1 318 ? 7.434 18.719 -12.599 1.00 92.25 318 GLY A CA 1
ATOM 2487 C C . GLY A 1 318 ? 8.960 18.642 -12.733 1.00 92.25 318 GLY A C 1
ATOM 2488 O O . GLY A 1 318 ? 9.520 19.057 -13.749 1.00 92.25 318 GLY A O 1
ATOM 2489 N N . HIS A 1 319 ? 9.641 18.052 -11.746 1.00 92.38 319 HIS A N 1
ATOM 2490 C CA . HIS A 1 319 ? 11.087 17.820 -11.806 1.00 92.38 319 HIS A CA 1
ATOM 2491 C C . HIS A 1 319 ? 11.467 16.793 -12.881 1.00 92.38 319 HIS A C 1
ATOM 2493 O O . HIS A 1 319 ? 12.349 17.050 -13.702 1.00 92.38 319 HIS A O 1
ATOM 2499 N N . ILE A 1 320 ? 10.761 15.658 -12.927 1.00 93.38 320 ILE A N 1
ATOM 2500 C CA . ILE A 1 320 ? 10.985 14.628 -13.948 1.00 93.38 320 ILE A CA 1
ATOM 2501 C C . ILE A 1 320 ? 10.705 15.185 -15.350 1.00 93.38 320 ILE A C 1
ATOM 2503 O O . ILE A 1 320 ? 11.481 14.929 -16.266 1.00 93.38 320 ILE A O 1
ATOM 2507 N N . GLU A 1 321 ? 9.641 15.969 -15.534 1.00 92.69 321 GLU A N 1
ATOM 2508 C CA . GLU A 1 321 ? 9.315 16.594 -16.820 1.00 92.69 321 GLU A CA 1
ATOM 2509 C C . GLU A 1 321 ? 10.422 17.556 -17.282 1.00 92.69 321 GLU A C 1
ATOM 2511 O O . GLU A 1 321 ? 10.864 17.479 -18.431 1.00 92.69 321 GLU A O 1
ATOM 2516 N N . SER A 1 322 ? 10.942 18.393 -16.378 1.00 92.50 322 SER A N 1
ATOM 2517 C CA . SER A 1 322 ? 12.071 19.290 -16.660 1.00 92.50 322 SER A CA 1
ATOM 2518 C C . SER A 1 322 ? 13.322 18.522 -17.109 1.00 92.50 322 SER A C 1
ATOM 2520 O O . SER A 1 322 ? 13.947 18.879 -18.111 1.00 92.50 322 SER A O 1
ATOM 2522 N N . GLU A 1 323 ? 13.666 17.418 -16.441 1.00 93.50 323 GLU A N 1
ATOM 2523 C CA . GLU A 1 323 ? 14.821 16.592 -16.812 1.00 93.50 323 GLU A CA 1
ATOM 2524 C C . GLU A 1 323 ? 14.609 15.805 -18.116 1.00 93.50 323 GLU A C 1
ATOM 2526 O O . GLU A 1 323 ? 15.524 15.710 -18.938 1.00 93.50 323 GLU A O 1
ATOM 2531 N N . LEU A 1 324 ? 13.404 15.278 -18.353 1.00 92.56 324 LEU A N 1
ATOM 2532 C CA . LEU A 1 324 ? 13.061 14.547 -19.578 1.00 92.56 324 LEU A CA 1
ATOM 2533 C C . LEU A 1 324 ? 13.021 15.457 -20.814 1.00 92.56 324 LEU A C 1
ATOM 2535 O O . LEU A 1 324 ? 13.431 15.026 -21.898 1.00 92.56 324 LEU A O 1
ATOM 2539 N N . SER A 1 325 ? 12.624 16.722 -20.648 1.00 91.44 325 SER A N 1
ATOM 2540 C CA . SER A 1 325 ? 12.568 17.702 -21.739 1.00 91.44 325 SER A CA 1
ATOM 2541 C C . SER A 1 325 ? 13.928 17.907 -22.424 1.00 91.44 325 SER A C 1
ATOM 2543 O O . SER A 1 325 ? 13.997 18.051 -23.645 1.00 91.44 325 SER A O 1
ATOM 2545 N N . LYS A 1 326 ? 15.036 17.789 -21.673 1.00 90.56 326 LYS A N 1
ATOM 2546 C CA . LYS A 1 326 ? 16.417 17.870 -22.195 1.00 90.56 326 LYS A CA 1
ATOM 2547 C C . LYS A 1 326 ? 16.731 16.775 -23.220 1.00 90.56 326 LYS A C 1
ATOM 2549 O O . LYS A 1 326 ? 17.636 16.935 -24.038 1.00 90.56 326 LYS A O 1
ATOM 2554 N N . TYR A 1 327 ? 15.991 15.668 -23.177 1.00 90.62 327 TYR A N 1
ATOM 2555 C CA . TYR A 1 327 ? 16.119 14.529 -24.086 1.00 90.62 327 TYR A CA 1
ATOM 2556 C C . TYR A 1 327 ? 15.032 14.497 -25.170 1.00 90.62 327 TYR A C 1
ATOM 2558 O O . TYR A 1 327 ? 14.967 13.530 -25.930 1.00 90.62 327 TYR A O 1
ATOM 2566 N N . GLY A 1 328 ? 14.187 15.531 -25.250 1.00 90.00 328 GLY A N 1
ATOM 2567 C CA . GLY A 1 328 ? 13.054 15.582 -26.175 1.00 90.00 328 GLY A CA 1
ATOM 2568 C C . GLY A 1 328 ? 11.877 14.688 -25.771 1.00 90.00 328 GLY A C 1
ATOM 2569 O O . GLY A 1 328 ? 11.029 14.374 -26.607 1.00 90.00 328 GLY A O 1
ATOM 2570 N N . LEU A 1 329 ? 11.840 14.246 -24.512 1.00 91.94 329 LEU A N 1
ATOM 2571 C CA . LEU A 1 329 ? 10.790 13.392 -23.966 1.00 91.94 329 LEU A CA 1
ATOM 2572 C C . LEU A 1 329 ? 9.797 14.225 -23.157 1.00 91.94 329 LEU A C 1
ATOM 2574 O O . LEU A 1 329 ? 10.185 15.171 -22.473 1.00 91.94 329 LEU A O 1
ATOM 2578 N N . LYS A 1 330 ? 8.526 13.833 -23.204 1.00 91.88 330 LYS A N 1
ATOM 2579 C CA . LYS A 1 330 ? 7.439 14.437 -22.441 1.00 91.88 330 LYS A CA 1
ATOM 2580 C C . LYS A 1 330 ? 6.794 13.403 -21.534 1.00 91.88 330 LYS A C 1
ATOM 2582 O O . LYS A 1 330 ? 6.523 12.273 -21.941 1.00 91.88 330 LYS A O 1
ATOM 2587 N N . LEU A 1 331 ? 6.534 13.813 -20.300 1.00 93.69 331 LEU A N 1
ATOM 2588 C CA . LEU A 1 331 ? 5.751 13.038 -19.354 1.00 93.69 331 LEU A CA 1
ATOM 2589 C C . LEU A 1 331 ? 4.266 13.348 -19.583 1.00 93.69 331 LEU A C 1
ATOM 2591 O O . LEU A 1 331 ? 3.837 14.477 -19.376 1.00 93.69 331 LEU A O 1
ATOM 2595 N N . GLU A 1 332 ? 3.480 12.370 -20.032 1.00 90.50 332 GLU A N 1
ATOM 2596 C CA . GLU A 1 332 ? 2.029 12.558 -20.205 1.00 90.50 332 GLU A CA 1
ATOM 2597 C C . GLU A 1 332 ? 1.265 12.251 -18.925 1.00 90.50 332 GLU A C 1
ATOM 2599 O O . GLU A 1 332 ? 0.332 12.960 -18.555 1.00 90.50 332 GLU A O 1
ATOM 2604 N N . ASN A 1 333 ? 1.658 11.171 -18.253 1.00 90.62 333 ASN A N 1
ATOM 2605 C CA . ASN A 1 333 ? 1.030 10.744 -17.018 1.00 90.62 333 ASN A CA 1
ATOM 2606 C C . ASN A 1 333 ? 2.071 10.125 -16.088 1.00 90.62 333 ASN A C 1
ATOM 2608 O O . ASN A 1 333 ? 2.855 9.270 -16.500 1.00 90.62 333 ASN A O 1
ATOM 2612 N N . ALA A 1 334 ? 2.035 10.512 -14.821 1.00 91.25 334 ALA A N 1
ATOM 2613 C CA . ALA A 1 334 ? 2.778 9.872 -13.751 1.00 91.25 334 ALA A CA 1
ATOM 2614 C C . ALA A 1 334 ? 1.786 9.423 -12.693 1.00 91.25 334 ALA A C 1
ATOM 2616 O O . ALA A 1 334 ? 1.158 10.252 -12.041 1.00 91.25 334 ALA A O 1
ATOM 2617 N N . ASN A 1 335 ? 1.659 8.115 -12.504 1.00 89.19 335 ASN A N 1
ATOM 2618 C CA . ASN A 1 335 ? 0.849 7.553 -11.440 1.00 89.19 335 ASN A CA 1
ATOM 2619 C C . ASN A 1 335 ? 1.747 6.864 -10.422 1.00 89.19 335 ASN A C 1
ATOM 2621 O O . ASN A 1 335 ? 2.337 5.815 -10.679 1.00 89.19 335 ASN A O 1
ATOM 2625 N N . ILE A 1 336 ? 1.817 7.446 -9.238 1.00 87.62 336 ILE A N 1
ATOM 2626 C CA . ILE A 1 336 ? 2.498 6.842 -8.103 1.00 87.62 336 ILE A CA 1
ATOM 2627 C C . ILE A 1 336 ? 1.523 5.816 -7.500 1.00 87.62 336 ILE A C 1
ATOM 2629 O O . ILE A 1 336 ? 0.338 6.114 -7.351 1.00 87.62 336 ILE A O 1
ATOM 2633 N N . LYS A 1 337 ? 1.969 4.598 -7.170 1.00 86.38 337 LYS A N 1
ATOM 2634 C CA . LYS A 1 337 ? 1.202 3.565 -6.432 1.00 86.38 337 LYS A CA 1
ATOM 2635 C C . LYS A 1 337 ? 1.457 3.713 -4.918 1.00 86.38 337 LYS A C 1
ATOM 2637 O O . LYS A 1 337 ? 2.112 4.661 -4.484 1.00 86.38 337 LYS A O 1
ATOM 2642 N N . GLU A 1 338 ? 0.835 2.880 -4.085 1.00 84.50 338 GLU A N 1
ATOM 2643 C CA . GLU A 1 338 ? 1.022 2.965 -2.628 1.00 84.50 338 GLU A CA 1
ATOM 2644 C C . GLU A 1 338 ? 2.472 2.676 -2.220 1.00 84.50 338 GLU A C 1
ATOM 2646 O O . GLU A 1 338 ? 3.124 1.805 -2.800 1.00 84.50 338 GLU A O 1
ATOM 2651 N N . LEU A 1 339 ? 2.937 3.390 -1.191 1.00 86.25 339 LEU A N 1
ATOM 2652 C CA . LEU A 1 339 ? 4.240 3.182 -0.563 1.00 86.25 339 LEU A CA 1
ATOM 2653 C C . LEU A 1 339 ? 4.329 1.769 0.006 1.00 86.25 339 LEU A C 1
ATOM 2655 O O . LEU A 1 339 ? 3.389 1.282 0.644 1.00 86.25 339 LEU A O 1
ATOM 2659 N N . LYS A 1 340 ? 5.476 1.128 -0.196 1.00 86.06 340 LYS A N 1
ATOM 2660 C CA . LYS A 1 340 ? 5.769 -0.198 0.342 1.00 86.06 340 LYS A CA 1
ATOM 2661 C C . LYS A 1 340 ? 6.983 -0.135 1.260 1.00 86.06 340 LYS A C 1
ATOM 2663 O O . LYS A 1 340 ? 7.944 0.581 0.994 1.00 86.06 340 LYS A O 1
ATOM 2668 N N . ASP A 1 341 ? 6.922 -0.911 2.332 1.00 87.06 341 ASP A N 1
ATOM 2669 C CA . ASP A 1 341 ? 8.066 -1.156 3.201 1.00 87.06 341 ASP A CA 1
ATOM 2670 C C . ASP A 1 341 ? 9.169 -1.919 2.447 1.00 87.06 341 ASP A C 1
ATOM 2672 O O . ASP A 1 341 ? 8.889 -2.723 1.550 1.00 87.06 341 ASP A O 1
ATOM 2676 N N . ILE A 1 342 ? 10.424 -1.691 2.838 1.00 86.62 342 ILE A N 1
ATOM 2677 C CA . ILE A 1 342 ? 11.545 -2.539 2.424 1.00 86.62 342 ILE A CA 1
ATOM 2678 C C . ILE A 1 342 ? 11.477 -3.858 3.200 1.00 86.62 342 ILE A C 1
ATOM 2680 O O . ILE A 1 342 ? 10.940 -3.928 4.306 1.00 86.62 342 ILE A O 1
ATOM 2684 N N . SER A 1 343 ? 12.026 -4.927 2.623 1.00 77.44 343 SER A N 1
ATOM 2685 C CA . SER A 1 343 ? 12.123 -6.230 3.282 1.00 77.44 343 SER A CA 1
ATOM 2686 C C . SER A 1 343 ? 12.806 -6.106 4.654 1.00 77.44 343 SER A C 1
ATOM 2688 O O . SER A 1 343 ? 14.019 -5.924 4.726 1.00 77.44 343 SER A O 1
ATOM 2690 N N . GLY A 1 344 ? 12.025 -6.220 5.735 1.00 77.25 344 GLY A N 1
ATOM 2691 C CA . GLY A 1 344 ? 12.497 -6.132 7.123 1.00 77.25 344 GLY A CA 1
ATOM 2692 C C . GLY A 1 344 ? 11.860 -5.016 7.963 1.00 77.25 344 GLY A C 1
ATOM 2693 O O . GLY A 1 344 ? 11.973 -5.072 9.185 1.00 77.25 344 GLY A O 1
ATOM 2694 N N . SER A 1 345 ? 11.156 -4.048 7.358 1.00 80.25 345 SER A N 1
ATOM 2695 C CA . SER A 1 345 ? 10.349 -3.055 8.086 1.00 80.25 345 SER A CA 1
ATOM 2696 C C . SER A 1 345 ? 8.850 -3.320 7.915 1.00 80.25 345 SER A C 1
ATOM 2698 O O . SER A 1 345 ? 8.398 -3.772 6.871 1.00 80.25 345 SER A O 1
ATOM 2700 N N . GLU A 1 346 ? 8.055 -3.039 8.948 1.00 86.12 346 GLU A N 1
ATOM 2701 C CA . GLU A 1 346 ? 6.582 -3.081 8.886 1.00 86.12 346 GLU A CA 1
ATOM 2702 C C . GLU A 1 346 ? 5.965 -1.711 9.233 1.00 86.12 346 GLU A C 1
ATOM 2704 O O . GLU A 1 346 ? 4.831 -1.615 9.706 1.00 86.12 346 GLU A O 1
ATOM 2709 N N . TYR A 1 347 ? 6.716 -0.626 9.043 1.00 86.12 347 TYR A N 1
ATOM 2710 C CA . TYR A 1 347 ? 6.323 0.701 9.509 1.00 86.12 347 TYR A CA 1
ATOM 2711 C C . TYR A 1 347 ? 5.040 1.190 8.821 1.00 86.12 347 TYR A C 1
ATOM 2713 O O . TYR A 1 347 ? 4.088 1.587 9.500 1.00 86.12 347 TYR A O 1
ATOM 2721 N N . PHE A 1 348 ? 4.944 1.085 7.489 1.00 84.31 348 PHE A N 1
ATOM 2722 C CA . PHE A 1 348 ? 3.749 1.540 6.764 1.00 84.31 348 PHE A CA 1
ATOM 2723 C C . PHE A 1 348 ? 2.528 0.659 7.012 1.00 84.31 348 PHE A C 1
ATOM 2725 O O . PHE A 1 348 ? 1.390 1.126 6.908 1.00 84.31 348 PHE A O 1
ATOM 2732 N N . LYS A 1 349 ? 2.725 -0.621 7.337 1.00 86.31 349 LYS A N 1
ATOM 2733 C CA . LYS A 1 349 ? 1.638 -1.511 7.767 1.00 86.31 349 LYS A CA 1
ATOM 2734 C C . LYS A 1 349 ? 0.991 -0.989 9.055 1.00 86.31 349 LYS A C 1
ATOM 2736 O O . LYS A 1 349 ? -0.226 -0.798 9.080 1.00 86.31 349 LYS A O 1
ATOM 2741 N N . TYR A 1 350 ? 1.790 -0.677 10.079 1.00 89.06 350 TYR A N 1
ATOM 2742 C CA . TYR A 1 350 ? 1.276 -0.126 11.338 1.00 89.06 350 TYR A CA 1
ATOM 2743 C C . TYR A 1 350 ? 0.738 1.302 11.186 1.00 89.06 350 TYR A C 1
ATOM 2745 O O . TYR A 1 350 ? -0.307 1.621 11.756 1.00 89.06 350 TYR A O 1
ATOM 2753 N N . LEU A 1 351 ? 1.384 2.149 10.376 1.00 85.94 351 LEU A N 1
ATOM 2754 C CA . LEU A 1 351 ? 0.916 3.515 10.122 1.00 85.94 351 LEU A CA 1
ATOM 2755 C C . LEU A 1 351 ? -0.471 3.526 9.460 1.00 85.94 351 LEU A C 1
ATOM 2757 O O . LEU A 1 351 ? -1.365 4.244 9.911 1.00 85.94 351 LEU A O 1
ATOM 2761 N N . ARG A 1 352 ? -0.694 2.667 8.454 1.00 87.12 352 ARG A N 1
ATOM 2762 C CA . ARG A 1 352 ? -2.013 2.487 7.823 1.00 87.12 352 ARG A CA 1
ATOM 2763 C C . ARG A 1 352 ? -3.060 2.011 8.822 1.00 87.12 352 ARG A C 1
ATOM 2765 O O . ARG A 1 352 ? -4.164 2.550 8.856 1.00 87.12 352 ARG A O 1
ATOM 2772 N N . GLN A 1 353 ? -2.711 1.045 9.669 1.00 88.94 353 GLN A N 1
ATOM 2773 C CA . GLN A 1 353 ? -3.622 0.535 10.693 1.00 88.94 353 GLN A CA 1
ATOM 2774 C C . GLN A 1 353 ? -4.001 1.615 11.722 1.00 88.94 353 GLN A C 1
ATOM 2776 O O . GLN A 1 353 ? -5.161 1.693 12.133 1.00 88.94 353 GLN A O 1
ATOM 2781 N N . LYS A 1 354 ? -3.052 2.480 12.103 1.00 89.75 354 LYS A N 1
ATOM 2782 C CA . LYS A 1 354 ? -3.285 3.628 12.991 1.00 89.75 354 LYS A CA 1
ATOM 2783 C C . LYS A 1 354 ? -4.181 4.686 12.341 1.00 89.75 354 LYS A C 1
ATOM 2785 O O . LYS A 1 354 ? -5.120 5.148 12.978 1.00 89.75 354 LYS A O 1
ATOM 2790 N N . ALA A 1 355 ? -3.930 5.046 11.083 1.00 85.69 355 ALA A N 1
ATOM 2791 C CA . ALA A 1 355 ? -4.761 6.010 10.361 1.00 85.69 355 ALA A CA 1
ATOM 2792 C C . ALA A 1 355 ? -6.197 5.491 10.167 1.00 85.69 355 ALA A C 1
ATOM 2794 O O . ALA A 1 355 ? -7.161 6.216 10.404 1.00 85.69 355 ALA A O 1
ATOM 2795 N N . HIS A 1 356 ? -6.347 4.210 9.815 1.00 85.69 356 HIS A N 1
ATOM 2796 C CA . HIS A 1 356 ? -7.650 3.566 9.652 1.00 85.69 356 HIS A CA 1
ATOM 2797 C C . HIS A 1 356 ? -8.438 3.506 10.969 1.00 85.69 356 HIS A C 1
ATOM 2799 O O . HIS A 1 356 ? -9.626 3.828 11.000 1.00 85.69 356 HIS A O 1
ATOM 2805 N N . SER A 1 357 ? -7.788 3.135 12.079 1.00 90.25 357 SER A N 1
ATOM 2806 C CA . SER A 1 357 ? -8.448 3.117 13.390 1.00 90.25 357 SER A CA 1
ATOM 2807 C C . SER A 1 357 ? -8.813 4.522 13.874 1.00 90.25 357 SER A C 1
ATOM 2809 O O . SER A 1 357 ? -9.902 4.707 14.416 1.00 90.25 357 SER A O 1
ATOM 2811 N N . ALA A 1 358 ? -7.962 5.520 13.619 1.00 90.06 358 ALA A N 1
ATOM 2812 C CA . ALA A 1 358 ? -8.252 6.919 13.919 1.00 90.06 358 ALA A CA 1
ATOM 2813 C C . ALA A 1 358 ? -9.474 7.432 13.142 1.00 90.06 358 ALA A C 1
ATOM 2815 O O . ALA A 1 358 ? -10.363 8.021 13.751 1.00 90.06 358 ALA A O 1
ATOM 2816 N N . ALA A 1 359 ? -9.569 7.145 11.838 1.00 90.25 359 ALA A N 1
ATOM 2817 C CA . ALA A 1 359 ? -10.720 7.526 11.019 1.00 90.25 359 ALA A CA 1
ATOM 2818 C C . ALA A 1 359 ? -12.024 6.886 11.524 1.00 90.25 359 ALA A C 1
ATOM 2820 O O . ALA A 1 359 ? -13.021 7.582 11.696 1.00 90.25 359 ALA A O 1
ATOM 2821 N N . ILE A 1 360 ? -12.004 5.586 11.849 1.00 93.00 360 ILE A N 1
ATOM 2822 C CA . ILE A 1 360 ? -13.165 4.894 12.432 1.00 93.00 360 ILE A CA 1
ATOM 2823 C C . ILE A 1 360 ? -13.583 5.535 13.754 1.00 93.00 360 ILE A C 1
ATOM 2825 O O . ILE A 1 360 ? -14.772 5.729 13.999 1.00 93.00 360 ILE A O 1
ATOM 2829 N N . ASN A 1 361 ? -12.621 5.835 14.624 1.00 91.75 361 ASN A N 1
ATOM 2830 C CA . ASN A 1 361 ? -12.918 6.439 15.916 1.00 91.75 361 ASN A CA 1
ATOM 2831 C C . ASN A 1 361 ? -13.479 7.852 15.754 1.00 91.75 361 ASN A C 1
ATOM 2833 O O . ASN A 1 361 ? -14.450 8.175 16.430 1.00 91.75 361 ASN A O 1
ATOM 2837 N N . GLN A 1 362 ? -12.944 8.649 14.827 1.00 93.56 362 GLN A N 1
ATOM 2838 C CA . GLN A 1 362 ? -13.486 9.970 14.526 1.00 93.56 362 GLN A CA 1
ATOM 2839 C C . GLN A 1 362 ? -14.925 9.872 14.013 1.00 93.56 362 GLN A C 1
ATOM 2841 O O . GLN A 1 362 ? -15.807 10.518 14.563 1.00 93.56 362 GLN A O 1
ATOM 2846 N N . SER A 1 363 ? -15.206 8.976 13.061 1.00 91.81 363 SER A N 1
ATOM 2847 C CA . SER A 1 363 ? -16.576 8.763 12.580 1.00 91.81 363 SER A CA 1
ATOM 2848 C C . SER A 1 363 ? -17.526 8.307 13.690 1.00 91.81 363 SER A C 1
ATOM 2850 O O . SER A 1 363 ? -18.679 8.722 13.715 1.00 91.81 363 SER A O 1
ATOM 2852 N N . LYS A 1 364 ? -17.064 7.478 14.635 1.00 93.19 364 LYS A N 1
ATOM 2853 C CA . LYS A 1 364 ? -17.869 7.085 15.804 1.00 93.19 364 LYS A CA 1
ATOM 2854 C C . LYS A 1 364 ? -18.178 8.269 16.717 1.00 93.19 364 LYS A C 1
ATOM 2856 O O . LYS A 1 364 ? -19.291 8.344 17.228 1.00 93.19 364 LYS A O 1
ATOM 2861 N N . VAL A 1 365 ? -17.214 9.166 16.926 1.00 93.12 365 VAL A N 1
ATOM 2862 C CA . VAL A 1 365 ? -17.412 10.395 17.706 1.00 93.12 365 VAL A CA 1
ATOM 2863 C C . VAL A 1 365 ? -18.412 11.311 17.003 1.00 93.12 365 VAL A C 1
ATOM 2865 O O . VAL A 1 365 ? -19.361 11.751 17.644 1.00 93.12 365 VAL A O 1
ATOM 2868 N N . ASP A 1 366 ? -18.265 11.515 15.694 1.00 94.69 366 ASP A N 1
ATOM 2869 C CA . ASP A 1 366 ? -19.156 12.377 14.912 1.00 94.69 366 ASP A CA 1
ATOM 2870 C C . ASP A 1 366 ? -20.599 11.834 14.905 1.00 94.69 366 ASP A C 1
ATOM 2872 O O . ASP A 1 366 ? -21.548 12.588 15.117 1.00 94.69 366 ASP A O 1
ATOM 2876 N N . VAL A 1 367 ? -20.781 10.516 14.734 1.00 93.31 367 VAL A N 1
ATOM 2877 C CA . VAL A 1 367 ? -22.103 9.865 14.822 1.00 93.31 367 VAL A CA 1
ATOM 2878 C C . VAL A 1 367 ? -22.693 10.020 16.223 1.00 93.31 367 VAL A C 1
ATOM 2880 O O . VAL A 1 367 ? -23.844 10.428 16.350 1.00 93.31 367 VAL A O 1
ATOM 2883 N N . ALA A 1 368 ? -21.907 9.778 17.275 1.00 91.00 368 ALA A N 1
ATOM 2884 C CA . ALA A 1 368 ? -22.373 9.948 18.649 1.00 91.00 368 ALA A CA 1
ATOM 2885 C C . ALA A 1 368 ? -22.765 11.405 18.959 1.00 91.00 368 ALA A C 1
ATOM 2887 O O . ALA A 1 368 ? -23.738 11.642 19.676 1.00 91.00 368 ALA A O 1
ATOM 2888 N N . GLU A 1 369 ? -22.047 12.389 18.408 1.00 94.12 369 GLU A N 1
ATOM 2889 C CA . GLU A 1 369 ? -22.388 13.807 18.546 1.00 94.12 369 GLU A CA 1
ATOM 2890 C C . GLU A 1 369 ? -23.686 14.155 17.803 1.00 94.12 369 GLU A C 1
ATOM 2892 O O . GLU A 1 369 ? -24.536 14.874 18.338 1.00 94.12 369 GLU A O 1
ATOM 2897 N N . VAL A 1 370 ? -23.868 13.634 16.586 1.00 91.44 370 VAL A N 1
ATOM 2898 C CA . VAL A 1 370 ? -25.097 13.828 15.804 1.00 91.44 370 VAL A CA 1
ATOM 2899 C C . VAL A 1 370 ? -26.295 13.186 16.503 1.00 91.44 370 VAL A C 1
ATOM 2901 O O . VAL A 1 370 ? -27.328 13.842 16.633 1.00 91.44 370 VAL A O 1
ATOM 2904 N N . ASP A 1 371 ? -26.159 11.969 17.025 1.00 91.75 371 ASP A N 1
ATOM 2905 C CA . ASP A 1 371 ? -27.216 11.281 17.775 1.00 91.75 371 ASP A CA 1
ATOM 2906 C C . ASP A 1 371 ? -27.562 12.027 19.073 1.00 91.75 371 ASP A C 1
ATOM 2908 O O . ASP A 1 371 ? -28.737 12.197 19.422 1.00 91.75 371 ASP A O 1
ATOM 2912 N N . ALA A 1 372 ? -26.554 12.554 19.776 1.00 90.19 372 ALA A N 1
ATOM 2913 C CA . ALA A 1 372 ? -26.768 13.396 20.947 1.00 90.19 372 ALA A CA 1
ATOM 2914 C C . ALA A 1 372 ? -27.545 14.675 20.587 1.00 90.19 372 ALA A C 1
ATOM 2916 O O . ALA A 1 372 ? -28.527 15.008 21.252 1.00 90.19 372 ALA A O 1
ATOM 2917 N N . LYS A 1 373 ? -27.181 15.366 19.499 1.00 92.44 373 LYS A N 1
ATOM 2918 C CA . LYS A 1 373 ? -27.925 16.546 19.017 1.00 92.44 373 LYS A CA 1
ATOM 2919 C C . LYS A 1 373 ? -29.339 16.189 18.556 1.00 92.44 373 LYS A C 1
ATOM 2921 O O . LYS A 1 373 ? -30.275 16.929 18.855 1.00 92.44 373 LYS A O 1
ATOM 2926 N N . GLY A 1 374 ? -29.510 15.057 17.876 1.00 92.31 374 GLY A N 1
ATOM 2927 C CA . GLY A 1 374 ? -30.808 14.555 17.429 1.00 92.31 374 GLY A CA 1
ATOM 2928 C C . GLY A 1 374 ? -31.749 14.289 18.602 1.00 92.31 374 GLY A C 1
ATOM 2929 O O . GLY A 1 374 ? -32.862 14.811 18.636 1.00 92.31 374 GLY A O 1
ATOM 2930 N N . THR A 1 375 ? -31.276 13.564 19.618 1.00 91.75 375 THR A N 1
ATOM 2931 C CA . THR A 1 375 ? -32.068 13.258 20.822 1.00 91.75 375 THR A CA 1
ATOM 2932 C C . THR A 1 375 ? -32.402 14.500 21.652 1.00 91.75 375 THR A C 1
ATOM 2934 O O . THR A 1 375 ? -33.512 14.590 22.184 1.00 91.75 375 THR A O 1
ATOM 2937 N N . VAL A 1 376 ? -31.496 15.482 21.741 1.00 90.44 376 VAL A N 1
ATOM 2938 C CA . VAL A 1 376 ? -31.779 16.781 22.376 1.00 90.44 376 VAL A CA 1
ATOM 2939 C C . VAL A 1 376 ? -32.856 17.537 21.596 1.00 90.44 376 VAL A C 1
ATOM 2941 O O . VAL A 1 376 ? -33.858 17.929 22.191 1.00 90.44 376 VAL A O 1
ATOM 2944 N N . GLY A 1 377 ? -32.728 17.649 20.270 1.00 90.81 377 GLY A N 1
ATOM 2945 C CA . GLY A 1 377 ? -33.723 18.321 19.429 1.00 90.81 377 GLY A CA 1
ATOM 2946 C C . GLY A 1 377 ? -35.104 17.653 19.464 1.00 90.81 377 GLY A C 1
ATOM 2947 O O . GLY A 1 377 ? -36.131 18.335 19.469 1.00 90.81 377 GLY A O 1
ATOM 2948 N N . GLU A 1 378 ? -35.161 16.321 19.545 1.00 90.06 378 GLU A N 1
ATOM 2949 C CA . GLU A 1 378 ? -36.416 15.588 19.743 1.00 90.06 378 GLU A CA 1
ATOM 2950 C C . GLU A 1 378 ? -37.059 15.881 21.100 1.00 90.06 378 GLU A C 1
ATOM 2952 O O . GLU A 1 378 ? -38.270 16.109 21.173 1.00 90.06 378 GLU A O 1
ATOM 2957 N N . ARG A 1 379 ? -36.270 15.877 22.182 1.00 84.19 379 ARG A N 1
ATOM 2958 C CA . ARG A 1 379 ? -36.778 16.170 23.529 1.00 84.19 379 ARG A CA 1
ATOM 2959 C C . ARG A 1 379 ? -37.245 17.613 23.660 1.00 84.19 379 ARG A C 1
ATOM 2961 O O . ARG A 1 379 ? -38.298 17.835 24.247 1.00 84.19 379 ARG A O 1
ATOM 2968 N N . GLU A 1 380 ? -36.528 18.570 23.078 1.00 88.44 380 GLU A N 1
ATOM 2969 C CA . GLU A 1 380 ? -36.938 19.977 23.059 1.00 88.44 380 GLU A CA 1
ATOM 2970 C C . GLU A 1 380 ? -38.267 20.168 22.323 1.00 88.44 380 GLU A C 1
ATOM 2972 O O . GLU A 1 380 ? -39.164 20.844 22.832 1.00 88.44 380 GLU A O 1
ATOM 2977 N N . ARG A 1 381 ? -38.449 19.516 21.164 1.00 81.88 381 ARG A N 1
ATOM 2978 C CA . ARG A 1 381 ? -39.729 19.569 20.443 1.00 81.88 381 ARG A CA 1
ATOM 2979 C C . ARG A 1 381 ? -40.865 18.919 21.225 1.00 81.88 381 ARG A C 1
ATOM 2981 O O . ARG A 1 381 ? -41.939 19.511 21.287 1.00 81.88 381 ARG A O 1
ATOM 2988 N N . L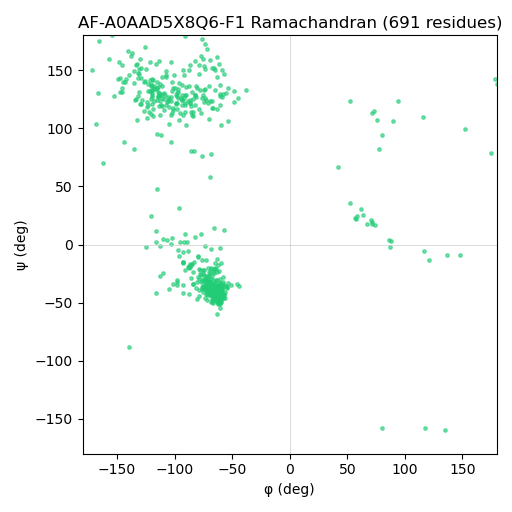YS A 1 382 ? -40.634 17.765 21.863 1.00 85.81 382 LYS A N 1
ATOM 2989 C CA . LYS A 1 382 ? -41.633 17.118 22.733 1.00 85.81 382 LYS A CA 1
ATOM 2990 C C . LYS A 1 382 ? -42.022 18.013 23.911 1.00 85.81 382 LYS A C 1
ATOM 2992 O O . LYS A 1 382 ? -43.210 18.236 24.130 1.00 85.81 382 LYS A O 1
ATOM 2997 N N . LEU A 1 383 ? -41.042 18.606 24.593 1.00 84.75 383 LEU A N 1
ATOM 2998 C CA . LEU A 1 383 ? -41.278 19.516 25.714 1.00 84.75 383 LEU A CA 1
ATOM 2999 C C . LEU A 1 383 ? -42.098 20.744 25.287 1.00 84.75 383 LEU A C 1
ATOM 3001 O O . LEU A 1 383 ? -43.053 21.113 25.966 1.00 84.75 383 LEU A O 1
ATOM 3005 N N . ALA A 1 384 ? -41.782 21.348 24.137 1.00 85.94 384 ALA A N 1
ATOM 3006 C CA . ALA A 1 384 ? -42.548 22.472 23.600 1.00 85.94 384 ALA A CA 1
ATOM 3007 C C . ALA A 1 384 ? -43.989 22.071 23.226 1.00 85.94 384 ALA A C 1
ATOM 3009 O O . ALA A 1 384 ? -44.937 22.818 23.495 1.00 85.94 384 ALA A O 1
ATOM 3010 N N . THR A 1 385 ? -44.186 20.882 22.644 1.00 82.00 385 THR A N 1
ATOM 3011 C CA . THR A 1 385 ? -45.537 20.371 22.357 1.00 82.00 385 THR A CA 1
ATOM 3012 C C . THR A 1 385 ? -46.329 20.093 23.631 1.00 82.00 385 THR A C 1
ATOM 3014 O O . THR A 1 385 ? -47.487 20.476 23.717 1.00 82.00 385 THR A O 1
ATOM 3017 N N . GLU A 1 386 ? -45.713 19.520 24.663 1.00 84.38 386 GLU A N 1
ATOM 3018 C CA . GLU A 1 386 ? -46.385 19.259 25.939 1.00 84.38 386 GLU A CA 1
ATOM 3019 C C . GLU A 1 386 ? -46.752 20.556 26.666 1.00 84.38 386 GLU A C 1
ATOM 3021 O O . GLU A 1 386 ? -47.863 20.678 27.173 1.00 84.38 386 GLU A O 1
ATOM 3026 N N . GLN A 1 387 ? -45.873 21.564 26.663 1.00 84.12 387 GLN A N 1
ATOM 3027 C CA . GLN A 1 387 ? -46.171 22.875 27.251 1.00 84.12 387 GLN A CA 1
ATOM 3028 C C . GLN A 1 387 ? -47.315 23.592 26.528 1.00 84.12 387 GLN A C 1
ATOM 3030 O O . GLN A 1 387 ? -48.170 24.206 27.170 1.00 84.12 387 GLN A O 1
ATOM 3035 N N . THR A 1 388 ? -47.351 23.522 25.195 1.00 81.44 388 THR A N 1
ATOM 3036 C CA . THR A 1 388 ? -48.440 24.124 24.413 1.00 81.44 388 THR A CA 1
ATOM 3037 C C . THR A 1 388 ? -49.760 23.386 24.618 1.00 81.44 388 THR A C 1
ATOM 3039 O O . THR A 1 388 ? -50.777 24.052 24.802 1.00 81.44 388 THR A O 1
ATOM 3042 N N . VAL A 1 389 ? -49.746 22.050 24.679 1.00 85.12 389 VAL A N 1
ATOM 3043 C CA . VAL A 1 389 ? -50.925 21.234 25.013 1.00 85.12 389 VAL A CA 1
ATOM 3044 C C . VAL A 1 389 ? -51.413 21.536 26.427 1.00 85.12 389 VAL A C 1
ATOM 3046 O O . VAL A 1 389 ? -52.574 21.884 26.591 1.00 85.12 389 VAL A O 1
ATOM 3049 N N . ALA A 1 390 ? -50.535 21.535 27.434 1.00 86.06 390 ALA A N 1
ATOM 3050 C CA . ALA A 1 390 ? -50.909 21.845 28.814 1.00 86.06 390 ALA A CA 1
ATOM 3051 C C . ALA A 1 390 ? -51.500 23.260 28.960 1.00 86.06 390 ALA A C 1
ATOM 3053 O O . ALA A 1 390 ? -52.455 23.459 29.713 1.00 86.06 390 ALA A O 1
ATOM 3054 N N . ARG A 1 391 ? -50.974 24.246 28.216 1.00 88.50 391 ARG A N 1
ATOM 3055 C CA . ARG A 1 391 ? -51.543 25.602 28.175 1.00 88.50 391 ARG A CA 1
ATOM 3056 C C . ARG A 1 391 ? -52.939 25.612 27.548 1.00 88.50 391 ARG A C 1
ATOM 3058 O O . ARG A 1 391 ? -53.845 26.211 28.121 1.00 88.50 391 ARG A O 1
ATOM 3065 N N . LEU A 1 392 ? -53.120 24.945 26.406 1.00 82.12 392 LEU A N 1
ATOM 3066 C CA . LEU A 1 392 ? -54.423 24.838 25.739 1.00 82.12 392 LEU A CA 1
ATOM 3067 C C . LEU A 1 392 ? -55.439 24.076 26.602 1.00 82.12 392 LEU A C 1
ATOM 3069 O O . LEU A 1 392 ? -56.595 24.480 26.695 1.00 82.12 392 LEU A O 1
ATOM 3073 N N . ASP A 1 393 ? -55.019 23.023 27.296 1.00 82.69 393 ASP A N 1
ATOM 3074 C CA . ASP A 1 393 ? -55.871 22.262 28.209 1.00 82.69 393 ASP A CA 1
ATOM 3075 C C . ASP A 1 393 ? -56.290 23.103 29.422 1.00 82.69 393 ASP A C 1
ATOM 3077 O O . ASP A 1 393 ? -57.460 23.093 29.806 1.00 82.69 393 ASP A O 1
ATOM 3081 N N . ALA A 1 394 ? -55.384 23.910 29.984 1.00 86.50 394 ALA A N 1
ATOM 3082 C CA . ALA A 1 394 ? -55.723 24.850 31.050 1.00 86.50 394 ALA A CA 1
ATOM 3083 C C . ALA A 1 394 ? -56.731 25.920 30.583 1.00 86.50 394 ALA A C 1
ATOM 3085 O O . ALA A 1 394 ? -57.705 26.199 31.289 1.00 86.50 394 ALA A O 1
ATOM 3086 N N . GLU A 1 395 ? -56.548 26.482 29.383 1.00 84.62 395 GLU A N 1
ATOM 3087 C CA . GLU A 1 395 ? -57.481 27.446 28.781 1.00 84.62 395 GLU A CA 1
ATOM 3088 C C . GLU A 1 395 ? -58.850 26.813 28.480 1.00 84.62 395 GLU A C 1
ATOM 3090 O O . GLU A 1 395 ? -59.891 27.390 28.808 1.00 84.62 395 GLU A O 1
ATOM 3095 N N . THR A 1 396 ? -58.879 25.601 27.916 1.00 79.31 396 THR A N 1
ATOM 3096 C CA . THR A 1 396 ? -60.133 24.888 27.626 1.00 79.31 396 THR A CA 1
ATOM 3097 C C . THR A 1 396 ? -60.865 24.492 28.905 1.00 79.31 396 THR A C 1
ATOM 3099 O O . THR A 1 396 ? -62.092 24.587 28.955 1.00 79.31 396 THR A O 1
ATOM 3102 N N . GLN A 1 397 ? -60.148 24.109 29.964 1.00 76.50 397 GLN A N 1
ATOM 3103 C CA . GLN A 1 397 ? -60.749 23.799 31.257 1.00 76.50 397 GLN A CA 1
ATOM 3104 C C . GLN A 1 397 ? -61.301 25.056 31.935 1.00 76.50 397 GLN A C 1
ATOM 3106 O O . GLN A 1 397 ? -62.405 25.018 32.476 1.00 76.50 397 GLN A O 1
ATOM 3111 N N . ALA A 1 398 ? -60.600 26.190 31.853 1.00 84.25 398 ALA A N 1
ATOM 3112 C CA . ALA A 1 398 ? -61.122 27.470 32.327 1.00 84.25 398 ALA A CA 1
ATOM 3113 C C . ALA A 1 398 ? -62.403 27.871 31.572 1.00 84.25 398 ALA A C 1
ATOM 3115 O O . ALA A 1 398 ? -63.399 28.234 32.201 1.00 84.25 398 ALA A O 1
ATOM 3116 N N . ALA A 1 399 ? -62.431 27.720 30.244 1.00 79.88 399 ALA A N 1
ATOM 3117 C CA . ALA A 1 399 ? -63.622 27.981 29.435 1.00 79.88 399 ALA A CA 1
ATOM 3118 C C . ALA A 1 399 ? -64.793 27.037 29.782 1.00 79.88 399 ALA A C 1
ATOM 3120 O O . ALA A 1 399 ? -65.931 27.491 29.933 1.00 79.88 399 ALA A O 1
ATOM 3121 N N . LYS A 1 400 ? -64.521 25.739 29.984 1.00 77.56 400 LYS A N 1
ATOM 3122 C CA . LYS A 1 400 ? -65.515 24.754 30.452 1.00 77.56 400 LYS A CA 1
ATOM 3123 C C . LYS A 1 400 ? -66.042 25.094 31.843 1.00 77.56 400 LYS A C 1
ATOM 3125 O O . LYS A 1 400 ? -67.241 24.968 32.081 1.00 77.56 400 LYS A O 1
ATOM 3130 N N . ASN A 1 401 ? -65.192 25.564 32.751 1.00 76.50 401 ASN A N 1
ATOM 3131 C CA . ASN A 1 401 ? -65.606 25.982 34.091 1.00 76.50 401 ASN A CA 1
ATOM 3132 C C . ASN A 1 401 ? -66.550 27.194 34.035 1.00 76.50 401 ASN A C 1
ATOM 3134 O O . ASN A 1 401 ? -67.561 27.219 34.731 1.00 76.50 401 ASN A O 1
ATOM 3138 N N . VAL A 1 402 ? -66.285 28.163 33.155 1.00 83.38 402 VAL A N 1
ATOM 3139 C CA . VAL A 1 402 ? -67.183 29.311 32.947 1.00 83.38 402 VAL A CA 1
ATOM 3140 C C . VAL A 1 402 ? -68.526 28.871 32.348 1.00 83.38 402 VAL A C 1
ATOM 3142 O O . VAL A 1 402 ? -69.580 29.294 32.828 1.00 83.38 402 VAL A O 1
ATOM 3145 N N . GLN A 1 403 ? -68.521 27.983 31.345 1.00 71.94 403 GLN A N 1
ATOM 3146 C CA . GLN A 1 403 ? -69.758 27.448 30.757 1.00 71.94 403 GLN A CA 1
ATOM 3147 C C . GLN A 1 403 ? -70.571 26.623 31.757 1.00 71.94 403 GLN A C 1
ATOM 3149 O O . GLN A 1 403 ? -71.774 26.833 31.893 1.00 71.94 403 GLN A O 1
ATOM 3154 N N . THR A 1 404 ? -69.932 25.713 32.491 1.00 74.25 404 THR A N 1
ATOM 3155 C CA . THR A 1 404 ? -70.603 24.903 33.519 1.00 74.25 404 THR A CA 1
ATOM 3156 C C . THR A 1 404 ? -71.153 25.777 34.640 1.00 74.25 404 THR A C 1
ATOM 3158 O O . THR A 1 404 ? -72.283 25.561 35.066 1.00 74.25 404 THR A O 1
ATOM 3161 N N . GLN A 1 405 ? -70.445 26.833 35.050 1.00 74.56 405 GLN A N 1
ATOM 3162 C CA . GLN A 1 405 ? -70.970 27.807 36.006 1.00 74.56 405 GLN A CA 1
ATOM 3163 C C . GLN A 1 405 ? -72.223 28.529 35.474 1.00 74.56 405 GLN A C 1
ATOM 3165 O O . GLN A 1 405 ? -73.165 28.753 36.236 1.00 74.56 405 GLN A O 1
ATOM 3170 N N . ALA A 1 406 ? -72.274 28.874 34.184 1.00 76.56 406 ALA A N 1
ATOM 3171 C CA . ALA A 1 406 ? -73.458 29.474 33.561 1.00 76.56 406 ALA A CA 1
ATOM 3172 C C . ALA A 1 406 ? -74.640 28.487 33.461 1.00 76.56 406 ALA A C 1
ATOM 3174 O O . ALA A 1 406 ? -75.784 28.861 33.735 1.00 76.56 406 ALA A O 1
ATOM 3175 N N . VAL A 1 407 ? -74.368 27.217 33.141 1.00 74.44 407 VAL A N 1
ATOM 3176 C CA . VAL A 1 407 ? -75.378 26.145 33.096 1.00 74.44 407 VAL A CA 1
ATOM 3177 C C . VAL A 1 407 ? -75.932 25.858 34.489 1.00 74.44 407 VAL A C 1
ATOM 3179 O O . VAL A 1 407 ? -77.145 25.823 34.653 1.00 74.44 407 VAL A O 1
ATOM 3182 N N . VAL A 1 408 ? -75.079 25.739 35.512 1.00 72.88 408 VAL A N 1
ATOM 3183 C CA . VAL A 1 408 ? -75.508 25.507 36.903 1.00 72.88 408 VAL A CA 1
ATOM 3184 C C . VAL A 1 408 ? -76.352 26.672 37.421 1.00 72.88 408 VAL A C 1
ATOM 3186 O O . VAL A 1 408 ? -77.371 26.440 38.063 1.00 72.88 408 VAL A O 1
ATOM 3189 N N . LYS A 1 409 ? -75.995 27.924 37.099 1.00 78.94 409 LYS A N 1
ATOM 3190 C CA . LYS A 1 409 ? -76.828 29.093 37.436 1.00 78.94 409 LYS A CA 1
ATOM 3191 C C . LYS A 1 409 ? -78.201 29.044 36.759 1.00 78.94 409 LYS A C 1
ATOM 3193 O O . LYS A 1 409 ? -79.200 29.366 37.395 1.00 78.94 409 LYS A O 1
ATOM 3198 N N . SER A 1 410 ? -78.254 28.619 35.498 1.00 67.19 410 SER A N 1
ATOM 3199 C CA . SER A 1 410 ? -79.508 28.491 34.742 1.00 67.19 410 SER A CA 1
ATOM 3200 C C . SER A 1 410 ? -80.374 27.342 35.271 1.00 67.19 410 SER A C 1
ATOM 3202 O O . SER A 1 410 ? -81.580 27.503 35.440 1.00 67.19 410 SER A O 1
ATOM 3204 N N . GLN A 1 411 ? -79.756 26.209 35.611 1.00 74.50 411 GLN A N 1
ATOM 3205 C CA . GLN A 1 411 ? -80.441 25.045 36.166 1.00 74.50 411 GLN A CA 1
ATOM 3206 C C . GLN A 1 411 ? -80.965 25.313 37.579 1.00 74.50 411 GLN A C 1
ATOM 3208 O O . GLN A 1 411 ? -82.112 24.999 37.861 1.00 74.50 411 GLN A O 1
ATOM 3213 N N . ALA A 1 412 ? -80.190 25.983 38.439 1.00 77.56 412 ALA A N 1
ATOM 3214 C CA . ALA A 1 412 ? -80.647 26.375 39.772 1.00 77.56 412 ALA A CA 1
ATOM 3215 C C . ALA A 1 412 ? -81.884 27.291 39.715 1.00 77.56 412 ALA A C 1
ATOM 3217 O O . ALA A 1 412 ? -82.787 27.161 40.539 1.00 77.56 412 ALA A O 1
ATOM 3218 N N . ALA A 1 413 ? -81.965 28.183 38.722 1.00 75.88 413 ALA A N 1
ATOM 3219 C CA . ALA A 1 413 ? -83.153 29.008 38.505 1.00 75.88 413 ALA A CA 1
ATOM 3220 C C . ALA A 1 413 ? -84.376 28.171 38.079 1.00 75.88 413 ALA A C 1
ATOM 3222 O O . ALA A 1 413 ? -85.481 28.403 38.572 1.00 75.88 413 ALA A O 1
ATOM 3223 N N . LEU A 1 414 ? -84.181 27.173 37.209 1.00 70.06 414 LEU A N 1
ATOM 3224 C CA . LEU A 1 414 ? -85.238 26.235 36.811 1.00 70.06 414 LEU A CA 1
ATOM 3225 C C . LEU A 1 414 ? -85.676 25.330 37.968 1.00 70.06 414 LEU A C 1
ATOM 3227 O O . LEU A 1 414 ? -86.866 25.075 38.127 1.00 70.06 414 LEU A O 1
ATOM 3231 N N . ASP A 1 415 ? -84.746 24.874 38.801 1.00 71.69 415 ASP A N 1
ATOM 3232 C CA . ASP A 1 415 ? -85.030 23.984 39.925 1.00 71.69 415 ASP A CA 1
ATOM 3233 C C . ASP A 1 415 ? -85.805 24.697 41.038 1.00 71.69 415 ASP A C 1
ATOM 3235 O O . ASP A 1 415 ? -86.698 24.091 41.622 1.00 71.69 415 ASP A O 1
ATOM 3239 N N . VAL A 1 416 ? -85.558 25.989 41.290 1.00 78.62 416 VAL A N 1
ATOM 3240 C CA . VAL A 1 416 ? -86.389 26.797 42.206 1.00 78.62 416 VAL A CA 1
ATOM 3241 C C . VAL A 1 416 ? -87.828 26.901 41.692 1.00 78.62 416 VAL A C 1
ATOM 3243 O O . VAL A 1 416 ? -88.776 26.714 42.457 1.00 78.62 416 VAL A O 1
ATOM 3246 N N . LEU A 1 417 ? -88.001 27.137 40.389 1.00 70.62 417 LEU A N 1
ATOM 3247 C CA . LEU A 1 417 ? -89.319 27.206 39.755 1.00 70.62 417 LEU A CA 1
ATOM 3248 C C . LEU A 1 417 ? -90.045 25.848 39.812 1.00 70.62 417 LEU A C 1
ATOM 3250 O O . LEU A 1 417 ? -91.225 25.767 40.160 1.00 70.62 417 LEU A O 1
ATOM 3254 N N . ASN A 1 418 ? -89.323 24.765 39.522 1.00 70.19 418 ASN A N 1
ATOM 3255 C CA . ASN A 1 418 ? -89.848 23.404 39.552 1.00 70.19 418 ASN A CA 1
ATOM 3256 C C . ASN A 1 418 ? -90.131 22.918 40.977 1.00 70.19 418 ASN A C 1
ATOM 3258 O O . ASN A 1 418 ? -91.104 22.198 41.184 1.00 70.19 418 ASN A O 1
ATOM 3262 N N . ALA A 1 419 ? -89.323 23.297 41.969 1.00 69.94 419 ALA A N 1
ATOM 3263 C CA . ALA A 1 419 ? -89.544 22.959 43.373 1.00 69.94 419 ALA A CA 1
ATOM 3264 C C . ALA A 1 419 ? -90.835 23.592 43.902 1.00 69.94 419 ALA A C 1
ATOM 3266 O O . ALA A 1 419 ? -91.590 22.924 44.607 1.00 69.94 419 ALA A O 1
ATOM 3267 N N . GLU A 1 420 ? -91.143 24.827 43.501 1.00 70.88 420 GLU A N 1
ATOM 3268 C CA . GLU A 1 420 ? -92.401 25.477 43.872 1.00 70.88 420 GLU A CA 1
ATOM 3269 C C . GLU A 1 420 ? -93.617 24.783 43.233 1.00 70.88 420 GLU A C 1
ATOM 3271 O O . GLU A 1 420 ? -94.638 24.575 43.891 1.00 70.88 420 GLU A O 1
ATOM 3276 N N . CYS A 1 421 ? -93.482 24.316 41.989 1.00 64.19 421 CYS A N 1
ATOM 3277 C CA . CYS A 1 421 ? -94.516 23.535 41.308 1.00 64.19 421 CYS A CA 1
ATOM 3278 C C . CYS A 1 421 ? -94.687 22.130 41.934 1.00 64.19 421 CYS A C 1
ATOM 3280 O O . CYS A 1 421 ? -95.798 21.676 42.217 1.00 64.19 421 CYS A O 1
ATOM 3282 N N . ASN A 1 422 ? -93.577 21.459 42.249 1.00 61.12 422 ASN A N 1
ATOM 3283 C CA . ASN A 1 422 ? -93.560 20.119 42.837 1.00 61.12 422 ASN A CA 1
ATOM 3284 C C . ASN A 1 422 ? -94.000 20.093 44.301 1.00 61.12 422 ASN A C 1
ATOM 3286 O O . ASN A 1 422 ? -94.577 19.096 44.731 1.00 61.12 422 ASN A O 1
ATOM 3290 N N . ARG A 1 423 ? -93.798 21.169 45.068 1.00 60.88 423 ARG A N 1
ATOM 3291 C CA . ARG A 1 423 ? -94.305 21.301 46.444 1.00 60.88 423 ARG A CA 1
ATOM 3292 C C . ARG A 1 423 ? -95.823 21.108 46.508 1.00 60.88 423 ARG A C 1
ATOM 3294 O O . ARG A 1 423 ? -96.323 20.490 47.446 1.00 60.88 423 ARG A O 1
ATOM 3301 N N . GLN A 1 424 ? -96.547 21.566 45.488 1.00 55.94 424 GLN A N 1
ATOM 3302 C CA . GLN A 1 424 ? -98.000 21.402 45.392 1.00 55.94 424 GLN A CA 1
ATOM 3303 C C . GLN A 1 424 ? -98.399 19.960 45.042 1.00 55.94 424 GLN A C 1
ATOM 3305 O O . GLN A 1 424 ? -99.369 19.430 45.577 1.00 55.94 424 GLN A O 1
ATOM 3310 N N . VAL A 1 425 ? -97.604 19.286 44.208 1.00 54.66 425 VAL A N 1
ATOM 3311 C CA . VAL A 1 425 ? -97.835 17.890 43.802 1.00 54.66 425 VAL A CA 1
ATOM 3312 C C . VAL A 1 425 ? -97.421 16.886 44.896 1.00 54.66 425 VAL A C 1
ATOM 3314 O O . VAL A 1 425 ? -98.039 15.831 45.042 1.00 54.66 425 VAL A O 1
ATOM 3317 N N . LEU A 1 426 ? -96.394 17.193 45.696 1.00 55.97 426 LEU A N 1
ATOM 3318 C CA . LEU A 1 426 ? -95.838 16.305 46.727 1.00 55.97 426 LEU A CA 1
ATOM 3319 C C . LEU A 1 426 ? -96.737 16.152 47.955 1.00 55.97 426 LEU A C 1
ATOM 3321 O O . LEU A 1 426 ? -96.792 15.057 48.511 1.00 55.97 426 LEU A O 1
ATOM 3325 N N . LEU A 1 427 ? -97.499 17.181 48.334 1.00 56.66 427 LEU A N 1
ATOM 3326 C CA . LEU A 1 427 ? -98.517 17.048 49.384 1.00 56.66 427 LEU A CA 1
ATOM 3327 C C . LEU A 1 427 ? -99.566 15.978 49.031 1.00 56.66 427 LEU A C 1
ATOM 3329 O O . LEU A 1 427 ? -99.996 15.233 49.907 1.00 56.66 427 LEU A O 1
ATOM 3333 N N . ALA A 1 428 ? -99.913 15.834 47.748 1.00 52.47 428 ALA A N 1
ATOM 3334 C CA . ALA A 1 428 ? -100.878 14.839 47.282 1.00 52.47 428 ALA A CA 1
ATOM 3335 C C . ALA A 1 428 ? -100.306 13.406 47.228 1.00 52.47 428 ALA A C 1
ATOM 3337 O O . ALA A 1 428 ? -101.033 12.441 47.444 1.00 52.47 428 ALA A O 1
ATOM 3338 N N . LYS A 1 429 ? -98.998 13.248 46.976 1.00 54.84 429 LYS A N 1
ATOM 3339 C CA . LYS A 1 429 ? -98.332 11.933 46.857 1.00 54.84 429 LYS A CA 1
ATOM 3340 C C . LYS A 1 429 ? -97.834 11.356 48.190 1.00 54.84 429 LYS A C 1
ATOM 3342 O O . LYS A 1 429 ? -97.620 10.147 48.300 1.00 54.84 429 LYS A O 1
ATOM 3347 N N . LEU A 1 430 ? -97.648 12.188 49.216 1.00 48.12 430 LEU A N 1
ATOM 3348 C CA . LEU A 1 430 ? -97.125 11.765 50.524 1.00 48.12 430 LEU A CA 1
ATOM 3349 C C . LEU A 1 430 ? -98.096 10.819 51.250 1.00 48.12 430 LEU A C 1
ATOM 3351 O O . LEU A 1 430 ? -97.661 9.838 51.852 1.00 48.12 430 LEU A O 1
ATOM 3355 N N . VAL A 1 431 ? -99.401 11.044 51.077 1.00 55.28 431 VAL A N 1
ATOM 3356 C CA . VAL A 1 431 ? -100.482 10.190 51.598 1.00 55.28 431 VAL A CA 1
ATOM 3357 C C . VAL A 1 431 ? -100.416 8.770 51.019 1.00 55.28 431 VAL A C 1
ATOM 3359 O O . VAL A 1 431 ? -100.655 7.810 51.739 1.00 55.28 431 VAL A O 1
ATOM 3362 N N . THR A 1 432 ? -99.997 8.611 49.760 1.00 45.84 432 THR A N 1
ATOM 3363 C CA . THR A 1 432 ? -99.939 7.304 49.080 1.00 45.84 432 THR A CA 1
ATOM 3364 C C . THR A 1 432 ? -98.622 6.538 49.284 1.00 45.84 432 THR A C 1
ATOM 3366 O O . THR A 1 432 ? -98.575 5.329 49.089 1.00 45.84 432 THR A O 1
ATOM 3369 N N . SER A 1 433 ? -97.525 7.201 49.678 1.00 50.25 433 SER A N 1
ATOM 3370 C CA . SER A 1 433 ? -96.192 6.559 49.735 1.00 50.25 433 SER A CA 1
ATOM 3371 C C . SER A 1 433 ? -95.881 5.810 51.039 1.00 50.25 433 SER A C 1
ATOM 3373 O O . SER A 1 433 ? -94.975 4.977 51.066 1.00 50.25 433 SER A O 1
ATOM 3375 N N . ASN A 1 434 ? -96.614 6.075 52.124 1.00 56.00 434 ASN A N 1
ATOM 3376 C CA . ASN A 1 434 ? -96.372 5.404 53.406 1.00 56.00 434 ASN A CA 1
ATOM 3377 C C . ASN A 1 434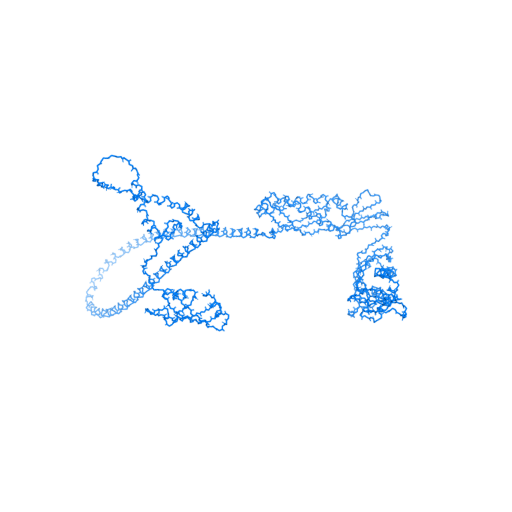 ? -96.745 3.911 53.374 1.00 56.00 434 ASN A C 1
ATOM 3379 O O . ASN A 1 434 ? -96.144 3.120 54.094 1.00 56.00 434 ASN A O 1
ATOM 3383 N N . GLU A 1 435 ? -97.655 3.503 52.489 1.00 53.50 435 GLU A N 1
ATOM 3384 C CA . GLU A 1 435 ? -98.099 2.109 52.349 1.00 53.50 435 GLU A CA 1
ATOM 3385 C C . GLU A 1 435 ? -97.082 1.226 51.606 1.00 53.50 435 GLU A C 1
ATOM 3387 O O . GLU A 1 435 ? -97.007 0.019 51.830 1.00 53.50 435 GLU A O 1
ATOM 3392 N N . VAL A 1 436 ? -96.250 1.826 50.750 1.00 52.44 436 VAL A N 1
ATOM 3393 C CA . VAL A 1 436 ? -95.261 1.096 49.940 1.00 52.44 436 VAL A CA 1
ATOM 3394 C C . VAL A 1 436 ? -94.002 0.765 50.752 1.00 52.44 436 VAL A C 1
ATOM 3396 O O . VAL A 1 436 ? -93.429 -0.312 50.591 1.00 52.44 436 VAL A O 1
ATOM 3399 N N . LYS A 1 437 ? -93.622 1.623 51.707 1.00 52.00 437 LYS A N 1
ATOM 3400 C CA . LYS A 1 437 ? -92.395 1.472 52.515 1.00 52.00 437 LYS A CA 1
ATOM 3401 C C . LYS A 1 437 ? -92.382 0.249 53.438 1.00 52.00 437 LYS A C 1
ATOM 3403 O O . LYS A 1 437 ? -91.309 -0.195 53.828 1.00 52.00 437 LYS A O 1
ATOM 3408 N N . ILE A 1 438 ? -93.543 -0.321 53.765 1.00 55.66 438 ILE A N 1
ATOM 3409 C CA . ILE A 1 438 ? -93.647 -1.530 54.601 1.00 55.66 438 ILE A CA 1
ATOM 3410 C C . ILE A 1 438 ? -93.158 -2.777 53.844 1.00 55.66 438 ILE A C 1
ATOM 3412 O O . ILE A 1 438 ? -92.618 -3.688 54.457 1.00 55.66 438 ILE A O 1
ATOM 3416 N N . LYS A 1 439 ? -93.292 -2.810 52.511 1.00 54.19 439 LYS A N 1
ATOM 3417 C CA . LYS A 1 439 ? -92.929 -3.978 51.686 1.00 54.19 439 LYS A CA 1
ATOM 3418 C C . LYS A 1 439 ? -91.461 -3.996 51.256 1.00 54.19 439 LYS A C 1
ATOM 3420 O O . LYS A 1 439 ? -90.940 -5.031 50.856 1.00 54.19 439 LYS A O 1
ATOM 3425 N N . GLU A 1 440 ? -90.786 -2.855 51.323 1.00 51.38 440 GLU A N 1
ATOM 3426 C CA . GLU A 1 440 ? -89.420 -2.695 50.817 1.00 51.38 440 GLU A CA 1
ATOM 3427 C C . GLU A 1 440 ? -88.351 -3.143 51.832 1.00 51.38 440 GLU A C 1
ATOM 3429 O O . GLU A 1 440 ? -87.258 -3.564 51.453 1.00 51.38 440 GLU A O 1
ATOM 3434 N N . THR A 1 441 ? -88.687 -3.149 53.125 1.00 52.66 441 THR A N 1
ATOM 3435 C CA . THR A 1 441 ? -87.789 -3.557 54.218 1.00 52.66 441 THR A CA 1
ATOM 3436 C C . THR A 1 441 ? -87.598 -5.076 54.317 1.00 52.66 441 THR A C 1
ATOM 3438 O O . THR A 1 441 ? -86.557 -5.533 54.790 1.00 52.66 441 THR A O 1
ATOM 3441 N N . GLU A 1 442 ? -88.550 -5.875 53.829 1.00 57.66 442 GLU A N 1
ATOM 3442 C CA . GLU A 1 442 ? -88.470 -7.344 53.839 1.00 57.66 442 GLU A CA 1
ATOM 3443 C C . GLU A 1 442 ? -87.507 -7.880 52.763 1.00 57.66 442 GLU A C 1
ATOM 3445 O O . GLU A 1 442 ? -86.746 -8.814 53.017 1.00 57.66 442 GLU A O 1
ATOM 3450 N N . LEU A 1 443 ? -87.459 -7.234 51.592 1.00 53.31 443 LEU A N 1
ATOM 3451 C CA . LEU A 1 443 ? -86.622 -7.631 50.450 1.00 53.31 443 LEU A CA 1
ATOM 3452 C C . LEU A 1 443 ? -85.128 -7.309 50.637 1.00 53.31 443 LEU A C 1
ATOM 3454 O O . LEU A 1 443 ? -84.267 -7.991 50.077 1.00 53.31 443 LEU A O 1
ATOM 3458 N N . GLN A 1 444 ? -84.787 -6.302 51.445 1.00 56.41 444 GLN A N 1
ATOM 3459 C CA . GLN A 1 444 ? -83.390 -5.895 51.660 1.00 56.41 444 GLN A CA 1
ATOM 3460 C C . GLN A 1 444 ? -82.591 -6.892 52.520 1.00 56.41 444 GLN A C 1
ATOM 3462 O O . GLN A 1 444 ? -81.385 -7.050 52.322 1.00 56.41 444 GLN A O 1
ATOM 3467 N N . ARG A 1 445 ? -83.254 -7.646 53.405 1.00 60.31 445 ARG A N 1
ATOM 3468 C CA . ARG A 1 445 ? -82.600 -8.571 54.350 1.00 60.31 445 ARG A CA 1
ATOM 3469 C C . ARG A 1 445 ? -81.977 -9.811 53.686 1.00 60.31 445 ARG A C 1
ATOM 3471 O O . ARG A 1 445 ? -81.052 -10.407 54.238 1.00 60.31 445 ARG A O 1
ATOM 3478 N N . GLU A 1 446 ? -82.452 -10.214 52.509 1.00 55.59 446 GLU A N 1
ATOM 3479 C CA . GLU A 1 446 ? -81.953 -11.412 51.812 1.00 55.59 446 GLU A CA 1
ATOM 3480 C C . GLU A 1 446 ? -80.715 -11.147 50.946 1.00 55.59 446 GLU A C 1
ATOM 3482 O O . GLU A 1 446 ? -79.861 -12.023 50.781 1.00 55.59 446 GLU A O 1
ATOM 3487 N N . VAL A 1 447 ? -80.575 -9.926 50.426 1.00 63.97 447 VAL A N 1
ATOM 3488 C CA . VAL A 1 447 ? -79.460 -9.545 49.544 1.00 63.97 447 VAL A CA 1
ATOM 3489 C C . VAL A 1 447 ? -78.146 -9.427 50.323 1.00 63.97 447 VAL A C 1
ATOM 3491 O O . VAL A 1 447 ? -77.078 -9.757 49.803 1.00 63.97 447 VAL A O 1
ATOM 3494 N N . GLU A 1 448 ? -78.211 -9.016 51.588 1.00 61.81 448 GLU A N 1
ATOM 3495 C CA . GLU A 1 448 ? -77.027 -8.815 52.429 1.00 61.81 448 GLU A CA 1
ATOM 3496 C C . GLU A 1 448 ? -76.344 -10.132 52.829 1.00 61.81 448 GLU A C 1
ATOM 3498 O O . GLU A 1 448 ? -75.113 -10.199 52.842 1.00 61.81 448 GLU A O 1
ATOM 3503 N N . LYS A 1 449 ? -77.106 -11.217 53.037 1.00 63.31 449 LYS A N 1
ATOM 3504 C CA . LYS A 1 449 ? -76.538 -12.544 53.348 1.00 63.31 449 LYS A CA 1
ATOM 3505 C C . LYS A 1 449 ? -75.671 -13.100 52.215 1.00 63.31 449 LYS A C 1
ATOM 3507 O O . LYS A 1 449 ? -74.572 -13.580 52.472 1.00 63.31 449 LYS A O 1
ATOM 3512 N N . LYS A 1 450 ? -76.112 -12.973 50.959 1.00 58.91 450 LYS A N 1
ATOM 3513 C CA . LYS A 1 450 ? -75.370 -13.498 49.795 1.00 58.91 450 LYS A CA 1
ATOM 3514 C C . LYS A 1 450 ? -74.095 -12.708 49.479 1.00 58.91 450 LYS A C 1
ATOM 3516 O O . LYS A 1 450 ? -73.145 -13.264 48.937 1.00 58.91 450 LYS A O 1
ATOM 3521 N N . ARG A 1 451 ? -74.042 -11.416 49.823 1.00 59.81 451 ARG A N 1
ATOM 3522 C CA . ARG A 1 451 ? -72.840 -10.583 49.626 1.00 59.81 451 ARG A CA 1
ATOM 3523 C C . ARG A 1 451 ? -71.732 -10.901 50.633 1.00 59.81 451 ARG A C 1
ATOM 3525 O O . ARG A 1 451 ? -70.559 -10.764 50.296 1.00 59.81 451 ARG A O 1
ATOM 3532 N N . ALA A 1 452 ? -72.088 -11.352 51.837 1.00 62.94 452 ALA A N 1
ATOM 3533 C CA . ALA A 1 452 ? -71.119 -11.722 52.866 1.00 62.94 452 ALA A CA 1
ATOM 3534 C C . ALA A 1 452 ? -70.309 -12.982 52.492 1.00 62.94 452 ALA A C 1
ATOM 3536 O O . ALA A 1 452 ? -69.091 -12.988 52.655 1.00 62.94 452 ALA A O 1
ATOM 3537 N N . GLU A 1 453 ? -70.955 -14.001 51.916 1.00 69.69 453 GLU A N 1
ATOM 3538 C CA . GLU A 1 453 ? -70.323 -15.284 51.548 1.00 69.69 453 GLU A CA 1
ATOM 3539 C C . GLU A 1 453 ? -69.315 -15.151 50.389 1.00 69.69 453 GLU A C 1
ATOM 3541 O O . GLU A 1 453 ? -68.238 -15.749 50.405 1.00 69.69 453 GLU A O 1
ATOM 3546 N N . VAL A 1 454 ? -69.605 -14.299 49.401 1.00 71.44 454 VAL A N 1
ATOM 3547 C CA . VAL A 1 454 ? -68.698 -14.053 48.261 1.00 71.44 454 VAL A CA 1
ATOM 3548 C C . VAL A 1 454 ? -67.425 -13.317 48.698 1.00 71.44 454 VAL A C 1
ATOM 3550 O O . VAL A 1 454 ? -66.330 -13.595 48.202 1.00 71.44 454 VAL A O 1
ATOM 3553 N N . ASN A 1 455 ? -67.543 -12.402 49.662 1.00 67.56 455 ASN A N 1
ATOM 3554 C CA . ASN A 1 455 ? -66.403 -11.638 50.163 1.00 67.56 455 ASN A CA 1
ATOM 3555 C C . ASN A 1 455 ? -65.442 -12.506 50.991 1.00 67.56 455 ASN A C 1
ATOM 3557 O O . ASN A 1 455 ? -64.229 -12.304 50.911 1.00 67.56 455 ASN A O 1
ATOM 3561 N N . THR A 1 456 ? -65.946 -13.506 51.727 1.00 67.00 456 THR A N 1
ATOM 3562 C CA . THR A 1 456 ? -65.090 -14.421 52.499 1.00 67.00 456 THR A CA 1
ATOM 3563 C C . THR A 1 456 ? -64.224 -15.319 51.618 1.00 67.00 456 THR A C 1
ATOM 3565 O O . THR A 1 456 ? -63.064 -15.557 51.953 1.00 67.00 456 THR A O 1
ATOM 3568 N N . GLU A 1 457 ? -64.732 -15.759 50.465 1.00 68.56 457 GLU A N 1
ATOM 3569 C CA . GLU A 1 457 ? -63.959 -16.589 49.529 1.00 68.56 457 GLU A CA 1
ATOM 3570 C C . GLU A 1 457 ? -62.922 -15.776 48.742 1.00 68.56 457 GLU A C 1
ATOM 3572 O O . GLU A 1 457 ? -61.789 -16.222 48.544 1.00 68.56 457 GLU A O 1
ATOM 3577 N N . ARG A 1 458 ? -63.245 -14.527 48.384 1.00 75.81 458 ARG A N 1
ATOM 3578 C CA . ARG A 1 458 ? -62.289 -13.613 47.738 1.00 75.81 458 ARG A CA 1
ATOM 3579 C C . ARG A 1 458 ? -61.079 -13.310 48.631 1.00 75.81 458 ARG A C 1
ATOM 3581 O O . ARG A 1 458 ? -59.946 -13.349 48.156 1.00 75.81 458 ARG A O 1
ATOM 3588 N N . LEU A 1 459 ? -61.310 -13.048 49.920 1.00 74.88 459 LEU A N 1
ATOM 3589 C CA . LEU A 1 459 ? -60.246 -12.773 50.896 1.00 74.88 459 LEU A CA 1
ATOM 3590 C C . LEU A 1 459 ? -59.333 -13.990 51.126 1.00 74.88 459 LEU A C 1
ATOM 3592 O O . LEU A 1 459 ? -58.126 -13.829 51.299 1.00 74.88 459 LEU A O 1
ATOM 3596 N N . ARG A 1 460 ? -59.881 -15.214 51.081 1.00 71.25 460 ARG A N 1
ATOM 3597 C CA . ARG A 1 460 ? -59.090 -16.454 51.169 1.00 71.25 460 ARG A CA 1
ATOM 3598 C C . ARG A 1 460 ? -58.171 -16.638 49.960 1.00 71.25 460 ARG A C 1
ATOM 3600 O O . ARG A 1 460 ? -57.003 -16.968 50.146 1.00 71.25 460 ARG A O 1
ATOM 3607 N N . ALA A 1 461 ? -58.661 -16.372 48.749 1.00 69.50 461 ALA A N 1
ATOM 3608 C CA . ALA A 1 461 ? -57.862 -16.474 47.526 1.00 69.50 461 ALA A CA 1
ATOM 3609 C C . ALA A 1 461 ? -56.728 -15.431 47.464 1.00 69.50 461 ALA A C 1
ATOM 3611 O O . ALA A 1 461 ? -55.603 -15.756 47.087 1.00 69.50 461 ALA A O 1
ATOM 3612 N N . GLU A 1 462 ? -56.997 -14.192 47.885 1.00 77.00 462 GLU A N 1
ATOM 3613 C CA . GLU A 1 462 ? -56.001 -13.113 47.881 1.00 77.00 462 GLU A CA 1
ATOM 3614 C C . GLU A 1 462 ? -54.873 -13.352 48.899 1.00 77.00 462 GLU A C 1
ATOM 3616 O O . GLU A 1 462 ? -53.702 -13.122 48.593 1.00 77.00 462 GLU A O 1
ATOM 3621 N N . ASN A 1 463 ? -55.200 -13.869 50.088 1.00 74.50 463 ASN A N 1
ATOM 3622 C CA . ASN A 1 463 ? -54.199 -14.171 51.113 1.00 74.50 463 ASN A CA 1
ATOM 3623 C C . ASN A 1 463 ? -53.292 -15.342 50.711 1.00 74.50 463 ASN A C 1
ATOM 3625 O O . ASN A 1 463 ? -52.083 -15.267 50.921 1.00 74.50 463 ASN A O 1
ATOM 3629 N N . LEU A 1 464 ? -53.836 -16.385 50.072 1.00 75.00 464 LEU A N 1
ATOM 3630 C CA . LEU A 1 464 ? -53.021 -17.489 49.556 1.00 75.00 464 LEU A CA 1
ATOM 3631 C C . LEU A 1 464 ? -52.050 -17.005 48.471 1.00 75.00 464 LEU A C 1
ATOM 3633 O O . LEU A 1 464 ? -50.862 -17.309 48.553 1.00 75.00 464 LEU A O 1
ATOM 3637 N N . ALA A 1 465 ? -52.511 -16.169 47.537 1.00 74.88 465 ALA A N 1
ATOM 3638 C CA . ALA A 1 465 ? -51.660 -15.609 46.487 1.00 74.88 465 ALA A CA 1
ATOM 3639 C C . ALA A 1 465 ? -50.536 -14.704 47.033 1.00 74.88 465 ALA A C 1
ATOM 3641 O O . ALA A 1 465 ? -49.406 -14.760 46.548 1.00 74.88 465 ALA A O 1
ATOM 3642 N N . LYS A 1 466 ? -50.809 -13.898 48.070 1.00 80.94 466 LYS A N 1
ATOM 3643 C CA . LYS A 1 466 ? -49.776 -13.072 48.724 1.00 80.94 466 LYS A CA 1
ATOM 3644 C C . LYS A 1 466 ? -48.711 -13.936 49.401 1.00 80.94 466 LYS A C 1
ATOM 3646 O O . LYS A 1 466 ? -47.524 -13.722 49.172 1.00 80.94 466 LYS A O 1
ATOM 3651 N N . THR A 1 467 ? -49.118 -14.969 50.144 1.00 67.25 467 THR A N 1
ATOM 3652 C CA . THR A 1 467 ? -48.164 -15.852 50.840 1.00 67.25 467 THR A CA 1
ATOM 3653 C C . THR A 1 467 ? -47.262 -16.651 49.894 1.00 67.25 467 THR A C 1
ATOM 3655 O O . THR A 1 467 ? -46.098 -16.884 50.220 1.00 67.25 467 THR A O 1
ATOM 3658 N N . THR A 1 468 ? -47.742 -17.037 48.706 1.00 76.12 468 THR A N 1
ATOM 3659 C CA . THR A 1 468 ? -46.919 -17.753 47.717 1.00 76.12 468 THR A CA 1
ATOM 3660 C C . THR A 1 468 ? -45.888 -16.844 47.053 1.00 76.12 468 THR A C 1
ATOM 3662 O O . THR A 1 468 ? -44.728 -17.235 46.933 1.00 76.12 468 THR A O 1
ATOM 3665 N N . VAL A 1 469 ? -46.273 -15.614 46.687 1.00 71.25 469 VAL A N 1
ATOM 3666 C CA . VAL A 1 469 ? -45.359 -14.631 46.075 1.00 71.25 469 VAL A CA 1
ATOM 3667 C C . VAL A 1 469 ? -44.271 -14.209 47.065 1.00 71.25 469 VAL A C 1
ATOM 3669 O O . VAL A 1 469 ? -43.093 -14.145 46.711 1.00 71.25 469 VAL A O 1
ATOM 3672 N N . GLU A 1 470 ? -44.634 -13.984 48.329 1.00 81.12 470 GLU A N 1
ATOM 3673 C CA . GLU A 1 470 ? -43.667 -13.667 49.382 1.00 81.12 470 GLU A CA 1
ATOM 3674 C C . GLU A 1 470 ? -42.694 -14.834 49.616 1.00 81.12 470 GLU A C 1
ATOM 3676 O O . GLU A 1 470 ? -41.479 -14.620 49.639 1.00 81.12 470 GLU A O 1
ATOM 3681 N N . ALA A 1 471 ? -43.182 -16.078 49.681 1.00 77.19 471 ALA A N 1
ATOM 3682 C CA . ALA A 1 471 ? -42.335 -17.261 49.846 1.00 77.19 471 ALA A CA 1
ATOM 3683 C C . ALA A 1 471 ? -41.350 -17.474 48.678 1.00 77.19 471 ALA A C 1
ATOM 3685 O O . ALA A 1 471 ? -40.198 -17.852 48.905 1.00 77.19 471 ALA A O 1
ATOM 3686 N N . GLU A 1 472 ? -41.767 -17.222 47.437 1.00 80.44 472 GLU A N 1
ATOM 3687 C CA . GLU A 1 472 ? -40.890 -17.295 46.261 1.00 80.44 472 GLU A CA 1
ATOM 3688 C C . GLU A 1 472 ? -39.861 -16.160 46.239 1.00 80.44 472 GLU A C 1
ATOM 3690 O O . GLU A 1 472 ? -38.680 -16.411 45.982 1.00 80.44 472 GLU A O 1
ATOM 3695 N N . SER A 1 473 ? -40.265 -14.937 46.599 1.00 74.56 473 SER A N 1
ATOM 3696 C CA . SER A 1 473 ? -39.351 -13.792 46.683 1.00 74.56 473 SER A CA 1
ATOM 3697 C C . SER A 1 473 ? -38.243 -14.011 47.721 1.00 74.56 473 SER A C 1
ATOM 3699 O O . SER A 1 473 ? -37.074 -13.729 47.455 1.00 74.56 473 SER A O 1
ATOM 3701 N N . ILE A 1 474 ? -38.579 -14.608 48.871 1.00 81.25 474 ILE A N 1
ATOM 3702 C CA . ILE A 1 474 ? -37.623 -14.925 49.936 1.00 81.25 474 ILE A CA 1
ATOM 3703 C C . ILE A 1 474 ? -36.647 -16.015 49.478 1.00 81.25 474 ILE A C 1
ATOM 3705 O O . ILE A 1 474 ? -35.445 -15.888 49.717 1.00 81.25 474 ILE A O 1
ATOM 3709 N N . LYS A 1 475 ? -37.126 -17.055 48.778 1.00 82.81 475 LYS A N 1
ATOM 3710 C CA . LYS A 1 475 ? -36.259 -18.100 48.203 1.00 82.81 475 LYS A CA 1
ATOM 3711 C C . LYS A 1 475 ? -35.275 -17.514 47.193 1.00 82.81 475 LYS A C 1
ATOM 3713 O O . LYS A 1 475 ? -34.085 -17.799 47.287 1.00 82.81 475 LYS A O 1
ATOM 3718 N N . LEU A 1 476 ? -35.747 -16.653 46.293 1.00 81.00 476 LEU A N 1
ATOM 3719 C CA . LEU A 1 476 ? -34.917 -16.036 45.257 1.00 81.00 476 LEU A CA 1
ATOM 3720 C C . LEU A 1 476 ? -33.875 -15.074 45.852 1.00 81.00 476 LEU A C 1
ATOM 3722 O O . LEU A 1 476 ? -32.709 -15.085 45.455 1.00 81.00 476 LEU A O 1
ATOM 3726 N N . MET A 1 477 ? -34.253 -14.286 46.863 1.00 81.06 477 MET A N 1
ATOM 3727 C CA . MET A 1 477 ? -33.303 -13.439 47.593 1.00 81.06 477 MET A CA 1
ATOM 3728 C C . MET A 1 477 ? -32.272 -14.263 48.374 1.00 81.06 477 MET A C 1
ATOM 3730 O O . MET A 1 477 ? -31.105 -13.873 48.441 1.00 81.06 477 MET A O 1
ATOM 3734 N N . ALA A 1 478 ? -32.672 -15.396 48.959 1.00 80.75 478 ALA A N 1
ATOM 3735 C CA . ALA A 1 478 ? -31.756 -16.289 49.662 1.00 80.75 478 ALA A CA 1
ATOM 3736 C C . ALA A 1 478 ? -30.739 -16.931 48.704 1.00 80.75 478 ALA A C 1
ATOM 3738 O O . ALA A 1 478 ? -29.547 -16.951 49.013 1.00 80.75 478 ALA A O 1
ATOM 3739 N N . THR A 1 479 ? -31.172 -17.374 47.518 1.00 84.12 479 THR A N 1
ATOM 3740 C CA . THR A 1 479 ? -30.270 -17.923 46.492 1.00 84.12 479 THR A CA 1
ATOM 3741 C C . THR A 1 479 ? -29.336 -16.860 45.919 1.00 84.12 479 THR A C 1
ATOM 3743 O O . THR A 1 479 ? -28.145 -17.116 45.769 1.00 84.12 479 THR A O 1
ATOM 3746 N N . ALA A 1 480 ? -29.833 -15.643 45.673 1.00 82.25 480 ALA A N 1
ATOM 3747 C CA . ALA A 1 480 ? -29.012 -14.536 45.181 1.00 82.25 480 ALA A CA 1
ATOM 3748 C C . ALA A 1 480 ? -27.916 -14.137 46.186 1.00 82.25 480 ALA A C 1
ATOM 3750 O O . ALA A 1 480 ? -26.769 -13.923 45.802 1.00 82.25 480 ALA A O 1
ATOM 3751 N N . LYS A 1 481 ? -28.240 -14.102 47.488 1.00 88.56 481 LYS A N 1
ATOM 3752 C CA . LYS A 1 481 ? -27.257 -13.830 48.551 1.00 88.56 481 LYS A CA 1
ATOM 3753 C C . LYS A 1 481 ? -26.213 -14.940 48.691 1.00 88.56 481 LYS A C 1
ATOM 3755 O O . LYS A 1 481 ? -25.056 -14.638 48.969 1.00 88.56 481 LYS A O 1
ATOM 3760 N N . ALA A 1 482 ? -26.602 -16.204 48.516 1.00 85.75 482 ALA A N 1
ATOM 3761 C CA . ALA A 1 482 ? -25.660 -17.323 48.535 1.00 85.75 482 ALA A CA 1
ATOM 3762 C C . ALA A 1 482 ? -24.678 -17.249 47.355 1.00 85.75 482 ALA A C 1
ATOM 3764 O O . ALA A 1 482 ? -23.475 -17.385 47.560 1.00 85.75 482 ALA A O 1
ATOM 3765 N N . PHE A 1 483 ? -25.180 -16.943 46.156 1.00 86.25 483 PHE A N 1
ATOM 3766 C CA . PHE A 1 483 ? -24.356 -16.788 44.957 1.00 86.25 483 PHE A CA 1
ATOM 3767 C C . PHE A 1 483 ? -23.407 -15.583 45.049 1.00 86.25 483 PHE A C 1
ATOM 3769 O O . PHE A 1 483 ? -22.231 -15.701 44.722 1.00 86.25 483 PHE A O 1
ATOM 3776 N N . ALA A 1 484 ? -23.879 -14.443 45.570 1.00 86.81 484 ALA A N 1
ATOM 3777 C CA . ALA A 1 484 ? -23.036 -13.266 45.788 1.00 86.81 484 ALA A CA 1
ATOM 3778 C C . ALA A 1 484 ? -21.867 -13.559 46.745 1.00 86.81 484 ALA A C 1
ATOM 3780 O O . ALA A 1 484 ? -20.729 -13.216 46.444 1.00 86.81 484 ALA A O 1
ATOM 3781 N N . ARG A 1 485 ? -22.123 -14.272 47.852 1.00 89.94 485 ARG A N 1
ATOM 3782 C CA . ARG A 1 485 ? -21.064 -14.683 48.791 1.00 89.94 485 ARG A CA 1
ATOM 3783 C C . ARG A 1 485 ? -20.072 -15.672 48.181 1.00 89.94 485 ARG A C 1
ATOM 3785 O O . ARG A 1 485 ? -18.894 -15.607 48.511 1.00 89.94 485 ARG A O 1
ATOM 3792 N N . GLN A 1 486 ? -20.530 -16.585 47.323 1.00 86.88 486 GLN A N 1
ATOM 3793 C CA . GLN A 1 486 ? -19.639 -17.501 46.602 1.00 86.88 486 GLN A CA 1
ATOM 3794 C C . GLN A 1 486 ? -18.724 -16.734 45.641 1.00 86.88 486 GLN A C 1
ATOM 3796 O O . GLN A 1 486 ? -17.514 -16.931 45.677 1.00 86.88 486 GLN A O 1
ATOM 3801 N N . ALA A 1 487 ? -19.275 -15.794 44.870 1.00 86.31 487 ALA A N 1
ATOM 3802 C CA . ALA A 1 487 ? -18.500 -14.967 43.948 1.00 86.31 487 ALA A CA 1
ATOM 3803 C C . ALA A 1 487 ? -17.480 -14.060 44.667 1.00 86.31 487 ALA A C 1
ATOM 3805 O O . ALA A 1 487 ? -16.355 -13.905 44.195 1.00 86.31 487 ALA A O 1
ATOM 3806 N N . GLU A 1 488 ? -17.843 -13.486 45.820 1.00 88.00 488 GLU A N 1
ATOM 3807 C CA . GLU A 1 488 ? -16.917 -12.705 46.656 1.00 88.00 488 GLU A CA 1
ATOM 3808 C C . GLU A 1 488 ? -15.776 -13.577 47.203 1.00 88.00 488 GLU A C 1
ATOM 3810 O O . GLU A 1 488 ? -14.609 -13.206 47.080 1.00 88.00 488 GLU A O 1
ATOM 3815 N N . ALA A 1 489 ? -16.087 -14.767 47.730 1.00 86.62 489 ALA A N 1
ATOM 3816 C CA . ALA A 1 489 ? -15.078 -15.699 48.233 1.00 86.62 489 ALA A CA 1
ATOM 3817 C C . ALA A 1 489 ? -14.124 -16.187 47.124 1.00 86.62 489 ALA A C 1
ATOM 3819 O O . ALA A 1 489 ? -12.914 -16.282 47.338 1.00 86.62 489 ALA A O 1
ATOM 3820 N N . GLU A 1 490 ? -14.637 -16.454 45.921 1.00 88.00 490 GLU A N 1
ATOM 3821 C CA . GLU A 1 490 ? -13.821 -16.816 44.756 1.00 88.00 490 GLU A CA 1
ATOM 3822 C C . GLU A 1 490 ? -12.915 -15.661 44.305 1.00 88.00 490 GLU A C 1
ATOM 3824 O O . GLU A 1 490 ? -11.739 -15.879 44.000 1.00 88.00 490 GLU A O 1
ATOM 3829 N N . ALA A 1 491 ? -13.419 -14.422 44.318 1.00 85.31 491 ALA A N 1
ATOM 3830 C CA . ALA A 1 491 ? -12.627 -13.239 43.996 1.00 85.31 491 ALA A CA 1
ATOM 3831 C C . ALA A 1 491 ? -11.487 -13.018 45.006 1.00 85.31 491 ALA A C 1
ATOM 3833 O O . ALA A 1 491 ? -10.357 -12.722 44.610 1.00 85.31 491 ALA A O 1
ATOM 3834 N N . GLU A 1 492 ? -11.744 -13.206 46.303 1.00 90.31 492 GLU A N 1
ATOM 3835 C CA . GLU A 1 492 ? -10.718 -13.105 47.347 1.00 90.31 492 GLU A CA 1
ATOM 3836 C C . GLU A 1 492 ? -9.645 -14.192 47.213 1.00 90.31 492 GLU A C 1
ATOM 3838 O O . GLU A 1 492 ? -8.450 -13.883 47.283 1.00 90.31 492 GLU A O 1
ATOM 3843 N N . LEU A 1 493 ? -10.040 -15.441 46.942 1.00 87.12 493 LEU A N 1
ATOM 3844 C CA . LEU A 1 493 ? -9.102 -16.534 46.668 1.00 87.12 493 LEU A CA 1
ATOM 3845 C C . LEU A 1 493 ? -8.253 -16.255 45.423 1.00 87.12 493 LEU A C 1
ATOM 3847 O O . LEU A 1 493 ? -7.041 -16.489 45.428 1.00 87.12 493 LEU A O 1
ATOM 3851 N N . PHE A 1 494 ? -8.846 -15.698 44.368 1.00 90.25 494 PHE A N 1
ATOM 3852 C CA . PHE A 1 494 ? -8.116 -15.319 43.161 1.00 90.25 494 PHE A CA 1
ATOM 3853 C C . PHE A 1 494 ? -7.096 -14.200 43.424 1.00 90.25 494 PHE A C 1
ATOM 3855 O O . PHE A 1 494 ? -5.948 -14.268 42.983 1.00 90.25 494 PHE A O 1
ATOM 3862 N N . VAL A 1 495 ? -7.466 -13.182 44.202 1.00 90.31 495 VAL A N 1
ATOM 3863 C CA . VAL A 1 495 ? -6.534 -12.111 44.583 1.00 90.31 495 VAL A CA 1
ATOM 3864 C C . VAL A 1 495 ? -5.413 -12.651 45.475 1.00 90.31 495 VAL A C 1
ATOM 3866 O O . VAL A 1 495 ? -4.251 -12.287 45.283 1.00 90.31 495 VAL A O 1
ATOM 3869 N N . ALA A 1 496 ? -5.727 -13.527 46.432 1.00 91.19 496 ALA A N 1
ATOM 3870 C CA . ALA A 1 496 ? -4.738 -14.136 47.318 1.00 91.19 496 ALA A CA 1
ATOM 3871 C C . ALA A 1 496 ? -3.741 -15.022 46.549 1.00 91.19 496 ALA A C 1
ATOM 3873 O O . ALA A 1 496 ? -2.531 -14.892 46.740 1.00 91.19 496 ALA A O 1
ATOM 3874 N N . THR A 1 497 ? -4.226 -15.860 45.627 1.00 86.94 497 THR A N 1
ATOM 3875 C CA . THR A 1 497 ? -3.379 -16.711 44.772 1.00 86.94 497 THR A CA 1
ATOM 3876 C C . THR A 1 497 ? -2.488 -15.885 43.851 1.00 86.94 497 THR A C 1
ATOM 3878 O O . THR A 1 497 ? -1.284 -16.127 43.797 1.00 86.94 497 THR A O 1
ATOM 3881 N N . LYS A 1 498 ? -3.020 -14.839 43.204 1.00 91.25 498 LYS A N 1
ATOM 3882 C CA . LYS A 1 498 ? -2.218 -13.948 42.349 1.00 91.25 498 LYS A CA 1
ATOM 3883 C C . LYS A 1 498 ? -1.159 -13.174 43.128 1.00 91.25 498 LYS A C 1
ATOM 3885 O O . LYS A 1 498 ? -0.040 -13.016 42.642 1.00 91.25 498 LYS A O 1
ATOM 3890 N N . LYS A 1 499 ? -1.467 -12.739 44.354 1.00 89.19 499 LYS A N 1
ATOM 3891 C CA . LYS A 1 499 ? -0.469 -12.142 45.257 1.00 89.19 499 LYS A CA 1
ATOM 3892 C C . LYS A 1 499 ? 0.624 -13.148 45.629 1.00 89.19 499 LYS A C 1
ATOM 3894 O O . LYS A 1 499 ? 1.798 -12.793 45.587 1.00 89.19 499 LYS A O 1
ATOM 3899 N N . ALA A 1 500 ? 0.268 -14.397 45.934 1.00 85.88 500 ALA A N 1
ATOM 3900 C CA . ALA A 1 500 ? 1.240 -15.446 46.238 1.00 85.88 500 ALA A CA 1
ATOM 3901 C C . ALA A 1 500 ? 2.134 -15.790 45.029 1.00 85.88 500 ALA A C 1
ATOM 3903 O O . ALA A 1 500 ? 3.344 -15.949 45.186 1.00 85.88 500 ALA A O 1
ATOM 3904 N N . GLU A 1 501 ? 1.573 -15.850 43.818 1.00 88.19 501 GLU A N 1
ATOM 3905 C CA . GLU A 1 501 ? 2.331 -16.032 42.572 1.00 88.19 501 GLU A CA 1
ATOM 3906 C C . GLU A 1 501 ? 3.298 -14.871 42.312 1.00 88.19 501 GLU A C 1
ATOM 3908 O O . GLU A 1 501 ? 4.468 -15.106 42.009 1.00 88.19 501 GLU A O 1
ATOM 3913 N N . ALA A 1 502 ? 2.846 -13.625 42.487 1.00 85.38 502 ALA A N 1
ATOM 3914 C CA . ALA A 1 502 ? 3.696 -12.447 42.329 1.00 85.38 502 ALA A CA 1
ATOM 3915 C C . ALA A 1 502 ? 4.886 -12.481 43.299 1.00 85.38 502 ALA A C 1
ATOM 3917 O O . ALA A 1 502 ? 6.028 -12.278 42.891 1.00 85.38 502 ALA A O 1
ATOM 3918 N N . VAL A 1 503 ? 4.638 -12.823 44.566 1.00 88.31 503 VAL A N 1
ATOM 3919 C CA . VAL A 1 503 ? 5.688 -12.972 45.580 1.00 88.31 503 VAL A CA 1
ATOM 3920 C C . VAL A 1 503 ? 6.675 -14.085 45.197 1.00 88.31 503 VAL A C 1
ATOM 3922 O O . VAL A 1 503 ? 7.885 -13.857 45.225 1.00 88.31 503 VAL A O 1
ATOM 3925 N N . LYS A 1 504 ? 6.198 -15.252 44.739 1.00 85.75 504 LYS A N 1
ATOM 3926 C CA . LYS A 1 504 ? 7.070 -16.338 44.244 1.00 85.75 504 LYS A CA 1
ATOM 3927 C C . LYS A 1 504 ? 7.963 -15.886 43.085 1.00 85.75 504 LYS A C 1
ATOM 3929 O O . LYS A 1 504 ? 9.149 -16.205 43.080 1.00 85.75 504 LYS A O 1
ATOM 3934 N N . LEU A 1 505 ? 7.426 -15.120 42.133 1.00 83.81 505 LEU A N 1
ATOM 3935 C CA . LEU A 1 505 ? 8.204 -14.579 41.015 1.00 83.81 505 LEU A CA 1
ATOM 3936 C C . LEU A 1 505 ? 9.263 -13.578 41.482 1.00 83.81 505 LEU A C 1
ATOM 3938 O O . LEU A 1 505 ? 10.399 -13.646 41.018 1.00 83.81 505 LEU A O 1
ATOM 3942 N N . THR A 1 506 ? 8.933 -12.699 42.434 1.00 84.12 506 THR A N 1
ATOM 3943 C CA . THR A 1 506 ? 9.923 -11.769 43.000 1.00 84.12 506 THR A CA 1
ATOM 3944 C C . THR A 1 506 ? 11.051 -12.499 43.725 1.00 84.12 506 THR A C 1
ATOM 3946 O O . THR A 1 506 ? 12.213 -12.164 43.515 1.00 84.12 506 THR A O 1
ATOM 3949 N N . TYR A 1 507 ? 10.747 -13.542 44.505 1.00 85.44 507 TYR A N 1
ATOM 3950 C CA . TYR A 1 507 ? 11.778 -14.349 45.160 1.00 85.44 507 TYR A CA 1
ATOM 3951 C C . TYR A 1 507 ? 12.619 -15.147 44.166 1.00 85.44 507 TYR A C 1
ATOM 3953 O O . TYR A 1 507 ? 13.828 -15.260 44.356 1.00 85.44 507 TYR A O 1
ATOM 3961 N N . LYS A 1 508 ? 12.020 -15.651 43.082 1.00 87.19 508 LYS A N 1
ATOM 3962 C CA . LYS A 1 508 ? 12.762 -16.326 42.014 1.00 87.19 508 LYS A CA 1
ATOM 3963 C C . LYS A 1 508 ? 13.744 -15.369 41.333 1.00 87.19 508 LYS A C 1
ATOM 3965 O O . LYS A 1 508 ? 14.929 -15.682 41.268 1.00 87.19 508 LYS A O 1
ATOM 3970 N N . ALA A 1 509 ? 13.287 -14.176 40.952 1.00 83.69 509 ALA A N 1
ATOM 3971 C CA . ALA A 1 509 ? 14.140 -13.138 40.371 1.00 83.69 509 ALA A CA 1
ATOM 3972 C C . ALA A 1 509 ? 15.263 -12.700 41.331 1.00 83.69 509 ALA A C 1
ATOM 3974 O O . ALA A 1 509 ? 16.404 -12.520 40.915 1.00 83.69 509 ALA A O 1
ATOM 3975 N N . GLN A 1 510 ? 14.970 -12.588 42.633 1.00 84.19 510 GLN A N 1
ATOM 3976 C CA . GLN A 1 510 ? 15.989 -12.314 43.651 1.00 84.19 510 GLN A CA 1
ATOM 3977 C C . GLN A 1 510 ? 16.992 -13.463 43.795 1.00 84.19 510 GLN A C 1
ATOM 3979 O O . GLN A 1 510 ? 18.180 -13.200 43.952 1.00 84.19 510 GLN A O 1
ATOM 3984 N N . SER A 1 511 ? 16.546 -14.722 43.736 1.00 76.12 511 SER A N 1
ATOM 3985 C CA . SER A 1 511 ? 17.438 -15.884 43.816 1.00 76.12 511 SER A CA 1
ATOM 3986 C C . SER A 1 511 ? 18.374 -15.972 42.612 1.00 76.12 511 SER A C 1
ATOM 3988 O O . SER A 1 511 ? 19.558 -16.239 42.786 1.00 76.12 511 SER A O 1
ATOM 3990 N N . GLU A 1 512 ? 17.870 -15.675 41.412 1.00 85.19 512 GLU A N 1
ATOM 3991 C CA . GLU A 1 512 ? 18.650 -15.642 40.174 1.00 85.19 512 GLU A CA 1
ATOM 3992 C C . GLU A 1 512 ? 19.674 -14.500 40.214 1.00 85.19 512 GLU A C 1
ATOM 3994 O O . GLU A 1 512 ? 20.863 -14.748 40.019 1.00 85.19 512 GLU A O 1
ATOM 3999 N N . GLY A 1 513 ? 19.256 -13.285 40.592 1.00 81.31 513 GLY A N 1
ATOM 4000 C CA . GLY A 1 513 ? 20.171 -12.150 40.751 1.00 81.31 513 GLY A CA 1
ATOM 4001 C C . GLY A 1 513 ? 21.239 -12.388 41.824 1.00 81.31 513 GLY A C 1
ATOM 4002 O O . GLY A 1 513 ? 22.416 -12.104 41.613 1.00 81.31 513 GLY A O 1
ATOM 4003 N N . LEU A 1 514 ? 20.869 -12.986 42.960 1.00 76.94 514 LEU A N 1
ATOM 4004 C CA . LEU A 1 514 ? 21.823 -13.341 44.012 1.00 76.94 514 LEU A CA 1
ATOM 4005 C C . LEU A 1 514 ? 22.798 -14.435 43.552 1.00 76.94 514 LEU A C 1
ATOM 4007 O O . LEU A 1 514 ? 23.975 -14.404 43.909 1.00 76.94 514 LEU A O 1
ATOM 4011 N N . HIS A 1 515 ? 22.325 -15.387 42.747 1.00 79.44 515 HIS A N 1
ATOM 4012 C CA . HIS A 1 515 ? 23.146 -16.452 42.184 1.00 79.44 515 HIS A CA 1
ATOM 4013 C C . HIS A 1 515 ? 24.176 -15.920 41.178 1.00 79.44 515 HIS A C 1
ATOM 4015 O O . HIS A 1 515 ? 25.311 -16.395 41.162 1.00 79.44 515 HIS A O 1
ATOM 4021 N N . GLU A 1 516 ? 23.823 -14.915 40.376 1.00 81.69 516 GLU A N 1
ATOM 4022 C CA . GLU A 1 516 ? 24.765 -14.225 39.486 1.00 81.69 516 GLU A CA 1
ATOM 4023 C C . GLU A 1 516 ? 25.833 -13.453 40.264 1.00 81.69 516 GLU A C 1
ATOM 4025 O O . GLU A 1 516 ? 27.020 -13.570 39.957 1.00 81.69 516 GLU A O 1
ATOM 4030 N N . VAL A 1 517 ? 25.438 -12.738 41.322 1.00 78.44 517 VAL A N 1
ATOM 4031 C CA . VAL A 1 517 ? 26.381 -12.041 42.211 1.00 78.44 517 VAL A CA 1
ATOM 4032 C C . VAL A 1 517 ? 27.336 -13.039 42.874 1.00 78.44 517 VAL A C 1
ATOM 4034 O O . VAL A 1 517 ? 28.546 -12.831 42.858 1.00 78.44 517 VAL A O 1
ATOM 4037 N N . LEU A 1 518 ? 26.829 -14.164 43.389 1.00 73.69 518 LEU A N 1
ATOM 4038 C CA . LEU A 1 518 ? 27.655 -15.233 43.964 1.00 73.69 518 LEU A CA 1
ATOM 4039 C C . LEU A 1 518 ? 28.605 -15.877 42.946 1.00 73.69 518 LEU A C 1
ATOM 4041 O O . LEU A 1 518 ? 29.715 -16.229 43.320 1.00 73.69 518 LEU A O 1
ATOM 4045 N N . LYS A 1 519 ? 28.207 -16.017 41.674 1.00 78.56 519 LYS A N 1
ATOM 4046 C CA . LYS A 1 519 ? 29.094 -16.507 40.602 1.00 78.56 519 LYS A CA 1
ATOM 4047 C C . LYS A 1 519 ? 30.205 -15.521 40.248 1.00 78.56 519 LYS A C 1
ATOM 4049 O O . LYS A 1 519 ? 31.273 -15.954 39.834 1.00 78.56 519 LYS A O 1
ATOM 4054 N N . ALA A 1 520 ? 29.951 -14.219 40.364 1.00 77.31 520 ALA A N 1
ATOM 4055 C CA . ALA A 1 520 ? 30.927 -13.183 40.038 1.00 77.31 520 ALA A CA 1
ATOM 4056 C C . ALA A 1 520 ? 32.041 -13.047 41.094 1.00 77.31 520 ALA A C 1
ATOM 4058 O O . ALA A 1 520 ? 33.118 -12.537 40.785 1.00 77.31 520 ALA A O 1
ATOM 4059 N N . PHE A 1 521 ? 31.800 -13.501 42.328 1.00 75.38 521 PHE A N 1
ATOM 4060 C CA . PHE A 1 521 ? 32.783 -13.497 43.409 1.00 75.38 521 PHE A CA 1
ATOM 4061 C C . PHE A 1 521 ? 33.323 -14.913 43.666 1.00 75.38 521 PHE A C 1
ATOM 4063 O O . PHE A 1 521 ? 32.596 -15.779 44.136 1.00 75.38 521 PHE A O 1
ATOM 4070 N N . ASP A 1 522 ? 34.629 -15.129 43.481 1.00 66.69 522 ASP A N 1
ATOM 4071 C CA . ASP A 1 522 ? 35.291 -16.428 43.731 1.00 66.69 522 ASP A CA 1
ATOM 4072 C C . ASP A 1 522 ? 35.253 -16.889 45.206 1.00 66.69 522 ASP A C 1
ATOM 4074 O O . ASP A 1 522 ? 35.571 -18.038 45.515 1.00 66.69 522 ASP A O 1
ATOM 4078 N N . ASN A 1 523 ? 34.880 -16.007 46.144 1.00 75.06 523 ASN A N 1
ATOM 4079 C CA . ASN A 1 523 ? 34.793 -16.322 47.568 1.00 75.06 523 ASN A CA 1
ATOM 4080 C C . ASN A 1 523 ? 33.405 -15.958 48.141 1.00 75.06 523 ASN A C 1
ATOM 4082 O O . ASN A 1 523 ? 33.082 -14.766 48.235 1.00 75.06 523 ASN A O 1
ATOM 4086 N N . PRO A 1 524 ? 32.602 -16.942 48.601 1.00 69.56 524 PRO A N 1
ATOM 4087 C CA . PRO A 1 524 ? 31.242 -16.708 49.095 1.00 69.56 524 PRO A CA 1
ATOM 4088 C C . PRO A 1 524 ? 31.196 -15.817 50.346 1.00 69.56 524 PRO A C 1
ATOM 4090 O O . PRO A 1 524 ? 30.200 -15.134 50.582 1.00 69.56 524 PRO A O 1
ATOM 4093 N N . ALA A 1 525 ? 32.283 -15.753 51.125 1.00 73.50 525 ALA A N 1
ATOM 4094 C CA . ALA A 1 525 ? 32.369 -14.878 52.294 1.00 73.50 525 ALA A CA 1
ATOM 4095 C C . ALA A 1 525 ? 32.431 -13.385 51.916 1.00 73.50 525 ALA A C 1
ATOM 4097 O O . ALA A 1 525 ? 31.877 -12.547 52.628 1.00 73.50 525 ALA A O 1
ATOM 4098 N N . LEU A 1 526 ? 33.064 -13.045 50.787 1.00 75.19 526 LEU A N 1
ATOM 4099 C CA . LEU A 1 526 ? 33.163 -11.662 50.307 1.00 75.19 526 LEU A CA 1
ATOM 4100 C C . LEU A 1 526 ? 31.836 -11.193 49.690 1.00 75.19 526 LEU A C 1
ATOM 4102 O O . LEU A 1 526 ? 31.411 -10.065 49.931 1.00 75.19 526 LEU A O 1
ATOM 4106 N N . ALA A 1 527 ? 31.147 -12.081 48.964 1.00 75.12 527 ALA A N 1
ATOM 4107 C CA . ALA A 1 527 ? 29.815 -11.819 48.415 1.00 75.12 527 ALA A CA 1
ATOM 4108 C C . ALA A 1 527 ? 28.792 -11.509 49.524 1.00 75.12 527 ALA A C 1
ATOM 4110 O O . ALA A 1 527 ? 28.014 -10.564 49.410 1.00 75.12 527 ALA A O 1
ATOM 4111 N N . MET A 1 528 ? 28.842 -12.253 50.635 1.00 72.00 528 MET A N 1
ATOM 4112 C CA . MET A 1 528 ? 28.005 -11.994 51.811 1.00 72.00 528 MET A CA 1
ATOM 4113 C C . MET A 1 528 ? 28.308 -10.637 52.456 1.00 72.00 528 MET A C 1
ATOM 4115 O O . MET A 1 528 ? 27.379 -9.904 52.791 1.00 72.00 528 MET A O 1
ATOM 4119 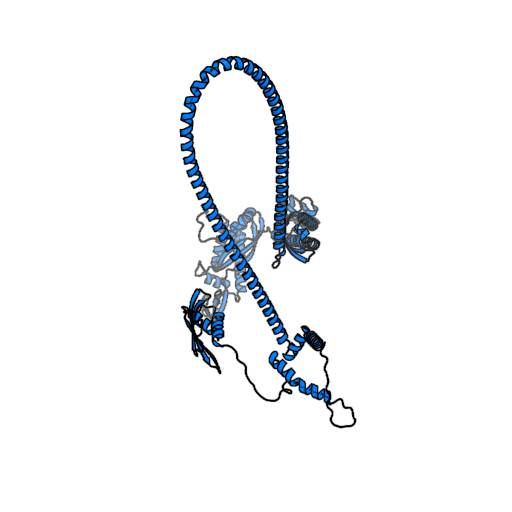N N . GLN A 1 529 ? 29.585 -10.262 52.587 1.00 74.69 529 GLN A N 1
ATOM 4120 C CA . GLN A 1 529 ? 29.969 -8.944 53.110 1.00 74.69 529 GLN A CA 1
ATOM 4121 C C . GLN A 1 529 ? 29.502 -7.801 52.201 1.00 74.69 529 GLN A C 1
ATOM 4123 O O . GLN A 1 529 ? 29.001 -6.795 52.703 1.00 74.69 529 GLN A O 1
ATOM 4128 N N . TYR A 1 530 ? 29.613 -7.965 50.880 1.00 79.44 530 TYR A N 1
ATOM 4129 C CA . TYR A 1 530 ? 29.117 -6.998 49.901 1.00 79.44 530 TYR A CA 1
ATOM 4130 C C . TYR A 1 530 ? 27.596 -6.821 50.002 1.00 79.44 530 TYR A C 1
ATOM 4132 O O . TYR A 1 530 ? 27.118 -5.696 50.129 1.00 79.44 530 TYR A O 1
ATOM 4140 N N . LEU A 1 531 ? 26.843 -7.924 50.060 1.00 79.81 531 LEU A N 1
ATOM 4141 C CA . LEU A 1 531 ? 25.385 -7.891 50.198 1.00 79.81 531 LEU A CA 1
ATOM 4142 C C . LEU A 1 531 ? 24.935 -7.248 51.520 1.00 79.81 531 LEU A C 1
ATOM 4144 O O . LEU A 1 531 ? 23.949 -6.513 51.561 1.00 79.81 531 LEU A O 1
ATOM 4148 N N . MET A 1 532 ? 25.656 -7.517 52.614 1.00 80.31 532 MET A N 1
ATOM 4149 C CA . MET A 1 532 ? 25.414 -6.892 53.918 1.00 80.31 532 MET A CA 1
ATOM 4150 C C . MET A 1 532 ? 25.684 -5.383 53.894 1.00 80.31 532 MET A C 1
ATOM 4152 O O . MET A 1 532 ? 24.989 -4.626 54.576 1.00 80.31 532 MET A O 1
ATOM 4156 N N . LEU A 1 533 ? 26.669 -4.938 53.109 1.00 81.44 533 LEU A N 1
ATOM 4157 C CA . LEU A 1 533 ? 26.980 -3.523 52.932 1.00 81.44 533 LEU A CA 1
ATOM 4158 C C . LEU A 1 533 ? 25.927 -2.819 52.059 1.00 81.44 533 LEU A C 1
ATOM 4160 O O . LEU A 1 533 ? 25.441 -1.759 52.443 1.00 81.44 533 LEU A O 1
ATOM 4164 N N . GLU A 1 534 ? 25.534 -3.429 50.935 1.00 79.06 534 GLU A N 1
ATOM 4165 C CA . GLU A 1 534 ? 24.517 -2.910 50.007 1.00 79.06 534 GLU A CA 1
ATOM 4166 C C . GLU A 1 534 ? 23.147 -2.767 50.679 1.00 79.06 534 GLU A C 1
ATOM 4168 O O . GLU A 1 534 ? 22.499 -1.728 50.567 1.00 79.06 534 GLU A O 1
ATOM 4173 N N . LYS A 1 535 ? 22.726 -3.781 51.446 1.00 81.81 535 LYS A N 1
ATOM 4174 C CA . LYS A 1 535 ? 21.464 -3.749 52.201 1.00 81.81 535 LYS A CA 1
ATOM 4175 C C . LYS A 1 535 ? 21.508 -2.842 53.437 1.00 81.81 535 LYS A C 1
ATOM 4177 O O . LYS A 1 535 ? 20.513 -2.756 54.145 1.00 81.81 535 LYS A O 1
ATOM 4182 N N . GLY A 1 536 ? 22.642 -2.197 53.735 1.00 81.88 536 GLY A N 1
ATOM 4183 C CA . GLY A 1 536 ? 22.781 -1.301 54.889 1.00 81.88 536 GLY A CA 1
ATOM 4184 C C . GLY A 1 536 ? 22.692 -2.002 56.252 1.00 81.88 536 GLY A C 1
ATOM 4185 O O . GLY A 1 536 ? 22.514 -1.340 57.274 1.00 81.88 536 GLY A O 1
ATOM 4186 N N . LEU A 1 537 ? 22.857 -3.328 56.298 1.00 79.56 537 LEU A N 1
ATOM 4187 C CA . LEU A 1 537 ? 22.640 -4.155 57.494 1.00 79.56 537 LEU A CA 1
ATOM 4188 C C . LEU A 1 537 ? 23.555 -3.756 58.661 1.00 79.56 537 LEU A C 1
ATOM 4190 O O . LEU A 1 537 ? 23.136 -3.793 59.815 1.00 79.56 537 LEU A O 1
ATOM 4194 N N . PHE A 1 538 ? 24.780 -3.300 58.381 1.00 75.38 538 PHE A N 1
ATOM 4195 C CA . PHE A 1 538 ? 25.686 -2.782 59.414 1.00 75.38 538 PHE A CA 1
ATOM 4196 C C . PHE A 1 538 ? 25.166 -1.497 60.073 1.00 75.38 538 PHE A C 1
ATOM 4198 O O . PHE A 1 538 ? 25.367 -1.307 61.273 1.00 75.38 538 PHE A O 1
ATOM 4205 N N . GLN A 1 539 ? 24.482 -0.630 59.316 1.00 79.00 539 GLN A N 1
ATOM 4206 C CA . GLN A 1 539 ? 23.883 0.595 59.853 1.00 79.00 539 GLN A CA 1
ATOM 4207 C C . GLN A 1 539 ? 22.665 0.267 60.719 1.00 79.00 539 GLN A C 1
ATOM 4209 O O . GLN A 1 539 ? 22.536 0.809 61.816 1.00 79.00 539 GLN A O 1
ATOM 4214 N N . GLU A 1 540 ? 21.812 -0.659 60.274 1.00 80.94 540 GLU A N 1
ATOM 4215 C CA . GLU A 1 540 ? 20.655 -1.109 61.054 1.00 80.94 540 GLU A CA 1
ATOM 4216 C C . GLU A 1 540 ? 21.069 -1.846 62.331 1.00 80.94 540 GLU A C 1
ATOM 4218 O O . GLU A 1 540 ? 20.540 -1.551 63.402 1.00 80.94 540 GLU A O 1
ATOM 4223 N N . LEU A 1 541 ? 22.055 -2.746 62.260 1.00 80.31 541 LEU A N 1
ATOM 4224 C CA . LEU A 1 541 ? 22.567 -3.475 63.423 1.00 80.31 541 LEU A CA 1
ATOM 4225 C C . LEU A 1 541 ? 23.205 -2.521 64.443 1.00 80.31 541 LEU A C 1
ATOM 4227 O O . LEU A 1 541 ? 22.947 -2.631 65.642 1.00 80.31 541 LEU A O 1
ATOM 4231 N N . ALA A 1 542 ? 23.995 -1.545 63.980 1.00 73.31 542 ALA A N 1
ATOM 4232 C CA . ALA A 1 542 ? 24.560 -0.513 64.844 1.00 73.31 542 ALA A CA 1
ATOM 4233 C C . ALA A 1 542 ? 23.466 0.357 65.486 1.00 73.31 542 ALA A C 1
ATOM 4235 O O . ALA A 1 542 ? 23.547 0.653 66.677 1.00 73.31 542 ALA A O 1
ATOM 4236 N N . ALA A 1 543 ? 22.417 0.716 64.738 1.00 78.31 543 ALA A N 1
ATOM 4237 C CA . ALA A 1 543 ? 21.287 1.486 65.253 1.00 78.31 543 ALA A CA 1
ATOM 4238 C C . ALA A 1 543 ? 20.449 0.701 66.279 1.00 78.31 543 ALA A C 1
ATOM 4240 O O . ALA A 1 543 ? 20.035 1.273 67.288 1.00 78.31 543 ALA A O 1
ATOM 4241 N N . GLN A 1 544 ? 20.218 -0.599 66.060 1.00 78.50 544 GLN A N 1
ATOM 4242 C CA . GLN A 1 544 ? 19.510 -1.473 67.004 1.00 78.50 544 GLN A CA 1
ATOM 4243 C C . GLN A 1 544 ? 20.339 -1.730 68.268 1.00 78.50 544 GLN A C 1
ATOM 4245 O O . GLN A 1 544 ? 19.804 -1.636 69.368 1.00 78.50 544 GLN A O 1
ATOM 4250 N N . ASN A 1 545 ? 21.651 -1.951 68.141 1.00 72.56 545 ASN A N 1
ATOM 4251 C CA . ASN A 1 545 ? 22.551 -2.072 69.291 1.00 72.56 545 ASN A CA 1
ATOM 4252 C C . ASN A 1 545 ? 22.644 -0.761 70.082 1.00 72.56 545 ASN A C 1
ATOM 4254 O O . ASN A 1 545 ? 22.601 -0.780 71.309 1.00 72.56 545 ASN A O 1
ATOM 4258 N N . ALA A 1 546 ? 22.704 0.388 69.401 1.00 67.94 546 ALA A N 1
ATOM 4259 C CA . ALA A 1 546 ? 22.657 1.692 70.052 1.00 67.94 546 ALA A CA 1
ATOM 4260 C C . ALA A 1 546 ? 21.327 1.900 70.793 1.00 67.94 546 ALA A C 1
ATOM 4262 O O . ALA A 1 546 ? 21.352 2.296 71.954 1.00 67.94 546 ALA A O 1
ATOM 4263 N N . LYS A 1 547 ? 20.184 1.556 70.178 1.00 74.62 547 LYS A N 1
ATOM 4264 C CA . LYS A 1 547 ? 18.862 1.561 70.835 1.00 74.62 547 LYS A CA 1
ATOM 4265 C C . LYS A 1 547 ? 18.786 0.611 72.032 1.00 74.62 547 LYS A C 1
ATOM 4267 O O . LYS A 1 547 ? 18.185 0.970 73.036 1.00 74.62 547 LYS A O 1
ATOM 4272 N N . ALA A 1 548 ? 19.390 -0.573 71.947 1.00 65.81 548 ALA A N 1
ATOM 4273 C CA . ALA A 1 548 ? 19.406 -1.550 73.036 1.00 65.81 548 ALA A CA 1
ATOM 4274 C C . ALA A 1 548 ? 20.287 -1.102 74.219 1.00 65.81 548 ALA A C 1
ATOM 4276 O O . ALA A 1 548 ? 19.983 -1.411 75.369 1.00 65.81 548 ALA A O 1
ATOM 4277 N N . ILE A 1 549 ? 21.357 -0.343 73.956 1.00 58.31 549 ILE A N 1
ATOM 4278 C CA . ILE A 1 549 ? 22.218 0.262 74.987 1.00 58.31 549 ILE A CA 1
ATOM 4279 C C . ILE A 1 549 ? 21.581 1.538 75.567 1.00 58.31 549 ILE A C 1
ATOM 4281 O O . ILE A 1 549 ? 21.809 1.872 76.733 1.00 58.31 549 ILE A O 1
ATOM 4285 N N . GLN A 1 550 ? 20.749 2.233 74.786 1.00 57.19 550 GLN A N 1
ATOM 4286 C CA . GLN A 1 550 ? 20.026 3.449 75.163 1.00 57.19 550 GLN A CA 1
ATOM 4287 C C . GLN A 1 550 ? 18.937 3.146 76.213 1.00 57.19 550 GLN A C 1
ATOM 4289 O O . GLN A 1 550 ? 17.752 3.060 75.914 1.00 57.19 550 GLN A O 1
ATOM 4294 N N . GLY A 1 551 ? 19.356 2.979 77.470 1.00 60.12 551 GLY A N 1
ATOM 4295 C CA . GLY A 1 551 ? 18.474 2.712 78.612 1.00 60.12 551 GLY A CA 1
ATOM 4296 C C . GLY A 1 551 ? 19.082 1.842 79.718 1.00 60.12 551 GLY A C 1
ATOM 4297 O O . GLY A 1 551 ? 18.493 1.734 80.793 1.00 60.12 551 GLY A O 1
ATOM 4298 N N . LEU A 1 552 ? 20.259 1.244 79.504 1.00 53.81 552 LEU A N 1
ATOM 4299 C CA . LEU A 1 552 ? 20.952 0.458 80.528 1.00 53.81 552 LEU A CA 1
ATOM 4300 C C . LEU A 1 552 ? 21.813 1.371 81.413 1.00 53.81 552 LEU A C 1
ATOM 4302 O O . LEU A 1 552 ? 22.745 2.011 80.940 1.00 53.81 552 LEU A O 1
ATOM 4306 N N . ASN A 1 553 ? 21.513 1.402 82.713 1.00 49.50 553 ASN A N 1
ATOM 4307 C CA . ASN A 1 553 ? 22.293 2.100 83.738 1.00 49.50 553 ASN A CA 1
ATOM 4308 C C . ASN A 1 553 ? 23.111 1.050 84.528 1.00 49.50 553 ASN A C 1
ATOM 4310 O O . ASN A 1 553 ? 22.596 0.492 85.503 1.00 49.50 553 ASN A O 1
ATOM 4314 N N . PRO A 1 554 ? 24.339 0.679 84.109 1.00 48.97 554 PRO A N 1
ATOM 4315 C CA . PRO A 1 554 ? 25.072 -0.404 84.758 1.00 48.97 554 PRO A CA 1
ATOM 4316 C C . PRO A 1 554 ? 25.599 0.025 86.134 1.00 48.97 554 PRO A C 1
ATOM 4318 O O . PRO A 1 554 ? 26.336 1.000 86.275 1.00 48.97 554 PRO A O 1
ATOM 4321 N N . LYS A 1 555 ? 25.237 -0.739 87.167 1.00 38.59 555 LYS A N 1
ATOM 4322 C CA . LYS A 1 555 ? 25.736 -0.585 88.537 1.00 38.59 555 LYS A CA 1
ATOM 4323 C C . LYS A 1 555 ? 26.992 -1.450 88.689 1.00 38.59 555 LYS A C 1
ATOM 4325 O O . LYS A 1 555 ? 26.894 -2.666 88.800 1.00 38.59 555 LYS A O 1
ATOM 4330 N N . ILE A 1 556 ? 28.170 -0.833 88.657 1.00 45.69 556 ILE A N 1
ATOM 4331 C CA . ILE A 1 556 ? 29.451 -1.530 88.834 1.00 45.69 556 ILE A CA 1
ATOM 4332 C C . ILE A 1 556 ? 29.718 -1.660 90.338 1.00 45.69 556 ILE A C 1
ATOM 4334 O O . ILE A 1 556 ? 29.965 -0.660 91.010 1.00 45.69 556 ILE A O 1
ATOM 4338 N N . SER A 1 557 ? 29.659 -2.876 90.884 1.00 43.31 557 SER A N 1
ATOM 4339 C CA . SER A 1 557 ? 30.126 -3.155 92.247 1.00 43.31 557 SER A CA 1
ATOM 4340 C C . SER A 1 557 ? 31.560 -3.672 92.208 1.00 43.31 557 SER A C 1
ATOM 4342 O O . SER A 1 557 ? 31.815 -4.775 91.728 1.00 43.31 557 SER A O 1
ATOM 4344 N N . VAL A 1 558 ? 32.483 -2.876 92.740 1.00 41.84 558 VAL A N 1
ATOM 4345 C CA . VAL A 1 558 ? 33.875 -3.261 92.985 1.00 41.84 558 VAL A CA 1
ATOM 4346 C C . VAL A 1 558 ? 33.967 -3.824 94.402 1.00 41.84 558 VAL A C 1
ATOM 4348 O O . VAL A 1 558 ? 33.651 -3.116 95.355 1.00 41.84 558 VAL A O 1
ATOM 4351 N N . TRP A 1 559 ? 34.425 -5.067 94.552 1.00 33.31 559 TRP A N 1
ATOM 4352 C CA . TRP A 1 559 ? 34.919 -5.585 95.830 1.00 33.31 559 TRP A CA 1
ATOM 4353 C C . TRP A 1 559 ? 36.434 -5.745 95.732 1.00 33.31 559 TRP A C 1
ATOM 4355 O O . TRP A 1 559 ? 36.936 -6.510 94.912 1.00 33.31 559 TRP A O 1
ATOM 4365 N N . ASN A 1 560 ? 37.148 -4.970 96.548 1.00 36.91 560 ASN A N 1
ATOM 4366 C CA . ASN A 1 560 ? 38.597 -5.000 96.701 1.00 36.91 560 ASN A CA 1
ATOM 4367 C C . ASN A 1 560 ? 38.903 -5.342 98.165 1.00 36.91 560 ASN A C 1
ATOM 4369 O O . ASN A 1 560 ? 38.482 -4.607 99.057 1.00 36.91 560 ASN A O 1
ATOM 4373 N N . THR A 1 561 ? 39.619 -6.435 98.413 1.00 32.44 561 THR A N 1
ATOM 4374 C CA . THR A 1 561 ? 40.201 -6.765 99.722 1.00 32.44 561 THR A CA 1
ATOM 4375 C C . THR A 1 561 ? 41.706 -6.500 99.653 1.00 32.44 561 THR A C 1
ATOM 4377 O O . THR A 1 561 ? 42.407 -7.288 99.032 1.00 32.44 561 THR A O 1
ATOM 4380 N N . GLU A 1 562 ? 42.128 -5.378 100.266 1.00 30.67 562 GLU A N 1
ATOM 4381 C CA . GLU A 1 562 ? 43.496 -4.965 100.678 1.00 30.67 562 GLU A CA 1
ATOM 4382 C C . GLU A 1 562 ? 44.615 -5.017 99.602 1.00 30.67 562 GLU A C 1
ATOM 4384 O O . GLU A 1 562 ? 44.922 -6.062 99.058 1.00 30.67 562 GLU A O 1
ATOM 4389 N N . GLY A 1 563 ? 45.384 -3.990 99.232 1.00 33.91 563 GLY A N 1
ATOM 4390 C CA . GLY A 1 563 ? 45.506 -2.568 99.533 1.00 33.91 563 GLY A CA 1
ATOM 4391 C C . GLY A 1 563 ? 46.698 -2.015 98.709 1.00 33.91 563 GLY A C 1
ATOM 4392 O O . GLY A 1 563 ? 47.706 -2.694 98.559 1.00 33.91 563 GLY A O 1
ATOM 4393 N N . SER A 1 564 ? 46.572 -0.775 98.205 1.00 31.14 564 SER A N 1
ATOM 4394 C CA . SER A 1 564 ? 47.620 0.127 97.661 1.00 31.14 564 SER A CA 1
ATOM 4395 C C . SER A 1 564 ? 48.170 -0.028 96.213 1.00 31.14 564 SER A C 1
ATOM 4397 O O . SER A 1 564 ? 49.215 -0.623 95.982 1.00 31.14 564 SER A O 1
ATOM 4399 N N . SER A 1 565 ? 47.544 0.755 95.314 1.00 32.38 565 SER A N 1
ATOM 4400 C CA . SER A 1 565 ? 48.109 1.660 94.277 1.00 32.38 565 SER A CA 1
ATOM 4401 C C . SER A 1 565 ? 48.812 1.119 93.013 1.00 32.38 565 SER A C 1
ATOM 4403 O O . SER A 1 565 ? 49.939 0.640 93.059 1.00 32.38 565 SER A O 1
ATOM 4405 N N . GLY A 1 566 ? 48.182 1.358 91.849 1.00 31.70 566 GLY A N 1
ATOM 4406 C CA . GLY A 1 566 ? 48.820 1.316 90.525 1.00 31.70 566 GLY A CA 1
ATOM 4407 C C . GLY A 1 566 ? 47.862 0.948 89.386 1.00 31.70 566 GLY A C 1
ATOM 4408 O O . GLY A 1 566 ? 47.560 -0.220 89.185 1.00 31.70 566 GLY A O 1
ATOM 4409 N N . SER A 1 567 ? 47.380 1.955 88.657 1.00 45.34 567 SER A N 1
ATOM 4410 C CA . SER A 1 567 ? 46.578 1.869 87.425 1.00 45.34 567 SER A CA 1
ATOM 4411 C C . SER A 1 567 ? 47.111 0.837 86.419 1.00 45.34 567 SER A C 1
ATOM 4413 O O . SER A 1 567 ? 48.246 0.997 85.975 1.00 45.34 567 SER A O 1
ATOM 4415 N N . ASP A 1 568 ? 46.276 -0.105 85.954 1.00 35.50 568 ASP A N 1
ATOM 4416 C CA . ASP A 1 568 ? 46.442 -0.627 84.591 1.00 35.50 568 ASP A CA 1
ATOM 4417 C C . ASP A 1 568 ? 45.141 -1.147 83.940 1.00 35.50 568 ASP A C 1
ATOM 4419 O O . ASP A 1 568 ? 44.406 -1.988 84.464 1.00 35.50 568 ASP A O 1
ATOM 4423 N N . SER A 1 569 ? 44.901 -0.633 82.741 1.00 51.31 569 SER A N 1
ATOM 4424 C CA . SER A 1 569 ? 43.789 -0.784 81.788 1.00 51.31 569 SER A CA 1
ATOM 4425 C C . SER A 1 569 ? 43.619 -2.194 81.185 1.00 51.31 569 SER A C 1
ATOM 4427 O O . SER A 1 569 ? 42.904 -2.376 80.201 1.00 51.31 569 SER A O 1
ATOM 4429 N N . GLY A 1 570 ? 44.261 -3.214 81.762 1.00 51.97 570 GLY A N 1
ATOM 4430 C CA . GLY A 1 570 ? 44.312 -4.582 81.229 1.00 51.97 570 GLY A CA 1
ATOM 4431 C C . GLY A 1 570 ? 43.236 -5.550 81.744 1.00 51.97 570 GLY A C 1
ATOM 4432 O O . GLY A 1 570 ? 43.162 -6.679 81.257 1.00 51.97 570 GLY A O 1
ATOM 4433 N N . LYS A 1 571 ? 42.408 -5.155 82.726 1.00 48.88 571 LYS A N 1
ATOM 4434 C CA . LYS A 1 571 ? 41.344 -6.016 83.299 1.00 48.88 571 LYS A CA 1
ATOM 4435 C C . LYS A 1 571 ? 39.973 -5.843 82.636 1.00 48.88 571 LYS A C 1
ATOM 4437 O O . LYS A 1 571 ? 39.293 -6.834 82.411 1.00 48.88 571 LYS A O 1
ATOM 4442 N N . THR A 1 572 ? 39.612 -4.637 82.202 1.00 55.44 572 THR A N 1
ATOM 4443 C CA . THR A 1 572 ? 38.352 -4.376 81.475 1.00 55.44 572 THR A CA 1
ATOM 4444 C C . THR A 1 572 ? 38.335 -5.008 80.082 1.00 55.44 572 THR A C 1
ATOM 4446 O O . THR A 1 572 ? 37.309 -5.518 79.646 1.00 55.44 572 THR A O 1
ATOM 4449 N N . LEU A 1 573 ? 39.485 -5.055 79.402 1.00 49.25 573 LEU A N 1
ATOM 4450 C CA . LEU A 1 573 ? 39.627 -5.737 78.112 1.00 49.25 573 LEU A CA 1
ATOM 4451 C C . LEU A 1 573 ? 39.552 -7.267 78.232 1.00 49.25 573 LEU A C 1
ATOM 4453 O O . LEU A 1 573 ? 39.026 -7.903 77.325 1.00 49.25 573 LEU A O 1
ATOM 4457 N N . ARG A 1 574 ? 40.021 -7.866 79.339 1.00 49.34 574 ARG A N 1
ATOM 4458 C CA . ARG A 1 574 ? 39.941 -9.322 79.580 1.00 49.34 574 ARG A CA 1
ATOM 4459 C C . ARG A 1 574 ? 38.517 -9.790 79.889 1.00 49.34 574 ARG A C 1
ATOM 4461 O O . ARG A 1 574 ? 38.116 -10.821 79.359 1.00 49.34 574 ARG A O 1
ATOM 4468 N N . ASP A 1 575 ? 37.753 -9.017 80.657 1.00 55.28 575 ASP A N 1
ATOM 4469 C CA . ASP A 1 575 ? 36.356 -9.344 80.994 1.00 55.28 575 ASP A CA 1
ATOM 4470 C C . ASP A 1 575 ? 35.401 -9.158 79.796 1.00 55.28 575 ASP A C 1
ATOM 4472 O O . ASP A 1 575 ? 34.444 -9.916 79.624 1.00 55.28 575 ASP A O 1
ATOM 4476 N N . ILE A 1 576 ? 35.701 -8.220 78.890 1.00 56.88 576 ILE A N 1
ATOM 4477 C CA . ILE A 1 576 ? 35.002 -8.096 77.598 1.00 56.88 576 ILE A CA 1
ATOM 4478 C C . ILE A 1 576 ? 35.398 -9.245 76.652 1.00 56.88 576 ILE A C 1
ATOM 4480 O O . ILE A 1 576 ? 34.547 -9.792 75.957 1.00 56.88 576 ILE A O 1
ATOM 4484 N N . PHE A 1 577 ? 36.662 -9.689 76.660 1.00 49.59 577 PHE A N 1
ATOM 4485 C CA . PHE A 1 577 ? 37.100 -10.822 75.831 1.00 49.59 577 PHE A CA 1
ATOM 4486 C C . PHE A 1 577 ? 36.504 -12.170 76.268 1.00 49.59 577 PHE A C 1
ATOM 4488 O O . PHE A 1 577 ? 36.291 -13.045 75.432 1.00 49.59 577 PHE A O 1
ATOM 4495 N N . GLN A 1 578 ? 36.211 -12.342 77.560 1.00 55.50 578 GLN A N 1
ATOM 4496 C CA . GLN A 1 578 ? 35.629 -13.573 78.111 1.00 55.50 578 GLN A CA 1
ATOM 4497 C C . GLN A 1 578 ? 34.102 -13.662 77.967 1.00 55.50 578 GLN A C 1
ATOM 4499 O O . GLN A 1 578 ? 33.543 -14.750 78.079 1.00 55.50 578 GLN A O 1
ATOM 4504 N N . THR A 1 579 ? 33.422 -12.554 77.667 1.00 59.72 579 THR A N 1
ATOM 4505 C CA . THR A 1 579 ? 31.963 -12.509 77.442 1.00 59.72 579 THR A CA 1
ATOM 4506 C C . THR A 1 579 ? 31.569 -12.570 75.959 1.00 59.72 579 THR A C 1
ATOM 4508 O O . THR A 1 579 ? 30.390 -12.708 75.637 1.00 59.72 579 THR A O 1
ATOM 4511 N N . LEU A 1 580 ? 32.549 -12.550 75.049 1.00 47.16 580 LEU A N 1
ATOM 4512 C CA . LEU A 1 580 ? 32.362 -12.699 73.600 1.00 47.16 580 LEU A CA 1
ATOM 4513 C C . LEU A 1 580 ? 32.040 -14.131 73.111 1.00 47.16 580 LEU A C 1
ATOM 4515 O O . LEU A 1 580 ? 31.213 -14.249 72.207 1.00 47.16 580 LEU A O 1
ATOM 4519 N N . PRO A 1 581 ? 32.613 -15.226 73.656 1.00 50.38 581 PRO A N 1
ATOM 4520 C CA . PRO A 1 581 ? 32.352 -16.578 73.147 1.00 50.38 581 PRO A CA 1
ATOM 4521 C C . PRO A 1 581 ? 30.877 -17.020 73.218 1.00 50.38 581 PRO A C 1
ATOM 4523 O O . PRO A 1 581 ? 30.393 -17.568 72.230 1.00 50.38 581 PRO A O 1
ATOM 4526 N N . PRO A 1 582 ? 30.120 -16.742 74.302 1.00 51.78 582 PRO A N 1
ATOM 4527 C CA . PRO A 1 582 ? 28.697 -17.074 74.363 1.00 51.78 582 PRO A CA 1
ATOM 4528 C C . PRO A 1 582 ? 27.851 -16.272 73.368 1.00 51.78 582 PRO A C 1
ATOM 4530 O O . PRO A 1 582 ? 26.904 -16.813 72.814 1.00 51.78 582 PRO A O 1
ATOM 4533 N N . LEU A 1 583 ? 28.198 -15.006 73.103 1.00 50.81 583 LEU A N 1
ATOM 4534 C CA . LEU A 1 583 ? 27.482 -14.169 72.130 1.00 50.81 583 LEU A CA 1
ATOM 4535 C C . LEU A 1 583 ? 27.770 -14.564 70.681 1.00 50.81 583 LEU A C 1
ATOM 4537 O O . LEU A 1 583 ? 26.895 -14.465 69.828 1.00 50.81 583 LEU A O 1
ATOM 4541 N N . LEU A 1 584 ? 28.985 -15.022 70.389 1.00 48.50 584 LEU A N 1
ATOM 4542 C CA . LEU A 1 584 ? 29.309 -15.551 69.068 1.00 48.50 584 LEU A CA 1
ATOM 4543 C C . LEU A 1 584 ? 28.664 -16.925 68.857 1.00 48.50 584 LEU A C 1
ATOM 4545 O O . LEU A 1 584 ? 28.170 -17.178 67.766 1.00 48.50 584 LEU A O 1
ATOM 4549 N N . ALA A 1 585 ? 28.583 -17.759 69.902 1.00 49.31 585 ALA A N 1
ATOM 4550 C CA . ALA A 1 585 ? 27.907 -19.055 69.865 1.00 49.31 585 ALA A CA 1
ATOM 4551 C C . ALA A 1 585 ? 26.386 -18.936 69.643 1.00 49.31 585 ALA A C 1
ATOM 4553 O O . ALA A 1 585 ? 25.819 -19.683 68.850 1.00 49.31 585 ALA A O 1
ATOM 4554 N N . THR A 1 586 ? 25.715 -17.966 70.273 1.00 53.44 586 THR A N 1
ATOM 4555 C CA . THR A 1 586 ? 24.277 -17.733 70.046 1.00 53.44 586 THR A CA 1
ATOM 4556 C C . THR A 1 586 ? 23.991 -17.168 68.657 1.00 53.44 586 THR A C 1
ATOM 4558 O O . THR A 1 586 ? 22.982 -17.517 68.050 1.00 53.44 586 THR A O 1
ATOM 4561 N N . VAL A 1 587 ? 24.897 -16.353 68.107 1.00 51.34 587 VAL A N 1
ATOM 4562 C CA . VAL A 1 587 ? 24.819 -15.898 66.712 1.00 51.34 587 VAL A CA 1
ATOM 4563 C C . VAL A 1 587 ? 25.079 -17.061 65.749 1.00 51.34 587 VAL A C 1
ATOM 4565 O O . VAL A 1 587 ? 24.359 -17.180 64.760 1.00 51.34 587 VAL A O 1
ATOM 4568 N N . THR A 1 588 ? 26.020 -17.968 66.038 1.00 52.47 588 THR A N 1
ATOM 4569 C CA . THR A 1 588 ? 26.238 -19.166 65.206 1.00 52.47 588 THR A CA 1
ATOM 4570 C C . THR A 1 588 ? 25.050 -20.136 65.252 1.00 52.47 588 THR A C 1
ATOM 4572 O O . THR A 1 588 ? 24.677 -20.659 64.204 1.00 52.47 588 THR A O 1
ATOM 4575 N N . ASP A 1 589 ? 24.401 -20.302 66.412 1.00 51.78 589 ASP A N 1
ATOM 4576 C CA . ASP A 1 589 ? 23.206 -21.152 66.586 1.00 51.78 589 ASP A CA 1
ATOM 4577 C C . ASP A 1 589 ? 21.961 -20.577 65.895 1.00 51.78 589 ASP A C 1
ATOM 4579 O O . ASP A 1 589 ? 21.133 -21.323 65.380 1.00 51.78 589 ASP A O 1
ATOM 4583 N N . GLN A 1 590 ? 21.816 -19.249 65.855 1.00 47.44 590 GLN A N 1
ATOM 4584 C CA . GLN A 1 590 ? 20.641 -18.595 65.264 1.00 47.44 590 GLN A CA 1
ATOM 4585 C C . GLN A 1 590 ? 20.797 -18.252 63.776 1.00 47.44 590 GLN A C 1
ATOM 4587 O O . GLN A 1 590 ? 19.790 -18.075 63.094 1.00 47.44 590 GLN A O 1
ATOM 4592 N N . THR A 1 591 ? 22.027 -18.132 63.260 1.00 50.47 591 THR A N 1
ATOM 4593 C CA . THR A 1 591 ? 22.284 -17.637 61.887 1.00 50.47 591 THR A CA 1
ATOM 4594 C C . THR A 1 591 ? 23.122 -18.569 61.007 1.00 50.47 591 THR A C 1
ATOM 4596 O O . THR A 1 591 ? 23.330 -18.266 59.834 1.00 50.47 591 THR A O 1
ATOM 4599 N N . SER A 1 592 ? 23.593 -19.704 61.540 1.00 42.19 592 SER A N 1
ATOM 4600 C CA . SER A 1 592 ? 24.374 -20.716 60.804 1.00 42.19 592 SER A CA 1
ATOM 4601 C C . SER A 1 592 ? 25.680 -20.201 60.170 1.00 42.19 592 SER A C 1
ATOM 4603 O O . SER A 1 592 ? 26.176 -20.783 59.206 1.00 42.19 592 SER A O 1
ATOM 4605 N N . TYR A 1 593 ? 26.267 -19.121 60.691 1.00 53.56 593 TYR A N 1
ATOM 4606 C CA . TYR A 1 593 ? 27.575 -18.618 60.258 1.00 53.56 593 TYR A CA 1
ATOM 4607 C C . TYR A 1 593 ? 28.702 -19.243 61.093 1.00 53.56 593 TYR A C 1
ATOM 4609 O O . TYR A 1 593 ? 28.657 -19.173 62.317 1.00 53.56 593 TYR A O 1
ATOM 4617 N N . VAL A 1 594 ? 29.734 -19.816 60.459 1.00 50.62 594 VAL A N 1
ATOM 4618 C CA . VAL A 1 594 ? 30.906 -20.398 61.147 1.00 50.62 594 VAL A CA 1
ATOM 4619 C C . VAL A 1 594 ? 32.123 -19.482 60.959 1.00 50.62 594 VAL A C 1
ATOM 4621 O O . VAL A 1 594 ? 32.494 -19.196 59.817 1.00 50.62 594 VAL A O 1
ATOM 4624 N N . PRO A 1 595 ? 32.761 -18.998 62.041 1.00 49.88 595 PRO A N 1
ATOM 4625 C CA . PRO A 1 595 ? 33.966 -18.185 61.931 1.00 49.88 595 PRO A CA 1
ATOM 4626 C C . PRO A 1 595 ? 35.175 -19.005 61.427 1.00 49.88 595 PRO A C 1
ATOM 4628 O O . PRO A 1 595 ? 35.195 -20.229 61.557 1.00 49.88 595 PRO A O 1
ATOM 4631 N N . PRO A 1 596 ? 36.212 -18.355 60.860 1.00 45.56 596 PRO A N 1
ATOM 4632 C CA . PRO A 1 596 ? 37.354 -19.037 60.248 1.00 45.56 596 PRO A CA 1
ATOM 4633 C C . PRO A 1 596 ? 38.107 -19.963 61.217 1.00 45.56 596 PRO A C 1
ATOM 4635 O O . PRO A 1 596 ? 38.218 -19.691 62.413 1.00 45.56 596 PRO A O 1
ATOM 4638 N N . SER A 1 597 ? 38.704 -21.023 60.672 1.00 39.28 597 SER A N 1
ATOM 4639 C CA . SER A 1 597 ? 39.195 -22.227 61.368 1.00 39.28 597 SER A CA 1
ATOM 4640 C C . SER A 1 597 ? 40.285 -22.055 62.440 1.00 39.28 597 SER A C 1
ATOM 4642 O O . SER A 1 597 ? 40.625 -23.028 63.105 1.00 39.28 597 SER A O 1
ATOM 4644 N N . TRP A 1 598 ? 40.813 -20.854 62.682 1.00 50.00 598 TRP A N 1
ATOM 4645 C CA . TRP A 1 598 ? 41.748 -20.605 63.790 1.00 50.00 598 TRP A CA 1
ATOM 4646 C C . TRP A 1 598 ? 41.052 -20.240 65.115 1.00 50.00 598 TRP A C 1
ATOM 4648 O O . TRP A 1 598 ? 41.727 -20.110 66.135 1.00 50.00 598 TRP A O 1
ATOM 4658 N N . LEU A 1 599 ? 39.720 -20.076 65.111 1.00 47.94 599 LEU A N 1
ATOM 4659 C CA . LEU A 1 599 ? 38.958 -19.502 66.230 1.00 47.94 599 LEU A CA 1
ATOM 4660 C C . LEU A 1 599 ? 38.009 -20.483 66.956 1.00 47.94 599 LEU A C 1
ATOM 4662 O O . LEU A 1 599 ? 37.381 -20.091 67.934 1.00 47.94 599 LEU A O 1
ATOM 4666 N N . GLN A 1 600 ? 37.910 -21.753 66.545 1.00 43.66 600 GLN A N 1
ATOM 4667 C CA . GLN A 1 600 ? 37.071 -22.765 67.214 1.00 43.66 600 GLN A CA 1
ATOM 4668 C C . GLN A 1 600 ? 37.842 -24.074 67.439 1.00 43.66 600 GLN A C 1
ATOM 4670 O O . GLN A 1 600 ? 38.092 -24.835 66.509 1.00 43.66 600 GLN A O 1
ATOM 4675 N N . GLY A 1 601 ? 38.218 -24.344 68.691 1.00 32.50 601 GLY A N 1
ATOM 4676 C CA . GLY A 1 601 ? 38.812 -25.610 69.119 1.00 32.50 601 GLY A CA 1
ATOM 4677 C C . GLY A 1 601 ? 37.792 -26.511 69.819 1.00 32.50 601 GLY A C 1
ATOM 4678 O O . GLY A 1 601 ? 37.319 -26.156 70.889 1.00 32.50 601 GLY A O 1
ATOM 4679 N N . GLY A 1 602 ? 37.531 -27.680 69.221 1.00 29.77 602 GLY A N 1
ATOM 4680 C CA . GLY A 1 602 ? 37.136 -28.937 69.877 1.00 29.77 602 GLY A CA 1
ATOM 4681 C C . GLY A 1 602 ? 35.717 -29.082 70.455 1.00 29.77 602 GLY A C 1
ATOM 4682 O O . GLY A 1 602 ? 35.421 -28.533 71.507 1.00 29.77 602 GLY A O 1
ATOM 4683 N N . GLY A 1 603 ? 34.927 -29.997 69.870 1.00 26.69 603 GLY A N 1
ATOM 4684 C CA . GLY A 1 603 ? 33.966 -30.832 70.619 1.00 26.69 603 GLY A CA 1
ATOM 4685 C C . GLY A 1 603 ? 32.465 -30.655 70.328 1.00 26.69 603 GLY A C 1
ATOM 4686 O O . GLY A 1 603 ? 31.858 -29.676 70.733 1.00 26.69 603 GLY A O 1
ATOM 4687 N N . GLN A 1 604 ? 31.897 -31.681 69.681 1.00 26.66 604 GLN A N 1
ATOM 4688 C CA . GLN A 1 604 ? 30.482 -32.079 69.474 1.00 26.66 604 GLN A CA 1
ATOM 4689 C C . GLN A 1 604 ? 29.523 -31.862 70.675 1.00 26.66 604 GLN A C 1
ATOM 4691 O O . GLN A 1 604 ? 29.917 -32.102 71.809 1.00 26.66 604 GLN A O 1
ATOM 4696 N N . GLN A 1 605 ? 28.324 -31.273 70.494 1.00 27.66 605 GLN A N 1
ATOM 4697 C CA . GLN A 1 605 ? 26.988 -31.777 70.044 1.00 27.66 605 GLN A CA 1
ATOM 4698 C C . GLN A 1 605 ? 26.022 -32.186 71.183 1.00 27.66 605 GLN A C 1
ATOM 4700 O O . GLN A 1 605 ? 26.313 -33.110 71.935 1.00 27.66 605 GLN A O 1
ATOM 4705 N N . ALA A 1 606 ? 24.825 -31.574 71.199 1.00 23.08 606 ALA A N 1
ATOM 4706 C CA . ALA A 1 606 ? 23.519 -32.133 71.619 1.00 23.08 606 ALA A CA 1
ATOM 4707 C C . ALA A 1 606 ? 22.410 -31.135 71.176 1.00 23.08 606 ALA A C 1
ATOM 4709 O O . ALA A 1 606 ? 22.434 -29.992 71.613 1.00 23.08 606 ALA A O 1
ATOM 4710 N N . ALA A 1 607 ? 21.630 -31.380 70.113 1.00 26.67 607 ALA A N 1
ATOM 4711 C CA . ALA A 1 607 ? 20.422 -32.223 69.986 1.00 26.67 607 ALA A CA 1
ATOM 4712 C C . ALA A 1 607 ? 19.136 -31.611 70.598 1.00 26.67 607 ALA A C 1
ATOM 4714 O O . ALA A 1 607 ? 18.994 -31.615 71.818 1.00 26.67 607 ALA A O 1
ATOM 4715 N N . ILE A 1 608 ? 18.194 -31.155 69.744 1.00 26.00 608 ILE A N 1
ATOM 4716 C CA . ILE A 1 608 ? 16.759 -30.917 70.044 1.00 26.00 608 ILE A CA 1
ATOM 4717 C C . ILE A 1 608 ? 15.901 -31.269 68.799 1.00 26.00 608 ILE A C 1
ATOM 4719 O O . ILE A 1 608 ? 16.300 -30.993 67.669 1.00 26.00 608 ILE A O 1
ATOM 4723 N N . ASP A 1 609 ? 14.753 -31.908 69.055 1.00 26.45 609 ASP A N 1
ATOM 4724 C CA . ASP A 1 609 ? 13.838 -32.676 68.188 1.00 26.45 609 ASP A CA 1
ATOM 4725 C C . ASP A 1 609 ? 13.071 -31.942 67.057 1.00 26.45 609 ASP A C 1
ATOM 4727 O O . ASP A 1 609 ? 12.687 -30.779 67.184 1.00 26.45 609 ASP A O 1
ATOM 4731 N N . VAL A 1 610 ? 12.745 -32.696 65.986 1.00 30.98 610 VAL A N 1
ATOM 4732 C CA . VAL A 1 610 ? 11.946 -32.316 64.791 1.00 30.98 610 VAL A CA 1
ATOM 4733 C C . VAL A 1 610 ? 10.784 -33.328 64.577 1.00 30.98 610 VAL A C 1
ATOM 4735 O O . VAL A 1 610 ? 11.012 -34.527 64.746 1.00 30.98 610 VAL A O 1
ATOM 4738 N N . PRO A 1 611 ? 9.550 -32.907 64.203 1.00 38.84 611 PRO A N 1
ATOM 4739 C CA . PRO A 1 611 ? 8.407 -33.798 63.893 1.00 38.84 611 PRO A CA 1
ATOM 4740 C C . PRO A 1 611 ? 8.566 -34.572 62.550 1.00 38.84 611 PRO A C 1
ATOM 4742 O O . PRO A 1 611 ? 9.508 -34.307 61.804 1.00 38.84 611 PRO A O 1
ATOM 4745 N N . PRO A 1 612 ? 7.725 -35.590 62.238 1.00 49.97 612 PRO A N 1
ATOM 4746 C CA . PRO A 1 612 ? 8.175 -36.809 61.561 1.00 49.97 612 PRO A CA 1
ATOM 4747 C C . PRO A 1 612 ? 8.393 -36.667 60.045 1.00 49.97 612 PRO A C 1
ATOM 4749 O O . PRO A 1 612 ? 7.530 -36.220 59.296 1.00 49.97 612 PRO A O 1
ATOM 4752 N N . VAL A 1 613 ? 9.538 -37.184 59.595 1.00 60.22 613 VAL A N 1
ATOM 4753 C CA . VAL A 1 613 ? 10.047 -37.222 58.207 1.00 60.22 613 VAL A CA 1
ATOM 4754 C C . VAL A 1 613 ? 9.127 -37.969 57.216 1.00 60.22 613 VAL A C 1
ATOM 4756 O O . VAL A 1 613 ? 9.279 -37.840 56.004 1.00 60.22 613 VAL A O 1
ATOM 4759 N N . ALA A 1 614 ? 8.166 -38.763 57.700 1.00 63.12 614 ALA A N 1
ATOM 4760 C CA . ALA A 1 614 ? 7.372 -39.649 56.850 1.00 63.12 614 ALA A CA 1
ATOM 4761 C C . ALA A 1 614 ? 6.223 -38.947 56.106 1.00 63.12 614 ALA A C 1
ATOM 4763 O O . ALA A 1 614 ? 6.084 -39.141 54.901 1.00 63.12 614 ALA A O 1
ATOM 4764 N N . GLU A 1 615 ? 5.426 -38.113 56.781 1.00 66.62 615 GLU A N 1
ATOM 4765 C CA . GLU A 1 615 ? 4.270 -37.433 56.165 1.00 66.62 615 GLU A CA 1
ATOM 4766 C C . GLU A 1 615 ? 4.690 -36.352 55.161 1.00 66.62 615 GLU A C 1
ATOM 4768 O O . GLU A 1 615 ? 4.062 -36.166 54.113 1.00 66.62 615 GLU A O 1
ATOM 4773 N N . THR A 1 616 ? 5.804 -35.675 55.445 1.00 69.12 616 THR A N 1
ATOM 4774 C CA . THR A 1 616 ? 6.399 -34.697 54.533 1.00 69.12 616 THR A CA 1
ATOM 4775 C C . THR A 1 616 ? 6.900 -35.366 53.254 1.00 69.12 616 THR A C 1
ATOM 4777 O O . THR A 1 616 ? 6.649 -34.844 52.171 1.00 69.12 616 THR A O 1
ATOM 4780 N N . ALA A 1 617 ? 7.507 -36.554 53.349 1.00 71.56 617 ALA A N 1
ATOM 4781 C CA . ALA A 1 617 ? 7.948 -37.316 52.181 1.00 71.56 617 ALA A CA 1
ATOM 4782 C C . ALA A 1 617 ? 6.775 -37.779 51.295 1.00 71.56 617 ALA A C 1
ATOM 4784 O O . ALA A 1 617 ? 6.869 -37.714 50.071 1.00 71.56 617 ALA A O 1
ATOM 4785 N N . VAL A 1 618 ? 5.649 -38.202 51.888 1.00 77.06 618 VAL A N 1
ATOM 4786 C CA . VAL A 1 618 ? 4.458 -38.607 51.115 1.00 77.06 618 VAL A CA 1
ATOM 4787 C C . VAL A 1 618 ? 3.868 -37.426 50.346 1.00 77.06 618 VAL A C 1
ATOM 4789 O O . VAL A 1 618 ? 3.610 -37.547 49.149 1.00 77.06 618 VAL A O 1
ATOM 4792 N N . THR A 1 619 ? 3.708 -36.278 51.008 1.00 76.19 619 THR A N 1
ATOM 4793 C CA . THR A 1 619 ? 3.173 -35.060 50.378 1.00 76.19 619 THR A CA 1
ATOM 4794 C C . THR A 1 619 ? 4.081 -34.575 49.243 1.00 76.19 619 THR A C 1
ATOM 4796 O O . THR A 1 619 ? 3.603 -34.269 48.156 1.00 76.19 619 THR A O 1
ATOM 4799 N N . GLN A 1 620 ? 5.403 -34.609 49.441 1.00 76.56 620 GLN A N 1
ATOM 4800 C CA . GLN A 1 620 ? 6.369 -34.222 48.409 1.00 76.56 620 GLN A CA 1
ATOM 4801 C C . GLN A 1 620 ? 6.316 -35.121 47.170 1.00 76.56 620 GLN A C 1
ATOM 4803 O O . GLN A 1 620 ? 6.425 -34.622 46.055 1.00 76.56 620 GLN A O 1
ATOM 4808 N N . ILE A 1 621 ? 6.131 -36.434 47.329 1.00 78.50 621 ILE A N 1
ATOM 4809 C CA . ILE A 1 621 ? 6.050 -37.353 46.182 1.00 78.50 621 ILE A CA 1
ATOM 4810 C C . ILE A 1 621 ? 4.756 -37.133 45.387 1.00 78.50 621 ILE A C 1
ATOM 4812 O O . ILE A 1 621 ? 4.785 -37.176 44.156 1.00 78.50 621 ILE A O 1
ATOM 4816 N N . ILE A 1 622 ? 3.638 -36.870 46.072 1.00 81.69 622 ILE A N 1
ATOM 4817 C CA . ILE A 1 622 ? 2.361 -36.508 45.434 1.00 81.69 622 ILE A CA 1
ATOM 4818 C C . ILE A 1 622 ? 2.525 -35.214 44.628 1.00 81.69 622 ILE A C 1
ATOM 4820 O O . ILE A 1 622 ? 2.132 -35.169 43.462 1.00 81.69 622 ILE A O 1
ATOM 4824 N N . ASP A 1 623 ? 3.174 -34.204 45.210 1.00 78.62 623 ASP A N 1
ATOM 4825 C CA . ASP A 1 623 ? 3.403 -32.910 44.564 1.00 78.62 623 ASP A CA 1
ATOM 4826 C C . ASP A 1 623 ? 4.358 -33.005 43.364 1.00 78.62 623 ASP A C 1
ATOM 4828 O O . ASP A 1 623 ? 4.106 -32.394 42.326 1.00 78.62 623 ASP A O 1
ATOM 4832 N N . VAL A 1 624 ? 5.443 -33.780 43.475 1.00 80.12 624 VAL A N 1
ATOM 4833 C CA . VAL A 1 624 ? 6.435 -33.944 42.395 1.00 80.12 624 VAL A CA 1
ATOM 4834 C C . VAL A 1 624 ? 5.842 -34.681 41.199 1.00 80.12 624 VAL A C 1
ATOM 4836 O O . VAL A 1 624 ? 6.108 -34.315 40.055 1.00 80.12 624 VAL A O 1
ATOM 4839 N N . LEU A 1 625 ? 5.037 -35.715 41.445 1.00 77.94 625 LEU A N 1
ATOM 4840 C CA . LEU A 1 625 ? 4.437 -36.509 40.375 1.00 77.94 625 LEU A CA 1
ATOM 4841 C C . LEU A 1 625 ? 3.113 -35.933 39.854 1.00 77.94 625 LEU A C 1
ATOM 4843 O O . LEU A 1 625 ? 2.693 -36.298 38.757 1.00 77.94 625 LEU A O 1
ATOM 4847 N N . GLY A 1 626 ? 2.448 -35.061 40.618 1.00 79.69 626 GLY A N 1
ATOM 4848 C CA . GLY A 1 626 ? 1.175 -34.445 40.239 1.00 79.69 626 GLY A CA 1
ATOM 4849 C C . GLY A 1 626 ? 0.035 -35.452 40.046 1.00 79.69 626 GLY A C 1
ATOM 4850 O O . GLY A 1 626 ? -0.838 -35.241 39.206 1.00 79.69 626 GLY A O 1
ATOM 4851 N N . MET A 1 627 ? 0.067 -36.569 40.776 1.00 83.44 627 MET A N 1
ATOM 4852 C CA . MET A 1 627 ? -0.918 -37.654 40.689 1.00 83.44 627 MET A CA 1
ATOM 4853 C C . MET A 1 627 ? -1.727 -37.771 41.977 1.00 83.44 627 MET A C 1
ATOM 4855 O O . MET A 1 627 ? -1.271 -37.370 43.044 1.00 83.44 627 MET A O 1
ATOM 4859 N N . GLU A 1 628 ? -2.911 -38.372 41.896 1.00 86.75 628 GLU A N 1
ATOM 4860 C CA . GLU A 1 628 ? -3.800 -38.499 43.046 1.00 86.75 628 GLU A CA 1
ATOM 4861 C C . GLU A 1 628 ? -3.587 -39.834 43.773 1.00 86.75 628 GLU A C 1
ATOM 4863 O O . GLU A 1 628 ? -3.418 -40.893 43.155 1.00 86.75 628 GLU A O 1
ATOM 4868 N N . ALA A 1 629 ? -3.572 -39.787 45.106 1.00 85.12 629 ALA A N 1
ATOM 4869 C CA . ALA A 1 629 ? -3.398 -40.968 45.940 1.00 85.12 629 ALA A CA 1
ATOM 4870 C C . ALA A 1 629 ? -4.680 -41.804 46.000 1.00 85.12 629 ALA A C 1
ATOM 4872 O O . ALA A 1 629 ? -5.746 -41.326 46.379 1.00 85.12 629 ALA A O 1
ATOM 4873 N N . CYS A 1 630 ? -4.556 -43.085 45.669 1.00 81.50 630 CYS A N 1
ATOM 4874 C CA . CYS A 1 630 ? -5.647 -44.050 45.718 1.00 81.50 630 CYS A CA 1
ATOM 4875 C C . CYS A 1 630 ? -5.773 -44.665 47.123 1.00 81.50 630 CYS A C 1
ATOM 4877 O O . CYS A 1 630 ? -4.797 -44.733 47.874 1.00 81.50 630 CYS A O 1
ATOM 4879 N N . ASP A 1 631 ? -6.974 -45.131 47.477 1.00 79.31 631 ASP A N 1
ATOM 4880 C CA . ASP A 1 631 ? -7.267 -45.906 48.696 1.00 79.31 631 ASP A CA 1
ATOM 4881 C C . ASP A 1 631 ? -6.782 -45.275 50.019 1.00 79.31 631 ASP A C 1
ATOM 4883 O O . ASP A 1 631 ? -6.347 -45.973 50.935 1.00 79.31 631 ASP A O 1
ATOM 4887 N N . ASN A 1 632 ? -6.839 -43.941 50.139 1.00 75.75 632 ASN A N 1
ATOM 4888 C CA . ASN A 1 632 ? -6.376 -43.181 51.315 1.00 75.75 632 ASN A CA 1
ATOM 4889 C C . ASN A 1 632 ? -4.899 -43.424 51.692 1.00 75.75 632 ASN A C 1
ATOM 4891 O O . ASN A 1 632 ? -4.479 -43.161 52.824 1.00 75.75 632 ASN A O 1
ATOM 4895 N N . THR A 1 633 ? -4.081 -43.873 50.734 1.00 81.06 633 THR A N 1
ATOM 4896 C CA . THR A 1 633 ? -2.648 -44.139 50.948 1.00 81.06 633 THR A CA 1
ATOM 4897 C C . THR A 1 633 ? -1.809 -42.874 51.184 1.00 81.06 633 THR A C 1
ATOM 4899 O O . THR A 1 633 ? -0.632 -42.983 51.518 1.00 81.06 633 THR A O 1
ATOM 4902 N N . ALA A 1 634 ? -2.402 -41.677 51.094 1.00 74.50 634 ALA A N 1
ATOM 4903 C CA . ALA A 1 634 ? -1.773 -40.409 51.480 1.00 74.50 634 ALA A CA 1
ATOM 4904 C C . ALA A 1 634 ? -1.551 -40.272 53.000 1.00 74.50 634 ALA A C 1
ATOM 4906 O O . ALA A 1 634 ? -0.705 -39.493 53.428 1.00 74.50 634 ALA A O 1
ATOM 4907 N N . THR A 1 635 ? -2.283 -41.033 53.819 1.00 75.94 635 THR A N 1
ATOM 4908 C CA . THR A 1 635 ? -2.140 -40.996 55.283 1.00 75.94 635 THR A CA 1
ATOM 4909 C C . THR A 1 635 ? -1.170 -42.072 55.771 1.00 75.94 635 THR A C 1
ATOM 4911 O O . THR A 1 635 ? -1.343 -43.259 55.482 1.00 75.94 635 THR A O 1
ATOM 4914 N N . VAL A 1 636 ? -0.129 -41.666 56.504 1.00 71.88 636 VAL A N 1
ATOM 4915 C CA . VAL A 1 636 ? 0.848 -42.588 57.103 1.00 71.88 636 VAL A CA 1
ATOM 4916 C C . VAL A 1 636 ? 0.371 -42.968 58.503 1.00 71.88 636 VAL A C 1
ATOM 4918 O O . VAL A 1 636 ? -0.075 -42.122 59.268 1.00 71.88 636 VAL A O 1
ATOM 4921 N N . LYS A 1 637 ? 0.445 -44.254 58.862 1.00 67.50 637 LYS A N 1
ATOM 4922 C CA . LYS A 1 637 ? 0.162 -44.687 60.240 1.00 67.50 637 LYS A CA 1
ATOM 4923 C C . LYS A 1 637 ? 1.334 -44.311 61.147 1.00 67.50 637 LYS A C 1
ATOM 4925 O O . LYS A 1 637 ? 2.479 -44.628 60.817 1.00 67.50 637 LYS A O 1
ATOM 4930 N N . ASP A 1 638 ? 1.045 -43.716 62.303 1.00 57.59 638 ASP A N 1
ATOM 4931 C CA . ASP A 1 638 ? 2.053 -43.330 63.295 1.00 57.59 638 ASP A CA 1
ATOM 4932 C C . ASP A 1 638 ? 3.031 -44.485 63.595 1.00 57.59 638 ASP A C 1
ATOM 4934 O O . ASP A 1 638 ? 2.622 -45.571 64.013 1.00 57.59 638 ASP A O 1
ATOM 4938 N N . LYS A 1 639 ? 4.336 -44.233 63.397 1.00 61.78 639 LYS A N 1
ATOM 4939 C CA . LYS A 1 639 ? 5.475 -45.162 63.607 1.00 61.78 639 LYS A CA 1
ATOM 4940 C C . LYS A 1 639 ? 5.626 -46.321 62.605 1.00 61.78 639 LYS A C 1
ATOM 4942 O O . LYS A 1 639 ? 6.342 -47.281 62.895 1.00 61.78 639 LYS A O 1
ATOM 4947 N N . ALA A 1 640 ? 5.002 -46.262 61.430 1.00 61.78 640 ALA A N 1
ATOM 4948 C CA . ALA A 1 640 ? 5.237 -47.264 60.390 1.00 61.78 640 ALA A CA 1
ATOM 4949 C C . ALA A 1 640 ? 6.675 -47.179 59.834 1.00 61.78 640 ALA A C 1
ATOM 4951 O O . ALA A 1 640 ? 7.093 -46.146 59.319 1.00 61.78 640 ALA A O 1
ATOM 4952 N N . THR A 1 641 ? 7.431 -48.280 59.897 1.00 68.94 641 THR A N 1
ATOM 4953 C CA . THR A 1 641 ? 8.788 -48.371 59.316 1.00 68.94 641 THR A CA 1
ATOM 4954 C C . THR A 1 641 ? 8.770 -48.496 57.795 1.00 68.94 641 THR A C 1
ATOM 4956 O O . THR A 1 641 ? 9.751 -48.171 57.132 1.00 68.94 641 THR A O 1
ATOM 4959 N N . THR A 1 642 ? 7.647 -48.950 57.230 1.00 76.38 642 THR A N 1
ATOM 4960 C CA . THR A 1 642 ? 7.431 -49.018 55.784 1.00 76.38 642 THR A CA 1
ATOM 4961 C C . THR A 1 642 ? 6.042 -48.504 55.426 1.00 76.38 642 THR A C 1
ATOM 4963 O O . THR A 1 642 ? 5.070 -48.823 56.111 1.00 76.38 642 THR A O 1
ATOM 4966 N N . HIS A 1 643 ? 5.945 -47.732 54.344 1.00 84.12 643 HIS A N 1
ATOM 4967 C CA . HIS A 1 643 ? 4.689 -47.207 53.806 1.00 84.12 643 HIS A CA 1
ATOM 4968 C C . HIS A 1 643 ? 4.587 -47.514 52.313 1.00 84.12 643 HIS A C 1
ATOM 4970 O O . HIS A 1 643 ? 5.591 -47.505 51.604 1.00 84.12 643 HIS A O 1
ATOM 4976 N N . THR A 1 644 ? 3.386 -47.824 51.824 1.00 84.12 644 THR A N 1
ATOM 4977 C CA . THR A 1 644 ? 3.142 -48.022 50.387 1.00 84.12 644 THR A CA 1
ATOM 4978 C C . THR A 1 644 ? 2.127 -46.994 49.916 1.00 84.12 644 THR A C 1
ATOM 4980 O O . THR A 1 644 ? 0.981 -47.015 50.353 1.00 84.12 644 THR A O 1
ATOM 4983 N N . LEU A 1 645 ? 2.562 -46.125 49.012 1.00 86.69 645 LEU A N 1
ATOM 4984 C CA . LEU A 1 645 ? 1.758 -45.106 48.359 1.00 86.69 645 LEU A CA 1
ATOM 4985 C C . LEU A 1 645 ? 1.340 -45.607 46.971 1.00 86.69 645 LEU A C 1
ATOM 4987 O O . LEU A 1 645 ? 2.178 -46.072 46.193 1.00 86.69 645 LEU A O 1
ATOM 4991 N N . LEU A 1 646 ? 0.044 -45.533 46.676 1.00 88.19 646 LEU A N 1
ATOM 4992 C CA . LEU A 1 646 ? -0.526 -45.893 45.380 1.00 88.19 646 LEU A CA 1
ATOM 4993 C C . LEU A 1 646 ? -1.051 -44.626 44.717 1.00 88.19 646 LEU A C 1
ATOM 4995 O O . LEU A 1 646 ? -1.882 -43.933 45.294 1.00 88.19 646 LEU A O 1
ATOM 4999 N N . LEU A 1 647 ? -0.571 -44.336 43.514 1.00 87.62 647 LEU A N 1
ATOM 5000 C CA . LEU A 1 647 ? -0.910 -43.139 42.755 1.00 87.62 647 LEU A CA 1
ATOM 5001 C C . LEU A 1 647 ? -1.538 -43.534 41.422 1.00 87.62 647 LEU A C 1
ATOM 5003 O O . LEU A 1 647 ? -1.061 -44.452 40.749 1.00 87.62 647 LEU A O 1
ATOM 5007 N N . ALA A 1 648 ? -2.582 -42.813 41.035 1.00 87.12 648 ALA A N 1
ATOM 5008 C CA . ALA A 1 648 ? -3.174 -42.898 39.711 1.00 87.12 648 ALA A CA 1
ATOM 5009 C C . ALA A 1 648 ? -3.230 -41.505 39.088 1.00 87.12 648 ALA A C 1
ATOM 5011 O O . ALA A 1 648 ? -3.521 -40.512 39.755 1.00 87.12 648 ALA A O 1
ATOM 5012 N N . GLY A 1 649 ? -2.956 -41.431 37.792 1.00 84.75 649 GLY A N 1
ATOM 5013 C CA . GLY A 1 649 ? -3.016 -40.177 37.060 1.00 84.75 649 GLY A CA 1
ATOM 5014 C C . GLY A 1 649 ? -3.009 -40.381 35.556 1.00 84.75 649 GLY A C 1
ATOM 5015 O O . GLY A 1 649 ? -2.873 -41.497 35.052 1.00 84.75 649 GLY A O 1
ATOM 5016 N N . ILE A 1 650 ? -3.169 -39.282 34.828 1.00 85.38 650 ILE A N 1
ATOM 5017 C CA . ILE A 1 650 ? -3.088 -39.257 33.369 1.00 85.38 650 ILE A CA 1
ATOM 5018 C C . ILE A 1 650 ? -1.838 -38.463 33.004 1.00 85.38 650 ILE A C 1
ATOM 5020 O O . ILE A 1 650 ? -1.714 -37.295 33.367 1.00 85.38 650 ILE A O 1
ATOM 5024 N N . PHE A 1 651 ? -0.906 -39.097 32.294 1.00 81.50 651 PHE A N 1
ATOM 5025 C CA . PHE A 1 651 ? 0.305 -38.430 31.828 1.00 81.50 651 PHE A CA 1
ATOM 5026 C C . PHE A 1 651 ? -0.017 -37.489 30.659 1.00 81.50 651 PHE A C 1
ATOM 5028 O O . PHE A 1 651 ? -0.946 -37.739 29.884 1.00 81.50 651 PHE A O 1
ATOM 5035 N N . VAL A 1 652 ? 0.759 -36.410 30.509 1.00 72.88 652 VAL A N 1
ATOM 5036 C CA . VAL A 1 652 ? 0.606 -35.439 29.413 1.00 72.88 652 VAL A CA 1
ATOM 5037 C C . VAL A 1 652 ? 0.784 -36.173 28.078 1.00 72.88 652 VAL A C 1
ATOM 5039 O O . VAL A 1 652 ? 1.893 -36.541 27.701 1.00 72.88 652 VAL A O 1
ATOM 5042 N N . GLY A 1 653 ? -0.336 -36.448 27.405 1.00 69.75 653 GLY A N 1
ATOM 5043 C CA . GLY A 1 653 ? -0.415 -37.394 26.283 1.00 69.75 653 GLY A CA 1
ATOM 5044 C C . GLY A 1 653 ? -1.631 -38.330 26.327 1.00 69.75 653 GLY A C 1
ATOM 5045 O O . GLY A 1 653 ? -1.904 -39.005 25.343 1.00 69.75 653 GLY A O 1
ATOM 5046 N N . GLY A 1 654 ? -2.392 -38.344 27.430 1.00 77.69 654 GLY A N 1
ATOM 5047 C CA . GLY A 1 654 ? -3.664 -39.073 27.544 1.00 77.69 654 GLY A CA 1
ATOM 5048 C C . GLY A 1 654 ? -3.538 -40.529 28.006 1.00 77.69 654 GLY A C 1
ATOM 5049 O O . GLY A 1 654 ? -4.548 -41.224 28.097 1.00 77.69 654 GLY A O 1
ATOM 5050 N N . ALA A 1 655 ? -2.327 -40.991 28.329 1.00 80.62 655 ALA A N 1
ATOM 5051 C CA . ALA A 1 655 ? -2.087 -42.337 28.842 1.00 80.62 655 ALA A CA 1
ATOM 5052 C C . ALA A 1 655 ? -2.363 -42.412 30.353 1.00 80.62 655 ALA A C 1
ATOM 5054 O O . ALA A 1 655 ? -1.832 -41.617 31.132 1.00 80.62 655 ALA A O 1
ATOM 5055 N N . SER A 1 656 ? -3.176 -43.383 30.774 1.00 84.50 656 SER A N 1
ATOM 5056 C CA . SER A 1 656 ? -3.422 -43.669 32.190 1.00 84.50 656 SER A CA 1
ATOM 5057 C C . SER A 1 656 ? -2.211 -44.358 32.814 1.00 84.50 656 SER A C 1
ATOM 5059 O O . SER A 1 656 ? -1.783 -45.409 32.325 1.00 84.50 656 SER A O 1
ATOM 5061 N N . VAL A 1 657 ? -1.702 -43.809 33.912 1.00 87.06 657 VAL A N 1
ATOM 5062 C CA . VAL A 1 657 ? -0.546 -44.340 34.631 1.00 87.06 657 VAL A CA 1
ATOM 5063 C C . VAL A 1 657 ? -0.932 -44.697 36.059 1.00 87.06 657 VAL A C 1
ATOM 5065 O O . VAL A 1 657 ? -1.610 -43.939 36.751 1.00 87.06 657 VAL A O 1
ATOM 5068 N N . LEU A 1 658 ? -0.462 -45.862 36.496 1.00 88.25 658 LEU A N 1
ATOM 5069 C CA . LEU A 1 658 ? -0.522 -46.313 37.878 1.00 88.25 658 LEU A CA 1
ATOM 5070 C C . LEU A 1 658 ? 0.897 -46.423 38.423 1.00 88.25 658 LEU A C 1
ATOM 5072 O O . LEU A 1 658 ? 1.743 -47.092 37.827 1.00 88.25 658 LEU A O 1
ATOM 5076 N N . VAL A 1 659 ? 1.155 -45.796 39.564 1.00 87.06 659 VAL A N 1
ATOM 5077 C CA . VAL A 1 659 ? 2.464 -45.814 40.217 1.00 87.06 659 VAL A CA 1
ATOM 5078 C C . VAL A 1 659 ? 2.322 -46.343 41.634 1.00 87.06 659 VAL A C 1
ATOM 5080 O O . VAL A 1 659 ? 1.453 -45.929 42.396 1.00 87.06 659 VAL A O 1
ATOM 5083 N N . ARG A 1 660 ? 3.195 -47.280 41.991 1.00 87.94 660 ARG A N 1
ATOM 5084 C CA . ARG A 1 660 ? 3.336 -47.805 43.344 1.00 87.94 660 ARG A CA 1
ATOM 5085 C C . ARG A 1 660 ? 4.700 -47.401 43.879 1.00 87.94 660 ARG A C 1
ATOM 5087 O O . ARG A 1 660 ? 5.719 -47.828 43.344 1.00 87.94 660 ARG A O 1
ATOM 5094 N N . CYS A 1 661 ? 4.696 -46.642 44.965 1.00 85.62 661 CYS A N 1
ATOM 5095 C CA . CYS A 1 661 ? 5.890 -46.224 45.684 1.00 85.62 661 CYS A CA 1
ATOM 5096 C C . CYS A 1 661 ? 5.923 -46.931 47.038 1.00 85.62 661 CYS A C 1
ATOM 5098 O O . CYS A 1 661 ? 5.015 -46.768 47.852 1.00 85.62 661 CYS A O 1
ATOM 5100 N N . ARG A 1 662 ? 6.957 -47.727 47.297 1.00 85.31 662 ARG A N 1
ATOM 5101 C CA . ARG A 1 662 ? 7.217 -48.313 48.610 1.00 85.31 662 ARG A CA 1
ATOM 5102 C C . ARG A 1 662 ? 8.368 -47.556 49.254 1.00 85.31 662 ARG A C 1
ATOM 5104 O O . ARG A 1 662 ? 9.435 -47.437 48.670 1.00 85.31 662 ARG A O 1
ATOM 5111 N N . MET A 1 663 ? 8.140 -47.053 50.456 1.00 82.50 663 MET A N 1
ATOM 5112 C CA . MET A 1 663 ? 9.114 -46.289 51.225 1.00 82.50 663 MET A CA 1
ATOM 5113 C C . MET A 1 663 ? 9.462 -47.056 52.492 1.00 82.50 663 MET A C 1
ATOM 5115 O O . MET A 1 663 ? 8.559 -47.551 53.172 1.00 82.50 663 MET A O 1
ATOM 5119 N N . ALA A 1 664 ? 10.749 -47.153 52.811 1.00 79.94 664 ALA A N 1
ATOM 5120 C CA . ALA A 1 664 ? 11.229 -47.633 54.099 1.00 79.94 664 ALA A CA 1
ATOM 5121 C C . ALA A 1 664 ? 12.046 -46.531 54.784 1.00 79.94 664 ALA A C 1
ATOM 5123 O O . ALA A 1 664 ? 12.940 -45.934 54.180 1.00 79.94 664 ALA A O 1
ATOM 5124 N N . TYR A 1 665 ? 11.700 -46.249 56.038 1.00 74.69 665 TYR A N 1
ATOM 5125 C CA . TYR A 1 665 ? 12.262 -45.156 56.825 1.00 74.69 665 TYR A CA 1
ATOM 5126 C C . TYR A 1 665 ? 13.303 -45.720 57.794 1.00 74.69 665 TYR A C 1
ATOM 5128 O O . TYR A 1 665 ? 12.942 -46.489 58.687 1.00 74.69 665 TYR A O 1
ATOM 5136 N N . ASP A 1 666 ? 14.574 -45.339 57.630 1.00 68.56 666 ASP A N 1
ATOM 5137 C CA . ASP A 1 666 ? 15.645 -45.674 58.573 1.00 68.56 666 ASP A CA 1
ATOM 5138 C C . ASP A 1 666 ? 16.249 -44.402 59.185 1.00 68.56 666 ASP A C 1
ATOM 5140 O O . ASP A 1 666 ? 16.495 -43.407 58.499 1.00 68.56 666 ASP A O 1
ATOM 5144 N N . ALA A 1 667 ? 16.480 -44.421 60.498 1.00 55.84 667 ALA A N 1
ATOM 5145 C CA . ALA A 1 667 ? 16.881 -43.241 61.267 1.00 55.84 667 ALA A CA 1
ATOM 5146 C C . ALA A 1 667 ? 18.320 -42.782 60.960 1.00 55.84 667 ALA A C 1
ATOM 5148 O O . ALA A 1 667 ? 18.661 -41.631 61.224 1.00 55.84 667 ALA A O 1
ATOM 5149 N N . GLY A 1 668 ? 19.159 -43.670 60.410 1.00 53.38 668 GLY A N 1
ATOM 5150 C CA . GLY A 1 668 ? 20.547 -43.372 60.049 1.00 53.38 668 GLY A CA 1
ATOM 5151 C C . GLY A 1 668 ? 20.776 -43.027 58.573 1.00 53.38 668 GLY A C 1
ATOM 5152 O O . GLY A 1 668 ? 21.689 -42.260 58.278 1.00 53.38 668 GLY A O 1
ATOM 5153 N N . SER A 1 669 ? 19.974 -43.571 57.646 1.00 54.69 669 SER A N 1
ATOM 5154 C CA . SER A 1 669 ? 20.211 -43.458 56.194 1.00 54.69 669 SER A CA 1
ATOM 5155 C C . SER A 1 669 ? 19.139 -42.689 55.412 1.00 54.69 669 SER A C 1
ATOM 5157 O O . SER A 1 669 ? 19.238 -42.596 54.190 1.00 54.69 669 SER A O 1
ATOM 5159 N N . GLY A 1 670 ? 18.116 -42.143 56.075 1.00 63.62 670 GLY A N 1
ATOM 5160 C CA . GLY A 1 670 ? 17.017 -41.434 55.415 1.00 63.62 670 GLY A CA 1
ATOM 5161 C C . GLY A 1 670 ? 15.956 -42.371 54.824 1.00 63.62 670 GLY A C 1
ATOM 5162 O O . GLY A 1 670 ? 15.785 -43.508 55.265 1.00 63.62 670 GLY A O 1
ATOM 5163 N N . VAL A 1 671 ? 15.193 -41.878 53.845 1.00 69.06 671 VAL A N 1
ATOM 5164 C CA . VAL A 1 671 ? 14.092 -42.626 53.215 1.00 69.06 671 VAL A CA 1
ATOM 5165 C C . VAL A 1 671 ? 14.616 -43.399 52.010 1.00 69.06 671 VAL A C 1
ATOM 5167 O O . VAL A 1 671 ? 15.108 -42.802 51.056 1.00 69.06 671 VAL A O 1
ATOM 5170 N N . THR A 1 672 ? 14.476 -44.723 52.026 1.00 73.12 672 THR A N 1
ATOM 5171 C CA . THR A 1 672 ? 14.729 -45.561 50.844 1.00 73.12 672 THR A CA 1
ATOM 5172 C C . THR A 1 672 ? 13.427 -45.746 50.069 1.00 73.12 672 THR A C 1
ATOM 5174 O O . THR A 1 672 ? 12.404 -46.122 50.646 1.00 73.12 672 THR A O 1
ATOM 5177 N N . LEU A 1 673 ? 13.449 -45.429 48.771 1.00 79.56 673 LEU A N 1
ATOM 5178 C CA . LEU A 1 673 ? 12.281 -45.427 47.889 1.00 79.56 673 LEU A CA 1
ATOM 5179 C C . LEU A 1 673 ? 12.433 -46.488 46.793 1.00 79.56 673 LEU A C 1
ATOM 5181 O O . LEU A 1 673 ? 13.379 -46.452 46.011 1.00 79.56 673 LEU A O 1
ATOM 5185 N N . GLU A 1 674 ? 11.458 -47.387 46.698 1.00 82.00 674 GLU A N 1
ATOM 5186 C CA . GLU A 1 674 ? 11.261 -48.286 45.561 1.00 82.00 674 GLU A CA 1
ATOM 5187 C C . GLU A 1 674 ? 10.031 -47.821 44.772 1.00 82.00 674 GLU A C 1
ATOM 5189 O O . GLU A 1 674 ? 8.920 -47.787 45.309 1.00 82.00 674 GLU A O 1
ATOM 5194 N N . ILE A 1 675 ? 10.208 -47.476 43.495 1.00 84.44 675 ILE A N 1
ATOM 5195 C CA . ILE A 1 675 ? 9.127 -47.011 42.619 1.00 84.44 675 ILE A CA 1
ATOM 5196 C C . ILE A 1 675 ? 8.886 -47.986 41.466 1.00 84.44 675 ILE A C 1
ATOM 5198 O O . ILE A 1 675 ? 9.816 -48.440 40.802 1.00 84.44 675 ILE A O 1
ATOM 5202 N N . ALA A 1 676 ? 7.616 -48.291 41.210 1.00 84.38 676 ALA A N 1
ATOM 5203 C CA . ALA A 1 676 ? 7.178 -49.064 40.057 1.00 84.38 676 ALA A CA 1
ATOM 5204 C C . ALA A 1 676 ? 6.035 -48.331 39.346 1.00 84.38 676 ALA A C 1
ATOM 5206 O O . ALA A 1 676 ? 4.988 -48.088 39.946 1.00 84.38 676 ALA A O 1
ATOM 5207 N N . ALA A 1 677 ? 6.222 -48.005 38.066 1.00 85.88 677 ALA A N 1
ATOM 5208 C CA . ALA A 1 677 ? 5.221 -47.350 37.227 1.00 85.88 677 ALA A CA 1
ATOM 5209 C C . ALA A 1 677 ? 4.698 -48.309 36.150 1.00 85.88 677 ALA A C 1
ATOM 5211 O O . ALA A 1 677 ? 5.474 -49.012 35.501 1.00 85.88 677 ALA A O 1
ATOM 5212 N N . ARG A 1 678 ? 3.381 -48.325 35.930 1.00 86.56 678 ARG A N 1
ATOM 5213 C CA . ARG A 1 678 ? 2.711 -49.129 34.903 1.00 86.56 678 ARG A CA 1
ATOM 5214 C C . ARG A 1 678 ? 1.801 -48.244 34.057 1.00 86.56 678 ARG A C 1
ATOM 5216 O O . ARG A 1 678 ? 0.898 -47.595 34.578 1.00 86.56 678 ARG A O 1
ATOM 5223 N N . SER A 1 679 ? 2.028 -48.270 32.753 1.00 86.88 679 SER A N 1
ATOM 5224 C CA . SER A 1 679 ? 1.246 -47.592 31.721 1.00 86.88 679 SER A CA 1
ATOM 5225 C C . SER A 1 679 ? 1.117 -48.519 30.509 1.00 86.88 679 SER A C 1
ATOM 5227 O O . SER A 1 679 ? 1.810 -49.536 30.428 1.00 86.88 679 SER A O 1
ATOM 5229 N N . LEU A 1 680 ? 0.219 -48.190 29.580 1.00 83.19 680 LEU A N 1
ATOM 5230 C CA . LEU A 1 680 ? 0.114 -48.877 28.287 1.00 83.19 680 LEU A CA 1
ATOM 5231 C C . LEU A 1 680 ? 1.347 -48.614 27.404 1.00 83.19 680 LEU A C 1
ATOM 5233 O O . LEU A 1 680 ? 1.717 -49.477 26.612 1.00 83.19 680 LEU A O 1
ATOM 5237 N N . ASP A 1 681 ? 2.011 -47.472 27.610 1.00 81.56 681 ASP A N 1
ATOM 5238 C CA . ASP A 1 681 ? 3.198 -47.052 26.866 1.00 81.56 681 ASP A CA 1
ATOM 5239 C C . ASP A 1 681 ? 4.476 -47.203 27.702 1.00 81.56 681 ASP A C 1
ATOM 5241 O O . ASP A 1 681 ? 4.608 -46.624 28.785 1.00 81.56 681 ASP A O 1
ATOM 5245 N N . ALA A 1 682 ? 5.447 -47.955 27.174 1.00 80.62 682 ALA A N 1
ATOM 5246 C CA . ALA A 1 682 ? 6.705 -48.256 27.862 1.00 80.62 682 ALA A CA 1
ATOM 5247 C C . ALA A 1 682 ? 7.588 -47.011 28.084 1.00 80.62 682 ALA A C 1
ATOM 5249 O O . ALA A 1 682 ? 8.206 -46.879 29.138 1.00 80.62 682 ALA A O 1
ATOM 5250 N N . GLU A 1 683 ? 7.594 -46.062 27.142 1.00 81.69 683 GLU A N 1
ATOM 5251 C CA . GLU A 1 683 ? 8.370 -44.816 27.263 1.00 81.69 683 GLU A CA 1
ATOM 5252 C C . GLU A 1 683 ? 7.858 -43.909 28.393 1.00 81.69 683 GLU A C 1
ATOM 5254 O O . GLU A 1 683 ? 8.632 -43.188 29.023 1.00 81.69 683 GLU A O 1
ATOM 5259 N N . VAL A 1 684 ? 6.553 -43.955 28.686 1.00 82.88 684 VAL A N 1
ATOM 5260 C CA . VAL A 1 684 ? 5.949 -43.181 29.781 1.00 82.88 684 VAL A CA 1
ATOM 5261 C C . VAL A 1 684 ? 6.402 -43.732 31.135 1.00 82.88 684 VAL A C 1
ATOM 5263 O O . VAL A 1 684 ? 6.711 -42.959 32.039 1.00 82.88 684 VAL A O 1
ATOM 5266 N N . CYS A 1 685 ? 6.512 -45.058 31.265 1.00 81.31 685 CYS A N 1
ATOM 5267 C CA . CYS A 1 685 ? 7.046 -45.694 32.470 1.00 81.31 685 CYS A CA 1
ATOM 5268 C C . CYS A 1 685 ? 8.497 -45.276 32.749 1.00 81.31 685 CYS A C 1
ATOM 5270 O O . CYS A 1 685 ? 8.822 -44.947 33.887 1.00 81.31 685 CYS A O 1
ATOM 5272 N N . GLU A 1 686 ? 9.352 -45.247 31.725 1.00 81.81 686 GLU A N 1
ATOM 5273 C CA . GLU A 1 686 ? 10.766 -44.880 31.877 1.00 81.81 686 GLU A CA 1
ATOM 5274 C C . GLU A 1 686 ? 10.941 -43.409 32.283 1.00 81.81 686 GLU A C 1
ATOM 5276 O O . GLU A 1 686 ? 11.705 -43.095 33.196 1.00 81.81 686 GLU A O 1
ATOM 5281 N N . ARG A 1 687 ? 10.167 -42.499 31.677 1.00 81.31 687 ARG A N 1
ATOM 5282 C CA . ARG A 1 687 ? 10.216 -41.065 32.008 1.00 81.31 687 ARG A CA 1
ATOM 5283 C C . ARG A 1 687 ? 9.778 -40.757 33.438 1.00 81.31 687 ARG A C 1
ATOM 5285 O O . ARG A 1 687 ? 10.344 -39.860 34.052 1.00 81.31 687 ARG A O 1
ATOM 5292 N N . ILE A 1 688 ? 8.803 -41.494 33.965 1.00 79.56 688 ILE A N 1
ATOM 5293 C CA . ILE A 1 688 ? 8.303 -41.305 35.336 1.00 79.56 688 ILE A CA 1
ATOM 5294 C C . ILE A 1 688 ? 9.294 -41.843 36.372 1.00 79.56 688 ILE A C 1
ATOM 5296 O O . ILE A 1 688 ? 9.476 -41.238 37.427 1.00 79.56 688 ILE A O 1
ATOM 5300 N N . VAL A 1 689 ? 9.976 -42.952 36.079 1.00 79.06 689 VAL A N 1
ATOM 5301 C CA . VAL A 1 689 ? 11.032 -43.466 36.965 1.00 79.06 689 VAL A CA 1
ATOM 5302 C C . VAL A 1 689 ? 12.235 -42.514 36.977 1.00 79.06 689 VAL A C 1
ATOM 5304 O O . VAL A 1 689 ? 12.749 -42.199 38.048 1.00 79.06 689 VAL A O 1
ATOM 5307 N N . ASN A 1 690 ? 12.620 -41.972 35.817 1.00 77.94 690 ASN A N 1
ATOM 5308 C CA . ASN A 1 690 ? 13.735 -41.026 35.697 1.00 77.94 690 ASN A CA 1
ATOM 5309 C C . ASN A 1 690 ? 13.443 -39.623 36.255 1.00 77.94 690 ASN A C 1
ATOM 5311 O O . ASN A 1 690 ? 14.371 -38.842 36.395 1.00 77.94 690 ASN A O 1
ATOM 5315 N N . SER A 1 691 ? 12.189 -39.260 36.547 1.00 69.19 691 SER A N 1
ATOM 5316 C CA . SER A 1 691 ? 11.880 -37.930 37.101 1.00 69.19 691 SER A CA 1
ATOM 5317 C C . SER A 1 691 ? 12.146 -37.798 38.604 1.00 69.19 691 SER A C 1
ATOM 5319 O O . SER A 1 691 ? 12.073 -36.692 39.131 1.00 69.19 691 SER A O 1
ATOM 5321 N N . ILE A 1 692 ? 12.398 -38.913 39.297 1.00 63.16 692 ILE A N 1
ATOM 5322 C CA . ILE A 1 692 ? 12.590 -38.950 40.758 1.00 63.16 692 ILE A CA 1
ATOM 5323 C C . ILE A 1 692 ? 14.043 -39.253 41.151 1.00 63.16 692 ILE A C 1
ATOM 5325 O O . ILE A 1 692 ? 14.456 -38.884 42.251 1.00 63.16 692 ILE A O 1
ATOM 5329 N N . VAL A 1 693 ? 14.803 -39.909 40.270 1.00 50.66 693 VAL A N 1
ATOM 5330 C CA . VAL A 1 693 ? 16.258 -40.109 40.401 1.00 50.66 693 VAL A CA 1
ATOM 5331 C C . VAL A 1 693 ? 16.974 -38.891 39.840 1.00 50.66 693 VAL A C 1
ATOM 5333 O O . VAL A 1 693 ? 17.917 -38.413 40.510 1.00 50.66 693 VAL A O 1
#